Protein 4JCJ (pdb70)

Sequence (442 aa):
ISLCVGCGNQIHDQYILRVSPDLEWHAACLKCAECNQYLDESCTCFVRDGKTYCKRDYIRLYGIKCAKCSIGFSKNDFVMRARSKVYHIECFRCVACSRQLIPGDEFALREDGLFCRADHDDVMVVGEPTLMDEDERLITRLENLISLCVGCGNQIHDQYILRVSPDLEWHAACLKCAECNQYLDESCTCFVRDGKTYCKRDYIRLYGIKCAKCSIGFSKNDFVMRARSKVYHIECFRCVACSRQLIPGDEFALREDGLFCRADHDVVVMVVGEPTLMGDEDERLITRLENTLISLCVGCGNQIHDQYILRVSPDLEWHAACLKCAECNQYLDESCTCFVRDGKTYCKRDYIRLYGIKCAKCSIGFSKNDFVMRARSKVYHIECFRCVACSRQLIPGDEFALREDGLFCRADHDVVDVMVVGEPTLMGGDEDERLITRLENT

Nearest PDB structures (foldseek):
  4jcj-assembly1_A  TM=1.007E+00  e=4.620E-29  Mus musculus
  4jcj-assembly2_B  TM=9.328E-01  e=1.948E-24  Mus musculus
  4jcj-assembly3_C  TM=9.204E-01  e=1.016E-23  Mus musculus
  2rgt-assembly2_B  TM=7.841E-01  e=1.183E-13  Mus musculus
  2rgt-assembly1_A-2  TM=7.153E-01  e=4.174E-11  Mus musculus

Foldseek 3Di:
DAAAPQPRHDDPDQKWKDWPDPHTHDQQRQAAPPPGHRPVVDFKWFDDPNGIHHPQVCCLPPNQAAPPPSGRDDQFFKWWDDPHGTHHQVGQAAPVVGHHDDQQFWWDQDPVGIHGPVRVCVIDGTHDIGGDDPRMTGMDIGGD/DFDQALQPRHTAPDQKWKAWPDPHTHDQQSAAAPVPRHGPVVDQKWFDDPHGTHHDQVCCVVPAQAAPQVRGHDDLAAKWWDDPHHIHHQQRQAAPVVRHHADQFFFWDQDPVGTHGPVRVVVVGDGTHDIGGHSVPRMTGIDIGGGD/DFDAALQPRHTDDDQWWKDKPDDHTHDQQRQAAPPPGDGPVPDWKWWAPPNGIHRPVVCQVVPAQAAPFPRHHDDQFAWWWDDPNHIHHQQRQDAPVPSDGAAQFFKWHQDPVGTHGPVRCVVPDIDGTHHIGGHRCPVTMIGIDIGGDD

CATH classification: 2.10.110.10 (+1 more: 2.10.110.10)

Radius of gyration: 29.71 Å; Cα contacts (8 Å, |Δi|>4): 867; chains: 3; bounding box: 71×55×85 Å

Secondary structure (DSSP, 8-state):
--B-TTT-SB--SSEEEEETTTEEE-GGG-B-TTT--BGGGSSEEEEETTEEE-HHHHHHHTS-B-TTT--B--TT-EEEEETTEEEEGGG-B-TTT--B--TT-EEEE-SS-EEETTT----EE----EE---SEEEEEEEE-/---B-TTT-SB--SSEEEEETTTEEE-GGG-B-TTT--BSTTSSEEEEETTEEE-HHHHHHHHS-B-TTT--B--SSSEEEEETTEEEESTT-B-TTT--B--TT-EEE--SS--EEHHHHHT--EEPPPPEE--TTTEEE--EEE--/---B-SSS-SB--SSEEEEETTTEEE-TTT-B-TTT--BGGGSSEEEEETTEEE-HHHHHHHHS---TTT-----TTSEEEEETTEEE-GGG-B-TTT-PBPPTT-EEEEETTEEEEHHHHTT---EEPPPPEE---TTTEEEEEEEE--

B-factor: mean 57.86, std 18.22, range [20.62, 161.53]

Organism: Mus musculus (NCBI:txid10090)

InterPro domains:
  IPR029005 LIM-domain binding protein/SEUSS [PTHR10378] (67-407)
  IPR041363 LIM interaction domain [PF17916] (336-364)
  IPR041363 LIM interaction domain [PS51957] (336-375)
  IPR060717 LIM-domain binding protein, DD and LCCD [PF01803] (70-271)

Solvent-accessible surface area: 25825 Å² total; per-residue (Å²): 160,32,64,0,83,46,58,54,93,50,8,158,68,143,90,23,10,27,0,42,96,103,53,25,17,30,40,62,36,0,85,2,56,118,3,15,29,60,5,53,90,58,41,34,0,18,23,20,103,79,28,13,23,24,56,71,25,30,35,91,69,103,23,89,42,4,54,52,66,92,48,36,59,57,72,90,55,49,17,8,131,2,101,106,22,36,10,41,47,75,33,1,108,0,94,59,47,82,132,88,8,104,54,65,37,111,6,17,69,48,122,84,14,4,36,8,42,72,59,62,120,162,84,61,82,6,35,118,65,48,69,126,116,97,42,53,79,41,18,59,163,36,79,98,156,103,31,101,3,78,52,67,38,98,74,4,146,69,74,103,10,11,30,0,35,94,103,61,28,15,30,41,68,42,0,20,3,59,96,1,26,38,56,6,68,112,62,99,45,0,23,18,13,138,79,34,11,24,19,50,120,2,18,61,46,75,84,22,128,72,0,57,60,50,82,94,18,30,52,80,85,53,130,13,9,78,8,84,116,41,23,18,33,46,110,34,0,89,0,79,62,47,67,144,85,6,108,69,50,58,86,7,7,53,104,120,68,9,3,30,15,112,70,32,51,77,86,137,91,75,96,6,38,82,74,62,66,69,84,116,84,44,86,62,110,21,70,161,43,78,61,176,161,105,24,94,8,78,45,60,49,88,72,3,134,74,72,136,20,18,20,0,46,92,103,54,24,16,27,40,75,38,0,27,3,62,93,45,113,96,121,7,70,122,71,39,32,0,24,26,10,102,83,27,13,22,25,47,138,0,15,52,141,80,106,26,63,60,2,53,57,62,76,122,18,16,57,51,117,64,48,9,10,75,8,85,121,34,26,16,34,45,75,32,0,98,2,96,68,70,59,56,89,10,100,72,55,42,86,6,14,52,60,117,134,27,5,16,19,137,78,40,31,83,124,170,188,48,73,101,8,48,75,63,85,76,79,78,79,142,74,34,72,56,49,21,61,68,47,75,51,184

Structure (mmCIF, N/CA/C/O backbone):
data_4JCJ
#
_entry.id   4JCJ
#
_cell.length_a   57.310
_cell.length_b   56.639
_cell.length_c   179.342
_cell.angle_alpha   90.000
_cell.angle_beta   90.000
_cell.angle_gamma   90.000
#
_symmetry.space_group_name_H-M   'P 2 2 21'
#
loop_
_entity.id
_entity.type
_entity.pdbx_description
1 polymer 'Insulin gene enhancer protein ISL-1,LIM domain-binding protein 1'
2 non-polymer 'ZINC ION'
#
loop_
_atom_site.group_PDB
_atom_site.id
_atom_site.type_symbol
_atom_site.label_atom_id
_atom_site.label_alt_id
_atom_site.label_comp_id
_atom_site.label_asym_id
_atom_site.label_entity_id
_atom_site.label_seq_id
_atom_site.pdbx_PDB_ins_code
_atom_site.Cartn_x
_atom_site.Cartn_y
_atom_site.Cartn_z
_atom_site.occupancy
_atom_site.B_iso_or_equiv
_atom_site.auth_seq_id
_atom_site.auth_comp_id
_atom_site.auth_asym_id
_atom_site.auth_atom_id
_atom_site.pdbx_PDB_model_num
ATOM 1 N N . ILE A 1 6 ? -16.388 -24.826 -38.223 1.00 52.65 14 ILE A N 1
ATOM 2 C CA . ILE A 1 6 ? -16.994 -24.806 -36.854 1.00 52.46 14 ILE A CA 1
ATOM 3 C C . ILE A 1 6 ? -16.481 -23.578 -36.101 1.00 49.24 14 ILE A C 1
ATOM 4 O O . ILE A 1 6 ? -15.561 -22.914 -36.585 1.00 52.42 14 ILE A O 1
ATOM 6 N N . SER A 1 7 ? -17.087 -23.269 -34.948 1.00 44.93 15 SER A N 1
ATOM 7 C CA . SER A 1 7 ? -16.642 -22.154 -34.083 1.00 40.96 15 SER A CA 1
ATOM 8 C C . SER A 1 7 ? -16.914 -22.481 -32.612 1.00 40.62 15 SER A C 1
ATOM 9 O O . SER A 1 7 ? -18.060 -22.701 -32.197 1.00 39.38 15 SER A O 1
ATOM 11 N N . LEU A 1 8 ? -15.847 -22.531 -31.825 1.00 42.14 16 LEU A N 1
ATOM 12 C CA . LEU A 1 8 ? -15.941 -22.965 -30.428 1.00 41.70 16 LEU A CA 1
ATOM 13 C C . LEU A 1 8 ? -16.016 -21.749 -29.517 1.00 37.77 16 LEU A C 1
ATOM 14 O O . LEU A 1 8 ? -15.122 -20.908 -29.505 1.00 37.73 16 LEU A O 1
ATOM 16 N N . CYS A 1 9 ? -17.097 -21.650 -28.761 1.00 36.06 17 CYS A N 1
ATOM 17 C CA . CYS A 1 9 ? -17.296 -20.502 -27.876 1.00 33.83 17 CYS A CA 1
ATOM 18 C C . CYS A 1 9 ? -16.207 -20.400 -26.794 1.00 33.38 17 CYS A C 1
ATOM 19 O O . CYS A 1 9 ? -16.053 -21.287 -25.962 1.00 34.73 17 CYS A O 1
ATOM 22 N N . VAL A 1 10 ? -15.469 -19.301 -26.792 1.00 31.14 18 VAL A N 1
ATOM 23 C CA . VAL A 1 10 ? -14.315 -19.160 -25.897 1.00 33.01 18 VAL A CA 1
ATOM 24 C C . VAL A 1 10 ? -14.668 -19.217 -24.388 1.00 32.36 18 VAL A C 1
ATOM 25 O O . VAL A 1 10 ? -13.826 -19.531 -23.539 1.00 28.14 18 VAL A O 1
ATOM 29 N N . GLY A 1 11 ? -15.919 -18.920 -24.063 1.00 33.62 19 GLY A N 1
ATOM 30 C CA . GLY A 1 11 ? -16.353 -18.874 -22.678 1.00 33.44 19 GLY A CA 1
ATOM 31 C C . GLY A 1 11 ? -16.471 -20.255 -22.102 1.00 36.02 19 GLY A C 1
ATOM 32 O O . GLY A 1 11 ? -16.001 -20.506 -20.984 1.00 35.71 19 GLY A O 1
ATOM 33 N N . CYS A 1 12 ? -17.097 -21.143 -22.882 1.00 37.12 20 CYS A N 1
ATOM 34 C CA . CYS A 1 12 ? -17.498 -22.474 -22.421 1.00 38.54 20 CYS A CA 1
ATOM 35 C C . CYS A 1 12 ? -16.950 -23.618 -23.252 1.00 39.08 20 CYS A C 1
ATOM 36 O O . CYS A 1 12 ? -17.159 -24.765 -22.898 1.00 42.59 20 CYS A O 1
ATOM 39 N N . GLY A 1 13 ? -16.307 -23.317 -24.374 1.00 39.23 21 GLY A N 1
ATOM 40 C CA . GLY A 1 13 ? -15.673 -24.333 -25.211 1.00 42.33 21 GLY A CA 1
ATOM 41 C C . GLY A 1 13 ? -16.545 -25.111 -26.186 1.00 44.22 21 GLY A C 1
ATOM 42 O O . GLY A 1 13 ? -16.009 -25.822 -27.027 1.00 48.35 21 GLY A O 1
ATOM 43 N N . ASN A 1 14 ? -17.869 -24.989 -26.094 1.00 44.14 22 ASN A N 1
ATOM 44 C CA . ASN A 1 14 ? -18.784 -25.773 -26.937 1.00 46.36 22 ASN A CA 1
ATOM 45 C C . ASN A 1 14 ? -19.075 -25.079 -28.261 1.00 47.88 22 ASN A C 1
ATOM 46 O O . ASN A 1 14 ? -18.842 -23.875 -28.375 1.00 49.87 22 ASN A O 1
ATOM 51 N N . GLN A 1 15 ? -19.590 -25.816 -29.252 1.00 50.61 23 GLN A N 1
ATOM 52 C CA . GLN A 1 15 ? -19.925 -25.226 -30.574 1.00 51.00 23 GLN A CA 1
ATOM 53 C C . GLN A 1 15 ? -21.006 -24.167 -30.433 1.00 49.17 23 GLN A C 1
ATOM 54 O O . GLN A 1 15 ? -21.903 -24.314 -29.614 1.00 49.18 23 GLN A O 1
ATOM 56 N N . ILE A 1 16 ? -20.906 -23.102 -31.226 1.00 48.86 24 ILE A N 1
ATOM 57 C CA . ILE A 1 16 ? -21.929 -22.057 -31.257 1.00 48.19 24 ILE A CA 1
ATOM 58 C C . ILE A 1 16 ? -22.929 -22.341 -32.363 1.00 49.20 24 ILE A C 1
ATOM 59 O O . ILE A 1 16 ? -22.586 -22.242 -33.531 1.00 48.65 24 ILE A O 1
ATOM 64 N N . HIS A 1 17 ? -24.164 -22.681 -31.998 1.00 51.76 25 HIS A N 1
ATOM 65 C CA . HIS A 1 17 ? -25.209 -22.971 -32.993 1.00 55.84 25 HIS A CA 1
ATOM 66 C C . HIS A 1 17 ? -26.291 -21.875 -33.077 1.00 55.95 25 HIS A C 1
ATOM 67 O O . HIS A 1 17 ? -27.354 -22.104 -33.658 1.00 57.62 25 HIS A O 1
ATOM 74 N N . ASP A 1 18 ? -26.012 -20.692 -32.523 1.00 54.35 26 ASP A N 1
ATOM 75 C CA . ASP A 1 18 ? -26.962 -19.568 -32.554 1.00 55.30 26 ASP A CA 1
ATOM 76 C C . ASP A 1 18 ? -26.965 -18.930 -33.938 1.00 57.29 26 ASP A C 1
ATOM 77 O O . ASP A 1 18 ? -26.071 -19.198 -34.735 1.00 60.43 26 ASP A O 1
ATOM 82 N N . GLN A 1 19 ? -27.955 -18.091 -34.234 1.00 58.37 27 GLN A N 1
ATOM 83 C CA . GLN A 1 19 ? -28.026 -17.461 -35.564 1.00 61.40 27 GLN A CA 1
ATOM 84 C C . GLN A 1 19 ? -26.903 -16.437 -35.795 1.00 57.96 27 GLN A C 1
ATOM 85 O O . GLN A 1 19 ? -26.506 -16.185 -36.938 1.00 56.41 27 GLN A O 1
ATOM 91 N N . TYR A 1 20 ? -26.403 -15.859 -34.701 1.00 54.37 28 TYR A N 1
ATOM 92 C CA . TYR A 1 20 ? -25.284 -14.926 -34.748 1.00 51.22 28 TYR A CA 1
ATOM 93 C C . TYR A 1 20 ? -24.229 -15.286 -33.707 1.00 47.00 28 TYR A C 1
ATOM 94 O O . TYR A 1 20 ? -24.531 -15.846 -32.652 1.00 45.00 28 TYR A O 1
ATOM 103 N N . ILE A 1 21 ? -22.983 -14.952 -34.038 1.00 43.51 29 ILE A N 1
ATOM 104 C CA . ILE A 1 21 ? -21.807 -15.257 -33.232 1.00 36.51 29 ILE A CA 1
ATOM 105 C C . ILE A 1 21 ? -21.211 -13.904 -32.902 1.00 32.53 29 ILE A C 1
ATOM 106 O O . ILE A 1 21 ? -21.035 -13.067 -33.799 1.00 31.34 29 ILE A O 1
ATOM 111 N N . LEU A 1 22 ? -20.915 -13.681 -31.626 1.00 28.79 30 LEU A N 1
ATOM 112 C CA . LEU A 1 22 ? -20.342 -12.408 -31.191 1.00 30.01 30 LEU A CA 1
ATOM 113 C C . LEU A 1 22 ? -18.819 -12.474 -31.183 1.00 29.85 30 LEU A C 1
ATOM 114 O O . LEU A 1 22 ? -18.246 -13.328 -30.524 1.00 29.60 30 LEU A O 1
ATOM 119 N N . ARG A 1 23 ? -18.164 -11.597 -31.939 1.00 31.44 31 ARG A N 1
ATOM 120 C CA . ARG A 1 23 ? -16.695 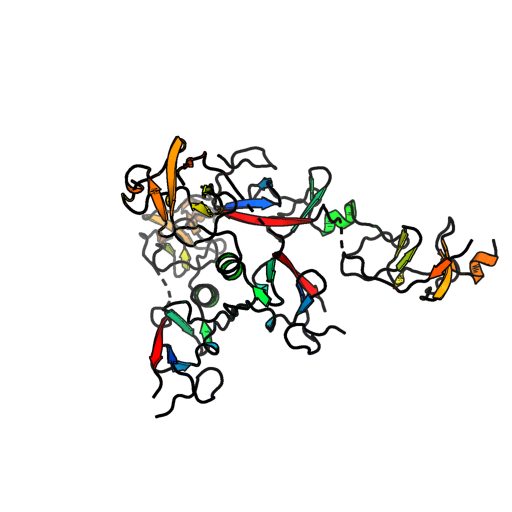-11.598 -31.985 1.00 33.57 31 ARG A CA 1
ATOM 121 C C . ARG A 1 23 ? -16.116 -10.375 -31.285 1.00 33.28 31 ARG A C 1
ATOM 122 O O . ARG A 1 23 ? -16.309 -9.226 -31.707 1.00 33.48 31 ARG A O 1
ATOM 124 N N . VAL A 1 24 ? -15.399 -10.633 -30.206 1.00 32.62 32 VAL A N 1
ATOM 125 C CA . VAL A 1 24 ? -14.490 -9.642 -29.676 1.00 35.06 32 VAL A CA 1
ATOM 126 C C . VAL A 1 24 ? -13.240 -9.632 -30.548 1.00 37.12 32 VAL A C 1
ATOM 127 O O . VAL A 1 24 ? -12.596 -10.663 -30.730 1.00 39.15 32 VAL A O 1
ATOM 131 N N . SER A 1 25 ? -12.901 -8.479 -31.100 1.00 38.23 33 SER A N 1
ATOM 132 C CA . SER A 1 25 ? -11.700 -8.385 -31.897 1.00 43.78 33 SER A CA 1
ATOM 133 C C . SER A 1 25 ? -10.505 -8.784 -31.043 1.00 46.11 33 SER A C 1
ATOM 134 O O . SER A 1 25 ? -10.495 -8.535 -29.848 1.00 48.19 33 SER A O 1
ATOM 137 N N . PRO A 1 26 ? -9.533 -9.491 -31.623 1.00 48.11 34 PRO A N 1
ATOM 138 C CA . PRO A 1 26 ? -9.564 -10.204 -32.883 1.00 49.34 34 PRO A CA 1
ATOM 139 C C . PRO A 1 26 ? -9.842 -11.663 -32.591 1.00 50.18 34 PRO A C 1
ATOM 140 O O . PRO A 1 26 ? -9.404 -12.172 -31.558 1.00 54.39 34 PRO A O 1
ATOM 144 N N . ASP A 1 27 ? -10.577 -12.339 -33.459 1.00 48.86 35 ASP A N 1
ATOM 145 C CA . ASP A 1 27 ? -10.648 -13.804 -33.387 1.00 49.91 35 ASP A CA 1
ATOM 146 C C . ASP A 1 27 ? -11.210 -14.425 -32.084 1.00 47.16 35 ASP A C 1
ATOM 147 O O . ASP A 1 27 ? -10.981 -15.605 -31.831 1.00 51.09 35 ASP A O 1
ATOM 149 N N . LEU A 1 28 ? -11.927 -13.677 -31.253 1.00 41.75 36 LEU A N 1
ATOM 150 C CA . LEU A 1 28 ? -12.548 -14.303 -30.079 1.00 40.16 36 LEU A CA 1
ATOM 151 C C . LEU A 1 28 ? -14.056 -14.441 -30.276 1.00 38.50 36 LEU A C 1
ATOM 152 O O . LEU A 1 28 ? -14.786 -13.471 -30.125 1.00 40.45 36 LEU A O 1
ATOM 157 N N . GLU A 1 29 ? -14.514 -15.643 -30.626 1.00 37.89 37 GLU A N 1
ATOM 158 C CA . GLU A 1 29 ? -15.926 -15.882 -30.955 1.00 35.97 37 GLU A CA 1
ATOM 159 C C . GLU A 1 29 ? -16.657 -16.335 -29.705 1.00 34.79 37 GLU A C 1
ATOM 160 O O . GLU A 1 29 ? -16.124 -17.138 -28.946 1.00 38.24 37 GLU A O 1
ATOM 162 N N . TRP A 1 30 ? -17.874 -15.833 -29.495 1.00 32.17 38 TRP A N 1
ATOM 163 C CA . TRP A 1 30 ? -18.619 -16.104 -28.270 1.00 30.02 38 TRP A CA 1
ATOM 164 C C . TRP A 1 30 ? -20.067 -16.437 -28.493 1.00 28.87 38 TRP A C 1
ATOM 165 O O . TRP A 1 30 ? -20.718 -15.839 -29.315 1.00 26.92 38 TRP A O 1
ATOM 176 N N . HIS A 1 31 ? -20.576 -17.368 -27.706 1.00 32.62 39 HIS A N 1
ATOM 177 C CA . HIS A 1 31 ? -21.996 -17.429 -27.439 1.00 34.20 39 HIS A CA 1
ATOM 178 C C . HIS A 1 31 ? -22.361 -16.079 -26.885 1.00 33.03 39 HIS A C 1
ATOM 179 O O . HIS A 1 31 ? -21.584 -15.489 -26.144 1.00 32.21 39 HIS A O 1
ATOM 186 N N . ALA A 1 32 ? -23.545 -15.589 -27.206 1.00 36.06 40 ALA A N 1
ATOM 187 C CA . ALA A 1 32 ? -23.931 -14.267 -26.720 1.00 38.48 40 ALA A CA 1
ATOM 188 C C . ALA A 1 32 ? -24.098 -14.260 -25.218 1.00 37.20 40 ALA A C 1
ATOM 189 O O . ALA A 1 32 ? -23.840 -13.245 -24.575 1.00 37.79 40 ALA A O 1
ATOM 191 N N . ALA A 1 33 ? -24.518 -15.401 -24.679 1.00 38.06 41 ALA A N 1
ATOM 192 C CA . ALA A 1 33 ? -24.728 -15.572 -23.235 1.00 38.80 41 ALA A CA 1
ATOM 193 C C . ALA A 1 33 ? -23.446 -15.756 -22.436 1.00 38.73 41 ALA A C 1
ATOM 194 O O . ALA A 1 33 ? -23.458 -15.614 -21.217 1.00 40.79 41 ALA A O 1
ATOM 196 N N . CYS A 1 34 ? -22.350 -16.095 -23.098 1.00 38.31 42 CYS A N 1
ATOM 197 C CA . CYS A 1 34 ? -21.120 -16.363 -22.377 1.00 40.69 42 CYS A CA 1
ATOM 198 C C . CYS A 1 34 ? -20.189 -15.162 -22.368 1.00 37.07 42 CYS A C 1
ATOM 199 O O . CYS A 1 34 ? -19.113 -15.223 -21.779 1.00 36.50 42 CYS A O 1
ATOM 202 N N . LEU A 1 35 ? -20.593 -14.074 -23.015 1.00 34.51 43 LEU A N 1
ATOM 203 C CA . LEU A 1 35 ? -19.770 -12.869 -23.039 1.00 33.63 43 LEU A CA 1
ATOM 204 C C . LEU A 1 35 ? -20.150 -11.931 -21.873 1.00 32.29 43 LEU A C 1
ATOM 205 O O . LEU A 1 35 ? -20.879 -10.958 -22.040 1.00 33.41 43 LEU A O 1
ATOM 210 N N . LYS A 1 36 ? -19.632 -12.241 -20.692 1.00 30.98 44 LYS A N 1
ATOM 211 C CA . LYS A 1 36 ? -19.992 -11.546 -19.461 1.00 31.10 44 LYS A CA 1
ATOM 212 C C . LYS A 1 36 ? -18.858 -10.704 -18.889 1.00 31.76 44 LYS A C 1
ATOM 213 O O . LYS A 1 36 ? -17.670 -11.044 -19.018 1.00 30.27 44 LYS A O 1
ATOM 219 N N . CYS A 1 37 ? -19.234 -9.624 -18.217 1.00 31.34 45 CYS A N 1
ATOM 220 C CA . CYS A 1 37 ? -18.273 -8.877 -17.443 1.00 32.96 45 CYS A CA 1
ATOM 221 C C . CYS A 1 37 ? -17.717 -9.776 -16.351 1.00 33.15 45 CYS A C 1
ATOM 222 O O . CYS A 1 37 ? -18.473 -10.364 -15.582 1.00 32.52 45 CYS A O 1
ATOM 225 N N . ALA A 1 38 ? -16.394 -9.839 -16.254 1.00 33.30 46 ALA A N 1
ATOM 226 C CA . ALA A 1 38 ? -15.749 -10.714 -15.287 1.00 34.87 46 ALA A CA 1
ATOM 227 C C . ALA A 1 38 ? -16.002 -10.294 -13.844 1.00 38.58 46 ALA A C 1
ATOM 228 O O . ALA A 1 38 ? -15.660 -11.040 -12.916 1.00 44.22 46 ALA A O 1
ATOM 230 N N . GLU A 1 39 ? -16.590 -9.117 -13.638 1.00 38.06 47 GLU A N 1
ATOM 231 C CA . GLU A 1 39 ? -16.863 -8.646 -12.286 1.00 42.21 47 GLU A CA 1
ATOM 232 C C . GLU A 1 39 ? -18.356 -8.460 -12.024 1.00 40.39 47 GLU A C 1
ATOM 233 O O . GLU A 1 39 ? -18.866 -8.956 -11.026 1.00 39.65 47 GLU A O 1
ATOM 239 N N . CYS A 1 40 ? -19.052 -7.751 -12.910 1.00 39.04 48 CYS A N 1
ATOM 240 C CA . CYS A 1 40 ? -20.475 -7.472 -12.699 1.00 37.23 48 CYS A CA 1
ATOM 241 C C . CYS A 1 40 ? -21.378 -8.464 -13.423 1.00 34.71 48 CYS A C 1
ATOM 242 O O . CYS A 1 40 ? -22.586 -8.379 -13.312 1.00 34.56 48 CYS A O 1
ATOM 245 N N . ASN A 1 41 ? -20.785 -9.397 -14.165 1.00 34.39 49 ASN A N 1
ATOM 246 C CA . ASN A 1 41 ? -21.510 -10.529 -14.750 1.00 33.45 49 ASN A CA 1
ATOM 247 C C . ASN A 1 41 ? -22.416 -10.192 -15.910 1.00 32.40 49 ASN A C 1
ATOM 248 O O . ASN A 1 41 ? -23.147 -11.065 -16.377 1.00 32.38 49 ASN A O 1
ATOM 253 N N . GLN A 1 42 ? -22.370 -8.945 -16.373 1.00 33.01 50 GLN A N 1
ATOM 254 C CA . GLN A 1 42 ? -23.367 -8.426 -17.307 1.00 32.02 50 GLN A CA 1
ATOM 255 C C . GLN A 1 42 ? -22.933 -8.758 -18.711 1.00 30.78 50 GLN A C 1
ATOM 256 O O . GLN A 1 42 ? -21.732 -8.775 -18.998 1.00 30.17 50 GLN A O 1
ATOM 262 N N . TYR A 1 43 ? -23.910 -9.034 -19.574 1.00 31.26 51 TYR A N 1
ATOM 263 C CA . TYR A 1 43 ? -23.645 -9.300 -20.982 1.00 31.64 51 TYR A CA 1
ATOM 264 C C . TYR A 1 43 ? -22.998 -8.072 -21.596 1.00 33.40 51 TYR A C 1
ATOM 265 O O . TYR A 1 43 ? -23.425 -6.953 -21.354 1.00 36.91 51 TYR A O 1
ATOM 274 N N . LEU A 1 44 ? -21.940 -8.278 -22.361 1.00 34.78 52 LEU A N 1
ATOM 275 C CA . LEU A 1 44 ? -21.221 -7.169 -22.955 1.00 36.08 52 LEU A CA 1
ATOM 276 C C . LEU A 1 44 ? -21.727 -6.917 -24.362 1.00 36.69 52 LEU A C 1
ATOM 277 O O . LEU A 1 44 ? -21.256 -5.999 -25.018 1.00 37.75 52 LEU A O 1
ATOM 282 N N . ASP A 1 45 ? -22.688 -7.735 -24.812 1.00 37.35 53 ASP A N 1
ATOM 283 C CA . ASP A 1 45 ? -23.460 -7.486 -26.037 1.00 35.97 53 ASP A CA 1
ATOM 284 C C . ASP A 1 45 ? -24.159 -6.116 -26.044 1.00 37.25 53 ASP A C 1
ATOM 285 O O . ASP A 1 45 ? -24.436 -5.570 -27.105 1.00 37.08 53 ASP A O 1
ATOM 287 N N . GLU A 1 46 ? -24.444 -5.547 -24.877 1.00 38.41 54 GLU A N 1
ATOM 288 C CA . GLU A 1 46 ? -25.140 -4.247 -24.831 1.00 43.46 54 GLU A CA 1
ATOM 289 C C . GLU A 1 46 ? -24.364 -3.076 -25.443 1.00 44.16 54 GLU A C 1
ATOM 290 O O . GLU A 1 46 ? -24.933 -1.990 -25.624 1.00 45.55 54 GLU A O 1
ATOM 296 N N . SER A 1 47 ? -23.084 -3.299 -25.744 1.00 41.53 55 SER A N 1
ATOM 297 C CA . SER A 1 47 ? -22.152 -2.223 -26.031 1.00 42.25 55 SER A CA 1
ATOM 298 C C . SER A 1 47 ? -21.217 -2.564 -27.188 1.00 43.25 55 SER A C 1
ATOM 299 O O . SER A 1 47 ? -20.934 -3.734 -27.458 1.00 41.37 55 SER A O 1
ATOM 302 N N . CYS A 1 48 ? -20.710 -1.534 -27.854 1.00 45.27 56 CYS A N 1
ATOM 303 C CA . CYS A 1 48 ? -19.831 -1.738 -29.003 1.00 46.25 56 CYS A CA 1
ATOM 304 C C . CYS A 1 48 ? -18.474 -2.245 -28.610 1.00 45.94 56 CYS A C 1
ATOM 305 O O . CYS A 1 48 ? -17.742 -2.827 -29.423 1.00 47.79 56 CYS A O 1
ATOM 308 N N . THR A 1 49 ? -18.137 -2.040 -27.356 1.00 44.67 57 THR A N 1
ATOM 309 C CA . THR A 1 49 ? -16.789 -2.245 -26.952 1.00 45.15 57 THR A CA 1
ATOM 310 C C . THR A 1 49 ? -16.762 -2.984 -25.640 1.00 42.70 57 THR A C 1
ATOM 311 O O . THR A 1 49 ? -17.738 -2.984 -24.881 1.00 41.59 57 THR A O 1
ATOM 315 N N . CYS A 1 50 ? -15.636 -3.632 -25.391 1.00 40.88 58 CYS A N 1
ATOM 316 C CA . CYS A 1 50 ? -15.358 -4.164 -24.080 1.00 40.11 58 CYS A CA 1
ATOM 317 C C . CYS A 1 50 ? -13.857 -4.281 -23.890 1.00 39.89 58 CYS A C 1
ATOM 318 O O . CYS A 1 50 ? -13.085 -4.156 -24.843 1.00 40.82 58 CYS A O 1
ATOM 321 N N . PHE A 1 51 ? -13.458 -4.521 -22.651 1.00 39.50 59 PHE A N 1
ATOM 322 C CA . PHE A 1 51 ? -12.069 -4.449 -22.268 1.00 43.69 59 PHE A CA 1
ATOM 323 C C . PHE A 1 51 ? -11.561 -5.809 -21.877 1.00 44.35 59 PHE A C 1
ATOM 324 O O . PHE A 1 51 ? -12.299 -6.624 -21.314 1.00 44.99 59 PHE A O 1
ATOM 332 N N . VAL A 1 52 ? -10.289 -6.054 -22.175 1.00 45.58 60 VAL A N 1
ATOM 333 C CA . VAL A 1 52 ? -9.736 -7.390 -22.036 1.00 44.17 60 VAL A CA 1
ATOM 334 C C . VAL A 1 52 ? -8.313 -7.333 -21.519 1.00 44.97 60 VAL A C 1
ATOM 335 O O . VAL A 1 52 ? -7.412 -6.989 -22.270 1.00 46.69 60 VAL A O 1
ATOM 339 N N . ARG A 1 53 ? -8.139 -7.642 -20.230 1.00 45.51 61 ARG A N 1
ATOM 340 C CA . ARG A 1 53 ? -6.822 -7.774 -19.592 1.00 48.98 61 ARG A CA 1
ATOM 341 C C . ARG A 1 53 ? -6.722 -9.129 -18.876 1.00 49.92 61 ARG A C 1
ATOM 342 O O . ARG A 1 53 ? -7.727 -9.683 -18.429 1.00 46.61 61 ARG A O 1
ATOM 344 N N . ASP A 1 54 ? -5.500 -9.656 -18.797 1.00 54.35 62 ASP A N 1
ATOM 345 C CA . ASP A 1 54 ? -5.199 -10.908 -18.094 1.00 55.81 62 ASP A CA 1
ATOM 346 C C . ASP A 1 54 ? -6.156 -12.075 -18.429 1.00 54.80 62 ASP A C 1
ATOM 347 O O . ASP A 1 54 ? -6.445 -12.916 -17.570 1.00 57.63 62 ASP A O 1
ATOM 349 N N . GLY A 1 55 ? -6.632 -12.137 -19.673 1.00 52.43 63 GLY A N 1
ATOM 350 C CA . GLY A 1 55 ? -7.523 -13.218 -20.105 1.00 50.42 63 GLY A CA 1
ATOM 351 C C . GLY A 1 55 ? -8.964 -13.104 -19.614 1.00 47.93 63 GLY A C 1
ATOM 352 O O . GLY A 1 55 ? -9.815 -13.941 -19.952 1.00 47.84 63 GLY A O 1
ATOM 353 N N . LYS A 1 56 ? -9.249 -12.080 -18.814 1.00 46.14 64 LYS A N 1
ATOM 354 C CA . LYS A 1 56 ? -10.605 -11.826 -18.355 1.00 43.43 64 LYS A CA 1
ATOM 355 C C . LYS A 1 56 ? -11.237 -10.763 -19.264 1.00 39.11 64 LYS A C 1
ATOM 356 O O . LYS A 1 56 ? -10.518 -9.959 -19.844 1.00 38.85 64 LYS A O 1
ATOM 358 N N . THR A 1 57 ? -12.561 -10.776 -19.423 1.00 35.07 65 THR A N 1
ATOM 359 C CA . THR A 1 57 ? -13.234 -9.709 -20.179 1.00 32.37 65 THR A CA 1
ATOM 360 C C . THR A 1 57 ? -14.089 -8.835 -19.270 1.00 34.00 65 THR A C 1
ATOM 361 O O . THR A 1 57 ? -14.890 -9.340 -18.485 1.00 33.58 65 THR A O 1
ATOM 365 N N . TYR A 1 58 ? -13.936 -7.520 -19.399 1.00 36.33 66 TYR A N 1
ATOM 366 C CA . TYR A 1 58 ? -14.604 -6.569 -18.506 1.00 37.95 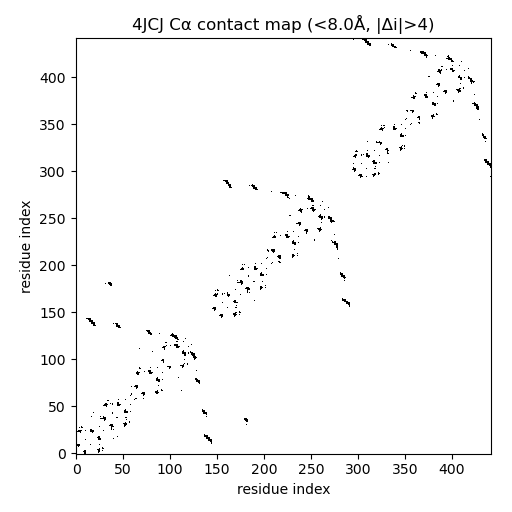66 TYR A CA 1
ATOM 367 C C . TYR A 1 58 ? -15.473 -5.560 -19.233 1.00 34.62 66 TYR A C 1
ATOM 368 O O . TYR A 1 58 ? -15.249 -5.274 -20.388 1.00 33.94 66 TYR A O 1
ATOM 377 N N . CYS A 1 59 ? -16.457 -5.005 -18.542 1.00 35.24 67 CYS A N 1
ATOM 378 C CA . CYS A 1 59 ? -17.134 -3.811 -19.041 1.00 36.19 67 CYS A CA 1
ATOM 379 C C . CYS A 1 59 ? -16.347 -2.575 -18.568 1.00 39.47 67 CYS A C 1
ATOM 380 O O . CYS A 1 59 ? -15.575 -2.658 -17.599 1.00 43.67 67 CYS A O 1
ATOM 383 N N . LYS A 1 60 ? -16.534 -1.444 -19.253 1.00 38.66 68 LYS A N 1
ATOM 384 C CA . LYS A 1 60 ? -15.843 -0.189 -18.902 1.00 42.05 68 LYS A CA 1
ATOM 385 C C . LYS A 1 60 ? -15.839 0.114 -17.392 1.00 43.18 68 LYS A C 1
ATOM 386 O O . LYS A 1 60 ? -14.771 0.151 -16.768 1.00 43.83 68 LYS A O 1
ATOM 388 N N . ARG A 1 61 ? -17.023 0.325 -16.812 1.00 41.46 69 ARG A N 1
ATOM 389 C CA . ARG A 1 61 ? -17.128 0.678 -15.389 1.00 44.14 69 ARG A CA 1
ATOM 390 C C . ARG A 1 61 ? -16.115 -0.108 -14.573 1.00 43.67 69 ARG A C 1
ATOM 391 O O . ARG A 1 61 ? -15.248 0.446 -13.920 1.00 45.55 69 ARG A O 1
ATOM 393 N N . ASP A 1 62 ? -16.219 -1.417 -14.665 1.00 43.04 70 ASP A N 1
ATOM 394 C CA . ASP A 1 62 ? -15.365 -2.302 -13.914 1.00 44.40 70 ASP A CA 1
ATOM 395 C C . ASP A 1 62 ? -13.933 -2.204 -14.404 1.00 43.32 70 ASP A C 1
ATOM 396 O O . ASP A 1 62 ? -13.018 -2.157 -13.600 1.00 45.55 70 ASP A O 1
ATOM 401 N N . TYR A 1 63 ? -13.730 -2.152 -15.713 1.00 40.37 71 TYR A N 1
ATOM 402 C CA . TYR A 1 63 ? -12.385 -1.954 -16.223 1.00 42.41 71 TYR A CA 1
ATOM 403 C C . TYR A 1 63 ? -11.743 -0.725 -15.594 1.00 43.61 71 TYR A C 1
ATOM 404 O O . TYR A 1 63 ? -10.753 -0.841 -14.901 1.00 44.47 71 TYR A O 1
ATOM 413 N N . ILE A 1 64 ? -12.320 0.446 -15.840 1.00 43.91 72 ILE A N 1
ATOM 414 C CA . ILE A 1 64 ? -11.759 1.704 -15.346 1.00 47.11 72 ILE A CA 1
ATOM 415 C C . ILE A 1 64 ? -11.572 1.630 -13.842 1.00 48.03 72 ILE A C 1
ATOM 416 O O . ILE A 1 64 ? -10.500 1.904 -13.341 1.00 50.61 72 ILE A O 1
ATOM 418 N N . ARG A 1 65 ? -12.608 1.206 -13.135 1.00 48.74 73 ARG A N 1
ATOM 419 C CA . ARG A 1 65 ? -12.536 1.025 -11.685 1.00 54.18 73 ARG A CA 1
ATOM 420 C C . ARG A 1 65 ? -11.402 0.082 -11.217 1.00 57.00 73 ARG A C 1
ATOM 421 O O . ARG A 1 65 ? -10.982 0.161 -10.059 1.00 60.35 73 ARG A O 1
ATOM 423 N N . LEU A 1 66 ? -10.910 -0.797 -12.091 1.00 55.85 74 LEU A N 1
ATOM 424 C CA . LEU A 1 66 ? -9.863 -1.749 -11.705 1.00 58.82 74 LEU A CA 1
ATOM 425 C C . LEU A 1 66 ? -8.515 -1.474 -12.355 1.00 62.77 74 LEU A C 1
ATOM 426 O O . LEU A 1 66 ? -7.490 -1.538 -11.688 1.00 68.41 74 LEU A O 1
ATOM 428 N N . TYR A 1 67 ? -8.503 -1.187 -13.651 1.00 63.45 75 TYR A N 1
ATOM 429 C CA . TYR A 1 67 ? -7.247 -0.938 -14.367 1.00 66.37 75 TYR A CA 1
ATOM 430 C C . TYR A 1 67 ? -7.110 0.469 -14.930 1.00 67.08 75 TYR A C 1
ATOM 431 O O . TYR A 1 67 ? -6.000 0.886 -15.233 1.00 72.77 75 TYR A O 1
ATOM 440 N N . GLY A 1 68 ? -8.209 1.198 -15.091 1.00 81.79 76 GLY A N 1
ATOM 441 C CA . GLY A 1 68 ? -8.155 2.479 -15.788 1.00 76.93 76 GLY A CA 1
ATOM 442 C C . GLY A 1 68 ? -7.404 3.532 -15.005 1.00 72.72 76 GLY A C 1
ATOM 443 O O . GLY A 1 68 ? -7.184 3.368 -13.808 1.00 73.84 76 GLY A O 1
ATOM 444 N N . ILE A 1 69 ? -6.987 4.601 -15.684 1.00 69.14 77 ILE A N 1
ATOM 445 C CA . ILE A 1 69 ? -6.543 5.806 -14.991 1.00 64.95 77 ILE A CA 1
ATOM 446 C C . ILE A 1 69 ? -7.733 6.328 -14.182 1.00 65.42 77 ILE A C 1
ATOM 447 O O . ILE A 1 69 ? -8.830 6.493 -14.726 1.00 67.70 77 ILE A O 1
ATOM 449 N N . LYS A 1 70 ? -7.520 6.540 -12.883 1.00 65.01 78 LYS A N 1
ATOM 450 C CA . LYS A 1 70 ? -8.551 7.069 -11.978 1.00 64.44 78 LYS A CA 1
ATOM 451 C C . LYS A 1 70 ? -7.907 8.017 -10.957 1.00 60.78 78 LYS A C 1
ATOM 452 O O . LYS A 1 70 ? -6.681 8.024 -10.809 1.00 61.58 78 LYS A O 1
ATOM 454 N N . CYS A 1 71 ? -8.719 8.803 -10.248 1.00 58.19 79 CYS A N 1
ATOM 455 C CA . CYS A 1 71 ? -8.188 9.882 -9.397 1.00 54.29 79 CYS A CA 1
ATOM 456 C C . CYS A 1 71 ? -7.660 9.444 -8.030 1.00 56.09 79 CYS A C 1
ATOM 457 O O . CYS A 1 71 ? -8.305 8.659 -7.334 1.00 60.77 79 CYS A O 1
ATOM 460 N N . ALA A 1 72 ? -6.512 10.010 -7.642 1.00 52.07 80 ALA A N 1
ATOM 461 C CA . ALA A 1 72 ? -5.765 9.590 -6.450 1.00 52.99 80 ALA A CA 1
ATOM 462 C C . ALA A 1 72 ? -6.470 9.922 -5.138 1.00 57.01 80 ALA A C 1
ATOM 463 O O . ALA A 1 72 ? -6.218 9.275 -4.121 1.00 61.45 80 ALA A O 1
ATOM 465 N N . LYS A 1 73 ? -7.331 10.938 -5.151 1.00 56.77 81 LYS A N 1
ATOM 466 C CA . LYS A 1 73 ? -8.203 11.198 -4.016 1.00 59.84 81 LYS A CA 1
ATOM 467 C C . LYS A 1 73 ? -9.431 10.287 -4.110 1.00 66.31 81 LYS A C 1
ATOM 468 O O . LYS A 1 73 ? -9.439 9.192 -3.541 1.00 70.33 81 LYS A O 1
ATOM 470 N N . CYS A 1 74 ? -10.441 10.714 -4.868 1.00 66.61 82 CYS A N 1
ATOM 471 C CA . CYS A 1 74 ? -11.776 10.116 -4.776 1.00 72.99 82 CYS A CA 1
ATOM 472 C C . CYS A 1 74 ? -11.910 8.724 -5.402 1.00 76.27 82 CYS A C 1
ATOM 473 O O . CYS A 1 74 ? -12.975 8.102 -5.306 1.00 81.32 82 CYS A O 1
ATOM 476 N N . SER A 1 75 ? -10.853 8.248 -6.056 1.00 72.97 83 SER A N 1
ATOM 477 C CA . SER A 1 75 ? -10.842 6.905 -6.632 1.00 76.33 83 SER A CA 1
ATOM 478 C C . SER A 1 75 ? -11.978 6.724 -7.635 1.00 78.20 83 SER A C 1
ATOM 479 O O . SER A 1 75 ? -12.724 5.765 -7.558 1.00 83.50 83 SER A O 1
ATOM 482 N N . ILE A 1 76 ? -12.105 7.665 -8.566 1.00 75.74 84 ILE A N 1
ATOM 483 C CA . ILE A 1 76 ? -13.129 7.602 -9.617 1.00 77.99 84 ILE A CA 1
ATOM 484 C C . ILE A 1 76 ? -12.521 8.009 -10.968 1.00 73.75 84 ILE A C 1
ATOM 485 O O . ILE A 1 76 ? -11.787 8.995 -11.057 1.00 68.82 84 ILE A O 1
ATOM 487 N N . GLY A 1 77 ? -12.822 7.229 -12.006 1.00 77.15 85 GLY A N 1
ATOM 488 C CA . GLY A 1 77 ? -12.257 7.426 -13.342 1.00 76.00 85 GLY A CA 1
ATOM 489 C C . GLY A 1 77 ? -12.558 8.785 -13.953 1.00 74.88 85 GLY A C 1
ATOM 490 O O . GLY A 1 77 ? -13.340 9.574 -13.395 1.00 75.78 85 GLY A O 1
ATOM 491 N N . PHE A 1 78 ? -11.944 9.055 -15.106 1.00 73.04 86 PHE A N 1
ATOM 492 C CA . PHE A 1 78 ? -12.072 10.360 -15.759 1.00 70.85 86 PHE A CA 1
ATOM 493 C C . PHE A 1 78 ? -12.874 10.319 -17.053 1.00 74.39 86 PHE A C 1
ATOM 494 O O . PHE A 1 78 ? -12.927 9.291 -17.744 1.00 76.85 86 PHE A O 1
ATOM 502 N N . SER A 1 79 ? -13.504 11.449 -17.362 1.00 74.33 87 SER A N 1
ATOM 503 C CA . SER A 1 79 ? -14.202 11.625 -18.624 1.00 77.18 87 SER A CA 1
ATOM 504 C C . SER A 1 79 ? -13.142 12.019 -19.637 1.00 76.03 87 SER A C 1
ATOM 505 O O . SER A 1 79 ? -12.124 12.612 -19.272 1.00 71.85 87 SER A O 1
ATOM 508 N N . LYS A 1 80 ? -13.380 11.677 -20.901 1.00 80.10 88 LYS A N 1
ATOM 509 C CA . LYS A 1 80 ? -12.406 11.909 -21.968 1.00 80.41 88 LYS A CA 1
ATOM 510 C C . LYS A 1 80 ? -12.010 13.384 -22.089 1.00 79.99 88 LYS A C 1
ATOM 511 O O . LYS A 1 80 ? -10.868 13.698 -22.434 1.00 78.61 88 LYS A O 1
ATOM 513 N N . ASN A 1 81 ? -12.951 14.281 -21.793 1.00 81.72 89 ASN A N 1
ATOM 514 C CA . ASN A 1 81 ? -12.691 15.723 -21.820 1.00 81.55 89 ASN A CA 1
ATOM 515 C C . ASN A 1 81 ? -12.492 16.352 -20.430 1.00 78.05 89 ASN A C 1
ATOM 516 O O . ASN A 1 81 ? -12.653 17.564 -20.281 1.00 79.01 89 ASN A O 1
ATOM 518 N N . ASP A 1 82 ? -12.144 15.547 -19.423 1.00 74.16 90 ASP A N 1
ATOM 519 C CA . ASP A 1 82 ? -11.872 16.083 -18.082 1.00 71.44 90 ASP A CA 1
ATOM 520 C C . ASP A 1 82 ? -10.441 16.626 -17.996 1.00 68.53 90 ASP A C 1
ATOM 521 O O . ASP A 1 82 ? -9.550 16.213 -18.746 1.00 68.83 90 ASP A O 1
ATOM 526 N N 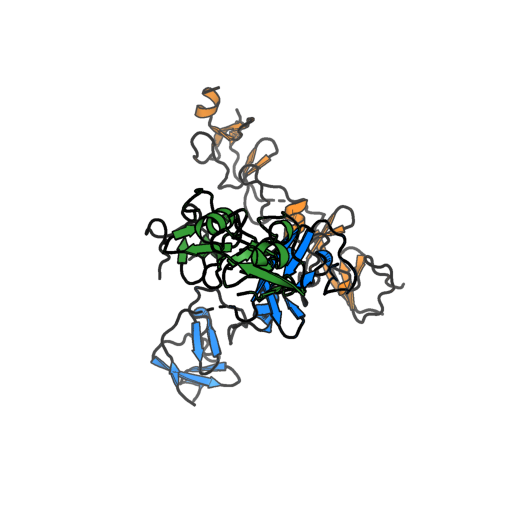. PHE A 1 83 ? -10.240 17.567 -17.080 1.00 66.50 91 PHE A N 1
ATOM 527 C CA . PHE A 1 83 ? -8.956 18.240 -16.914 1.00 63.82 91 PHE A CA 1
ATOM 528 C C . PHE A 1 83 ? -8.378 17.887 -15.539 1.00 58.89 91 PHE A C 1
ATOM 529 O O . PHE A 1 83 ? -9.015 18.139 -14.516 1.00 58.73 91 PHE A O 1
ATOM 531 N N . VAL A 1 84 ? -7.177 17.313 -15.516 1.00 55.43 92 VAL A N 1
ATOM 532 C CA . VAL A 1 84 ? -6.630 16.728 -14.292 1.00 53.48 92 VAL A CA 1
ATOM 533 C C . VAL A 1 84 ? -5.313 17.374 -13.819 1.00 53.97 92 VAL A C 1
ATOM 534 O O . VAL A 1 84 ? -4.454 17.707 -14.647 1.00 58.23 92 VAL A O 1
ATOM 536 N N . MET A 1 85 ? -5.160 17.539 -12.494 1.00 51.53 93 MET A N 1
ATOM 537 C CA . MET A 1 85 ? -3.902 18.036 -11.870 1.00 48.88 93 MET A CA 1
ATOM 538 C C . MET A 1 85 ? -3.003 16.856 -11.488 1.00 44.86 93 MET A C 1
ATOM 539 O O . MET A 1 85 ? -3.495 15.836 -11.027 1.00 44.33 93 MET A O 1
ATOM 544 N N . ARG A 1 86 ? -1.689 16.994 -11.666 1.00 42.90 94 ARG A N 1
ATOM 545 C CA . ARG A 1 86 ? -0.779 15.853 -11.501 1.00 42.01 94 ARG A CA 1
ATOM 546 C C . ARG A 1 86 ? 0.074 15.943 -10.252 1.00 41.64 94 ARG A C 1
ATOM 547 O O . ARG A 1 86 ? 0.363 17.028 -9.775 1.00 42.07 94 ARG A O 1
ATOM 555 N N . ALA A 1 87 ? 0.494 14.789 -9.743 1.00 42.10 95 ALA A N 1
ATOM 556 C CA . ALA A 1 87 ? 1.483 14.738 -8.687 1.00 42.45 95 ALA A CA 1
ATOM 557 C C . ALA A 1 87 ? 2.393 13.553 -8.934 1.00 47.39 95 ALA A C 1
ATOM 558 O O . ALA A 1 87 ? 2.081 12.436 -8.530 1.00 47.82 95 ALA A O 1
ATOM 560 N N . ARG A 1 88 ? 3.494 13.817 -9.645 1.00 52.34 96 ARG A N 1
ATOM 561 C CA . ARG A 1 88 ? 4.620 12.890 -9.842 1.00 56.11 96 ARG A CA 1
ATOM 562 C C . ARG A 1 88 ? 4.215 11.607 -10.553 1.00 58.09 96 ARG A C 1
ATOM 563 O O . ARG A 1 88 ? 4.749 11.290 -11.605 1.00 62.13 96 ARG A O 1
ATOM 565 N N . SER A 1 89 ? 3.303 10.856 -9.944 1.00 58.95 97 SER A N 1
ATOM 566 C CA . SER A 1 89 ? 2.649 9.711 -10.584 1.00 60.22 97 SER A CA 1
ATOM 567 C C . SER A 1 89 ? 1.109 9.817 -10.568 1.00 56.07 97 SER A C 1
ATOM 568 O O . SER A 1 89 ? 0.452 9.131 -11.341 1.00 58.17 97 SER A O 1
ATOM 570 N N . LYS A 1 90 ? 0.540 10.680 -9.723 1.00 51.63 98 LYS A N 1
ATOM 571 C CA . LYS A 1 90 ? -0.905 10.647 -9.415 1.00 50.09 98 LYS A CA 1
ATOM 572 C C . LYS A 1 90 ? -1.746 11.779 -10.046 1.00 45.78 98 LYS A C 1
ATOM 573 O O . LYS A 1 90 ? -1.560 12.954 -9.742 1.00 43.89 98 LYS A O 1
ATOM 575 N N . VAL A 1 91 ? -2.687 11.414 -10.909 1.00 45.67 99 VAL A N 1
ATOM 576 C CA . VAL A 1 91 ? -3.604 12.390 -11.506 1.00 44.77 99 VAL A CA 1
ATOM 577 C C . VAL A 1 91 ? -4.731 12.743 -10.516 1.00 44.79 99 VAL A C 1
ATOM 578 O O . VAL A 1 91 ? -5.041 11.958 -9.622 1.00 49.47 99 VAL A O 1
ATOM 580 N N . TYR A 1 92 ? -5.330 13.923 -10.674 1.00 41.87 100 TYR A N 1
ATOM 581 C CA . TYR A 1 92 ? -6.343 14.405 -9.751 1.00 42.16 100 TYR A CA 1
ATOM 582 C C . TYR A 1 92 ? -7.395 15.261 -10.454 1.00 42.68 100 TYR A C 1
ATOM 583 O O . TYR A 1 92 ? -7.038 16.148 -11.233 1.00 39.01 100 TYR A O 1
ATOM 592 N N . HIS A 1 93 ? -8.676 14.987 -10.161 1.00 44.82 101 HIS A N 1
ATOM 593 C CA . HIS A 1 93 ? -9.798 15.887 -10.483 1.00 46.34 101 HIS A CA 1
ATOM 594 C C . HIS A 1 93 ? -9.495 17.304 -10.056 1.00 46.08 101 HIS A C 1
ATOM 595 O O . HIS A 1 93 ? -9.169 17.526 -8.882 1.00 45.30 101 HIS A O 1
ATOM 602 N N . ILE A 1 94 ? -9.655 18.269 -10.964 1.00 47.39 102 ILE A N 1
ATOM 603 C CA . ILE A 1 94 ? -9.450 19.680 -10.617 1.00 47.72 102 ILE A CA 1
ATOM 604 C C . ILE A 1 94 ? -10.200 20.025 -9.328 1.00 51.38 102 ILE A C 1
ATOM 605 O O . ILE A 1 94 ? -9.689 20.768 -8.495 1.00 51.29 102 ILE A O 1
ATOM 607 N N . GLU A 1 95 ? -11.392 19.453 -9.155 1.00 56.67 103 GLU A N 1
ATOM 608 C CA . GLU A 1 95 ? -12.180 19.652 -7.934 1.00 61.26 103 GLU A CA 1
ATOM 609 C C . GLU A 1 95 ? -11.567 19.001 -6.679 1.00 60.66 103 GLU A C 1
ATOM 610 O O . GLU A 1 95 ? -11.797 19.483 -5.575 1.00 62.93 103 GLU A O 1
ATOM 612 N N . CYS A 1 96 ? -10.801 17.918 -6.846 1.00 59.12 104 CYS A N 1
ATOM 613 C CA . CYS A 1 96 ? -10.266 17.141 -5.707 1.00 59.36 104 CYS A CA 1
ATOM 614 C C . CYS A 1 96 ? -8.822 17.452 -5.343 1.00 55.11 104 CYS A C 1
ATOM 615 O O . CYS A 1 96 ? -8.247 16.764 -4.487 1.00 53.13 104 CYS A O 1
ATOM 618 N N . PHE A 1 97 ? -8.223 18.450 -5.988 1.00 52.23 105 PHE A N 1
ATOM 619 C CA . PHE A 1 97 ? -6.820 18.770 -5.729 1.00 49.10 105 PHE A CA 1
ATOM 620 C C . PHE A 1 97 ? -6.708 19.660 -4.494 1.00 48.25 105 PHE A C 1
ATOM 621 O O . PHE A 1 97 ? -6.345 20.832 -4.578 1.00 47.31 105 PHE A O 1
ATOM 629 N N . ARG A 1 98 ? -7.032 19.081 -3.343 1.00 50.01 106 ARG A N 1
ATOM 630 C CA . ARG A 1 98 ? -7.106 19.817 -2.085 1.00 52.52 106 ARG A CA 1
ATOM 631 C C . ARG A 1 98 ? -6.022 19.318 -1.152 1.00 52.59 106 ARG A C 1
ATOM 632 O O . ARG A 1 98 ? -5.623 18.153 -1.207 1.00 54.59 106 ARG A O 1
ATOM 640 N N . CYS A 1 99 ? -5.544 20.192 -0.282 1.00 52.71 107 CYS A N 1
ATOM 641 C CA . CYS A 1 99 ? -4.666 19.741 0.782 1.00 52.86 107 CYS A CA 1
ATOM 642 C C . CYS A 1 99 ? -5.526 19.005 1.820 1.00 55.65 107 CYS A C 1
ATOM 643 O O . CYS A 1 99 ? -6.520 19.547 2.307 1.00 57.48 107 CYS A O 1
ATOM 646 N N . VAL A 1 100 ? -5.143 17.771 2.140 1.00 54.56 108 VAL A N 1
ATOM 647 C CA . VAL A 1 100 ? -5.965 16.916 3.000 1.00 58.54 108 VAL A CA 1
ATOM 648 C C . VAL A 1 100 ? -6.047 17.456 4.428 1.00 60.37 108 VAL A C 1
ATOM 649 O O . VAL A 1 100 ? -7.017 17.191 5.129 1.00 66.76 108 VAL A O 1
ATOM 653 N N . ALA A 1 101 ? -5.037 18.214 4.842 1.00 57.61 109 ALA A N 1
ATOM 654 C CA . ALA A 1 101 ? -4.981 18.805 6.184 1.00 60.83 109 ALA A CA 1
ATOM 655 C C . ALA A 1 101 ? -5.827 20.058 6.315 1.00 62.01 109 ALA A C 1
ATOM 656 O O . ALA A 1 101 ? -6.761 20.078 7.107 1.00 68.56 109 ALA A O 1
ATOM 658 N N . CYS A 1 102 ? -5.498 21.106 5.562 1.00 59.48 110 CYS A N 1
ATOM 659 C CA . CYS A 1 102 ? -6.262 22.362 5.631 1.00 64.00 110 CYS A CA 1
ATOM 660 C C . CYS A 1 102 ? -7.463 22.339 4.707 1.00 66.97 110 CYS A C 1
ATOM 661 O O . CYS A 1 102 ? -8.278 23.268 4.727 1.00 70.40 110 CYS A O 1
ATOM 664 N N . SER A 1 103 ? -7.563 21.285 3.895 1.00 66.45 111 SER A N 1
ATOM 665 C CA . SER A 1 103 ? -8.788 20.998 3.158 1.00 68.88 111 SER A CA 1
ATOM 666 C C . SER A 1 103 ? -9.167 22.222 2.377 1.00 68.26 111 SER A C 1
ATOM 667 O O . SER A 1 103 ? -10.249 22.789 2.546 1.00 69.77 111 SER A O 1
ATOM 670 N N . ARG A 1 104 ? -8.225 22.642 1.547 1.00 64.71 112 ARG A N 1
ATOM 671 C CA . ARG A 1 104 ? -8.410 23.796 0.698 1.00 65.43 112 ARG A CA 1
ATOM 672 C C . ARG A 1 104 ? -7.608 23.577 -0.576 1.00 60.13 112 ARG A C 1
ATOM 673 O O . ARG A 1 104 ? -6.710 22.734 -0.611 1.00 57.68 112 ARG A O 1
ATOM 681 N N . GLN A 1 105 ? -7.936 24.344 -1.610 1.00 59.21 113 GLN A N 1
ATOM 682 C CA . GLN A 1 105 ? -7.472 24.062 -2.963 1.00 55.18 113 GLN A CA 1
ATOM 683 C C . GLN A 1 105 ? -6.002 24.389 -3.175 1.00 50.01 113 GLN A C 1
ATOM 684 O O . GLN A 1 105 ? -5.444 25.226 -2.484 1.00 51.90 113 GLN A O 1
ATOM 690 N N . LEU A 1 106 ? -5.377 23.696 -4.118 1.00 45.65 114 LEU A N 1
ATOM 691 C CA . LEU A 1 106 ? -4.019 24.005 -4.534 1.00 43.41 114 LEU A CA 1
ATOM 692 C C . LEU A 1 106 ? -3.976 24.532 -5.976 1.00 46.71 114 LEU A C 1
ATOM 693 O O . LEU A 1 106 ? -4.634 23.993 -6.885 1.00 46.99 114 LEU A O 1
ATOM 698 N N . ILE A 1 107 ? -3.178 25.579 -6.173 1.00 48.60 115 ILE A N 1
ATOM 699 C CA . ILE A 1 107 ? -3.129 26.293 -7.437 1.00 49.97 115 ILE A CA 1
ATOM 700 C C . ILE A 1 107 ? -1.730 26.266 -8.060 1.00 48.65 115 ILE A C 1
ATOM 701 O O . ILE A 1 107 ? -0.732 26.165 -7.347 1.00 42.03 115 ILE A O 1
ATOM 706 N N . PRO A 1 108 ? -1.669 26.351 -9.404 1.00 50.93 116 PRO A N 1
ATOM 707 C CA . PRO A 1 108 ? -0.420 26.433 -10.137 1.00 53.02 116 PRO A CA 1
ATOM 708 C C . PRO A 1 108 ? 0.479 27.467 -9.505 1.00 58.31 116 PRO A C 1
ATOM 709 O O . PRO A 1 108 ? 0.129 28.650 -9.480 1.00 65.63 116 PRO A O 1
ATOM 713 N N . GLY A 1 109 ? 1.618 27.022 -8.984 1.00 58.68 117 GLY A N 1
ATOM 714 C CA . GLY A 1 109 ? 2.581 27.914 -8.342 1.00 60.45 117 GLY A CA 1
ATOM 715 C C . GLY A 1 109 ? 2.622 27.793 -6.830 1.00 56.92 117 GLY A C 1
ATOM 716 O O . GLY A 1 109 ? 3.274 28.598 -6.174 1.00 60.45 117 GLY A O 1
ATOM 717 N N . ASP A 1 110 ? 1.926 26.801 -6.279 1.00 51.91 118 ASP A N 1
ATOM 718 C CA . ASP A 1 110 ? 1.949 26.529 -4.844 1.00 51.31 118 ASP A CA 1
ATOM 719 C C . ASP A 1 110 ? 3.032 25.520 -4.529 1.00 51.11 118 ASP A C 1
ATOM 720 O O . ASP A 1 110 ? 3.103 24.470 -5.154 1.00 49.02 118 ASP A O 1
ATOM 725 N N . GLU A 1 111 ? 3.870 25.825 -3.545 1.00 56.48 119 GLU A N 1
ATOM 726 C CA . GLU A 1 111 ? 4.708 24.791 -2.945 1.00 58.21 119 GLU A CA 1
ATOM 727 C C . GLU A 1 111 ? 3.759 23.720 -2.376 1.00 54.81 119 GLU A C 1
ATOM 728 O O . GLU A 1 111 ? 2.773 24.053 -1.711 1.00 53.94 119 GLU A O 1
ATOM 734 N N . PHE A 1 112 ? 4.030 22.449 -2.662 1.00 53.38 120 PHE A N 1
ATOM 735 C CA . PHE A 1 112 ? 3.224 21.358 -2.098 1.00 52.59 120 PHE A CA 1
ATOM 736 C C . PHE A 1 112 ? 3.999 20.042 -2.033 1.00 51.53 120 PHE A C 1
ATOM 737 O O . PHE A 1 112 ? 5.151 19.979 -2.427 1.00 54.40 120 PHE A O 1
ATOM 745 N N . ALA A 1 113 ? 3.364 18.997 -1.524 1.00 51.04 121 ALA A N 1
ATOM 746 C CA . ALA A 1 113 ? 4.032 17.720 -1.359 1.00 53.21 121 ALA A CA 1
ATOM 747 C C . ALA A 1 113 ? 3.044 16.554 -1.274 1.00 54.16 121 ALA A C 1
ATOM 748 O O . ALA A 1 113 ? 2.030 16.636 -0.583 1.00 53.72 121 ALA A O 1
ATOM 750 N N . LEU A 1 114 ? 3.363 15.481 -1.993 1.00 57.53 122 LEU A N 1
ATOM 751 C CA . LEU A 1 114 ? 2.622 14.215 -1.953 1.00 61.01 122 LEU A CA 1
ATOM 752 C C . LEU A 1 114 ? 3.172 13.316 -0.826 1.00 66.56 122 LEU A C 1
ATOM 753 O O . LEU A 1 114 ? 4.291 12.795 -0.926 1.00 70.64 122 LEU A O 1
ATOM 758 N N . ARG A 1 115 ? 2.409 13.160 0.254 1.00 68.03 123 ARG A N 1
ATOM 759 C CA . ARG A 1 115 ? 2.771 12.223 1.325 1.00 74.59 123 ARG A CA 1
ATOM 760 C C . ARG A 1 115 ? 1.854 11.003 1.235 1.00 77.99 123 ARG A C 1
ATOM 761 O O . ARG A 1 115 ? 0.820 11.057 0.567 1.00 76.55 123 ARG A O 1
ATOM 763 N N . GLU A 1 116 ? 2.223 9.906 1.893 1.00 82.89 124 GLU A N 1
ATOM 764 C CA . GLU A 1 116 ? 1.364 8.716 1.905 1.00 86.87 124 GLU A CA 1
ATOM 765 C C . GLU A 1 116 ? -0.067 9.102 2.288 1.00 85.54 124 GLU A C 1
ATOM 766 O O . GLU A 1 116 ? -1.031 8.673 1.644 1.00 86.35 124 GLU A O 1
ATOM 768 N N . ASP A 1 117 ? -0.194 9.931 3.324 1.00 83.79 125 ASP A N 1
ATOM 769 C CA . ASP A 1 117 ? -1.500 10.408 3.777 1.00 82.08 125 ASP A CA 1
ATOM 770 C C . ASP A 1 117 ? -2.244 11.131 2.650 1.00 74.63 125 ASP A C 1
ATOM 771 O O . ASP A 1 117 ? -3.452 10.964 2.501 1.00 77.16 125 ASP A O 1
ATOM 773 N N . GLY A 1 118 ? -1.512 11.911 1.853 1.00 67.79 126 GLY A N 1
ATOM 774 C CA . GLY A 1 118 ? -2.083 12.636 0.703 1.00 61.19 126 GLY A CA 1
ATOM 775 C C . GLY A 1 118 ? -1.322 13.886 0.260 1.00 53.58 126 GLY A C 1
ATOM 776 O O . GLY A 1 118 ? -0.099 13.968 0.370 1.00 50.19 126 GLY A O 1
ATOM 777 N N . LEU A 1 119 ? -2.063 14.852 -0.266 1.00 49.71 127 LEU A N 1
ATOM 778 C CA . LEU A 1 119 ? -1.499 16.129 -0.652 1.00 47.07 127 LEU A CA 1
ATOM 779 C C . LEU A 1 119 ? -1.461 17.056 0.557 1.00 48.85 127 LEU A C 1
ATOM 780 O O . LEU A 1 119 ? -2.387 17.080 1.372 1.00 50.62 127 LEU A O 1
ATOM 785 N N . PHE A 1 120 ? -0.375 17.812 0.671 1.00 48.13 128 PHE A N 1
ATOM 786 C CA . PHE A 1 120 ? -0.224 18.782 1.744 1.00 49.72 128 PHE A CA 1
ATOM 787 C C . PHE A 1 120 ? 0.343 20.065 1.193 1.00 47.95 128 PHE A C 1
ATOM 788 O O . PHE A 1 120 ? 1.219 20.031 0.337 1.00 46.87 128 PHE A O 1
ATOM 796 N N . CYS A 1 121 ? -0.157 21.194 1.685 1.00 49.00 129 CYS A N 1
ATOM 797 C CA . CYS A 1 121 ? 0.379 22.489 1.307 1.00 50.17 129 CYS A CA 1
ATOM 798 C C . CYS A 1 121 ? 1.682 22.742 2.085 1.00 53.93 129 CYS A C 1
ATOM 799 O O . CYS A 1 121 ? 1.910 22.130 3.143 1.00 58.02 129 CYS A O 1
ATOM 802 N N . ARG A 1 122 ? 2.533 23.640 1.578 1.00 52.16 130 ARG A N 1
ATOM 803 C CA . ARG A 1 122 ? 3.846 23.867 2.186 1.00 52.44 130 ARG A CA 1
ATOM 804 C C . ARG A 1 122 ? 3.785 24.400 3.614 1.00 55.48 130 ARG A C 1
ATOM 805 O O . ARG A 1 122 ? 4.822 24.576 4.246 1.00 60.07 130 ARG A O 1
ATOM 807 N N . ALA A 1 123 ? 2.583 24.672 4.115 1.00 56.63 131 ALA A N 1
ATOM 808 C CA . ALA A 1 123 ? 2.387 25.041 5.515 1.00 60.01 131 ALA A CA 1
ATOM 809 C C . ALA A 1 123 ? 2.120 23.814 6.384 1.00 61.88 131 ALA A C 1
ATOM 810 O O . ALA A 1 123 ? 2.715 23.657 7.450 1.00 65.24 131 ALA A O 1
ATOM 812 N N . ASP A 1 124 ? 1.216 22.949 5.940 1.00 60.84 132 ASP A N 1
ATOM 813 C CA . ASP A 1 124 ? 0.887 21.750 6.714 1.00 64.26 132 ASP A CA 1
ATOM 814 C C . ASP A 1 124 ? 1.982 20.655 6.597 1.00 64.01 132 ASP A C 1
ATOM 815 O O . ASP A 1 124 ? 2.084 19.783 7.458 1.00 65.14 132 ASP A O 1
ATOM 820 N N . HIS A 1 125 ? 2.791 20.705 5.537 1.00 61.48 133 HIS A N 1
ATOM 821 C CA . HIS A 1 125 ? 3.954 19.820 5.412 1.00 62.25 133 HIS A CA 1
ATOM 822 C C . HIS A 1 125 ? 4.950 20.073 6.538 1.00 64.69 133 HIS A C 1
ATOM 823 O O . HIS A 1 125 ? 5.572 19.140 7.043 1.00 65.35 133 HIS A O 1
ATOM 825 N N . ASP A 1 126 ? 5.086 21.344 6.915 1.00 65.47 134 ASP A N 1
ATOM 826 C CA . ASP A 1 126 ? 6.056 21.786 7.918 1.00 69.32 134 ASP A CA 1
ATOM 827 C C . ASP A 1 126 ? 5.455 21.772 9.328 1.00 72.15 134 ASP A C 1
ATOM 828 O O . ASP A 1 126 ? 4.865 20.779 9.763 1.00 73.23 134 ASP A O 1
ATOM 830 N N . ASP A 1 143 ? 9.346 15.151 -0.689 1.00 91.65 300 ASP A N 1
ATOM 831 C CA . ASP A 1 143 ? 10.006 16.410 -1.004 1.00 90.32 300 ASP A CA 1
ATOM 832 C C . ASP A 1 143 ? 9.012 17.464 -1.522 1.00 84.70 300 ASP A C 1
ATOM 833 O O . ASP A 1 143 ? 7.964 17.143 -2.106 1.00 79.65 300 ASP A O 1
ATOM 838 N N . VAL A 1 144 ? 9.361 18.723 -1.282 1.00 83.45 301 VAL A N 1
ATOM 839 C CA . VAL A 1 144 ? 8.559 19.860 -1.707 1.00 79.30 301 VAL A CA 1
ATOM 840 C C . VAL A 1 144 ? 8.581 20.012 -3.233 1.00 73.21 301 VAL A C 1
ATOM 841 O O . VAL A 1 144 ? 9.602 19.748 -3.869 1.00 73.97 301 VAL A O 1
ATOM 845 N N . MET A 1 145 ? 7.451 20.433 -3.802 1.00 67.55 302 MET A N 1
ATOM 846 C CA . MET A 1 145 ? 7.309 20.649 -5.250 1.00 64.17 302 MET A CA 1
ATOM 847 C C . MET A 1 145 ? 6.608 21.984 -5.559 1.00 61.87 302 MET A C 1
ATOM 848 O O . MET A 1 145 ? 6.147 22.670 -4.646 1.00 63.05 302 MET A O 1
ATOM 853 N N . VAL A 1 146 ? 6.539 22.339 -6.848 1.00 59.67 303 VAL A N 1
ATOM 854 C CA . VAL A 1 146 ? 5.737 23.479 -7.328 1.00 58.63 303 VAL A CA 1
ATOM 855 C C . VAL A 1 146 ? 4.508 23.004 -8.136 1.00 56.37 303 VAL A C 1
ATOM 856 O O . VAL A 1 146 ? 4.664 22.512 -9.250 1.00 55.12 303 VAL A O 1
ATOM 858 N N . VAL A 1 147 ? 3.301 23.145 -7.574 1.00 56.61 304 VAL A N 1
ATOM 859 C CA . VAL A 1 147 ? 2.054 22.744 -8.259 1.00 55.73 304 VAL A CA 1
ATOM 860 C C . VAL A 1 147 ? 2.032 23.286 -9.695 1.00 54.47 304 VAL A C 1
ATOM 861 O O . VAL A 1 147 ? 2.426 24.424 -9.929 1.00 54.77 304 VAL A O 1
ATOM 865 N N . GLY A 1 148 ? 1.587 22.461 -10.644 1.00 53.77 305 GLY A N 1
ATOM 866 C CA . GLY A 1 148 ? 1.618 22.798 -12.073 1.00 53.16 305 GLY A CA 1
ATOM 867 C C . GLY A 1 148 ? 0.254 23.076 -12.691 1.00 53.95 305 GLY A C 1
ATOM 868 O O . GLY A 1 148 ? -0.783 22.972 -12.026 1.00 56.16 305 GLY A O 1
ATOM 869 N N . GLU A 1 149 ? 0.256 23.411 -13.980 1.00 54.02 306 GLU A N 1
ATOM 870 C CA . GLU A 1 149 ? -0.951 23.862 -14.672 1.00 55.55 306 GLU A CA 1
ATOM 871 C C . GLU A 1 149 ? -1.899 22.672 -14.935 1.00 56.76 306 GLU A C 1
ATOM 872 O O . GLU A 1 149 ? -1.437 21.582 -15.252 1.00 56.21 306 GLU A O 1
ATOM 878 N N . PRO A 1 150 ? -3.226 22.866 -14.787 1.00 59.16 307 PRO A N 1
ATOM 879 C CA . PRO A 1 150 ? -4.168 21.770 -15.050 1.00 61.61 307 PRO A CA 1
ATOM 880 C C . PRO A 1 150 ? -4.185 21.378 -16.517 1.00 62.51 307 PRO A C 1
ATOM 881 O O . PRO A 1 150 ? -4.046 22.252 -17.360 1.00 63.42 307 PRO A O 1
ATOM 885 N N . THR A 1 151 ? -4.371 20.092 -16.823 1.00 63.89 308 THR A N 1
ATOM 886 C CA . THR A 1 151 ? -4.310 19.597 -18.219 1.00 65.19 308 THR A CA 1
ATOM 887 C C . THR A 1 151 ? -5.430 18.618 -18.600 1.00 69.72 308 THR A C 1
ATOM 888 O O . THR A 1 151 ? -5.915 17.852 -17.763 1.00 71.44 308 THR A O 1
ATOM 892 N N . LEU A 1 152 ? -5.817 18.633 -19.875 1.00 72.41 309 LEU A N 1
ATOM 893 C CA . LEU A 1 152 ? -6.787 17.671 -20.391 1.00 77.61 309 LEU A CA 1
ATOM 894 C C . LEU A 1 152 ? -6.087 16.334 -20.610 1.00 77.19 309 LEU A C 1
ATOM 895 O O . LEU A 1 152 ? -4.859 16.278 -20.701 1.00 73.21 309 LEU A O 1
ATOM 897 N N . MET A 1 153 ? -6.880 15.264 -20.663 1.00 82.02 310 MET A N 1
ATOM 898 C CA . MET A 1 153 ? -6.404 13.896 -20.956 1.00 83.14 310 MET A CA 1
ATOM 899 C C . MET A 1 153 ? -4.912 13.641 -20.697 1.00 77.80 310 MET A C 1
ATOM 900 O O . MET A 1 153 ? -4.298 12.779 -21.333 1.00 78.32 310 MET A O 1
ATOM 902 N N . ASP A 1 159 ? -7.548 2.460 -24.235 1.00 81.40 316 ASP A N 1
ATOM 903 C CA . ASP A 1 159 ? -7.556 2.193 -25.670 1.00 77.93 316 ASP A CA 1
ATOM 904 C C . ASP A 1 159 ? -6.556 1.097 -26.079 1.00 79.67 316 ASP A C 1
ATOM 905 O O . ASP A 1 159 ? -6.589 0.609 -27.212 1.00 76.84 316 ASP A O 1
ATOM 907 N N . GLU A 1 160 ? -5.665 0.719 -25.165 1.00 85.34 317 GLU A N 1
ATOM 908 C CA . GLU A 1 160 ? -4.684 -0.337 -25.429 1.00 88.49 317 GLU A CA 1
ATOM 909 C C . GLU A 1 160 ? -5.333 -1.711 -25.278 1.00 81.56 317 GLU A C 1
ATOM 910 O O . GLU A 1 160 ? -5.094 -2.606 -26.093 1.00 80.24 317 GLU A O 1
ATOM 912 N N . ASP A 1 161 ? -6.160 -1.862 -24.239 1.00 77.92 318 ASP A N 1
ATOM 913 C CA . ASP A 1 161 ? -6.816 -3.136 -23.916 1.00 72.18 318 ASP A CA 1
ATOM 914 C C . ASP A 1 161 ? -8.265 -3.193 -24.415 1.00 63.69 318 ASP A C 1
ATOM 915 O O . ASP A 1 161 ? -8.945 -4.203 -24.252 1.00 59.01 318 ASP A O 1
ATOM 920 N N . GLU A 1 162 ? -8.740 -2.094 -24.991 1.00 62.72 319 GLU A N 1
ATOM 921 C CA . GLU A 1 162 ? -10.126 -1.968 -25.432 1.00 56.52 319 GLU A CA 1
ATOM 922 C C . GLU A 1 162 ? -10.302 -2.743 -26.717 1.00 53.19 319 GLU A C 1
ATOM 923 O O . GLU A 1 162 ? -9.378 -2.801 -27.524 1.00 56.44 319 GLU A O 1
ATOM 929 N N . ARG A 1 163 ? -11.475 -3.343 -26.913 1.00 48.11 320 ARG A N 1
ATOM 930 C CA . ARG A 1 163 ? -11.715 -4.181 -28.098 1.00 46.42 320 ARG A CA 1
ATOM 931 C C . ARG A 1 163 ? -13.166 -4.116 -28.588 1.00 43.66 320 ARG A C 1
ATOM 932 O O . ARG A 1 163 ? -14.103 -3.949 -27.789 1.00 42.47 320 ARG A O 1
ATOM 940 N N . LEU A 1 164 ? -13.329 -4.258 -29.907 1.00 41.95 321 LEU A N 1
ATOM 941 C CA . LEU A 1 164 ? -14.596 -3.980 -30.594 1.00 40.49 321 LEU A CA 1
ATOM 942 C C . LEU A 1 164 ? -15.498 -5.193 -30.621 1.00 38.22 321 LEU A C 1
ATOM 943 O O . LEU A 1 164 ? -15.040 -6.275 -30.997 1.00 40.44 321 LEU A O 1
ATOM 948 N N . ILE A 1 165 ? -16.777 -5.026 -30.271 1.00 37.17 322 ILE A N 1
ATOM 949 C CA . ILE A 1 165 ? -17.714 -6.148 -30.335 1.00 36.18 322 ILE A CA 1
ATOM 950 C C . ILE A 1 165 ? -18.539 -6.107 -31.602 1.00 38.09 322 ILE A C 1
ATOM 951 O O . ILE A 1 165 ? -19.209 -5.124 -31.874 1.00 39.66 322 ILE A O 1
ATOM 956 N N . THR A 1 166 ? -18.495 -7.199 -32.361 1.00 39.20 323 THR A N 1
ATOM 957 C CA . THR A 1 166 ? -19.194 -7.307 -33.637 1.00 42.14 323 THR A CA 1
ATOM 958 C C . THR A 1 166 ? -20.081 -8.556 -33.642 1.00 43.00 323 THR A C 1
ATOM 959 O O . THR A 1 166 ? -19.689 -9.619 -33.147 1.00 41.55 323 THR A O 1
ATOM 963 N N . ARG A 1 167 ? -21.278 -8.415 -34.195 1.00 46.43 324 ARG A N 1
ATOM 964 C CA . ARG A 1 167 ? -22.238 -9.499 -34.206 1.00 48.90 324 ARG A CA 1
ATOM 965 C C . ARG A 1 167 ? -22.249 -10.131 -35.596 1.00 53.78 324 ARG A C 1
ATOM 966 O O . ARG A 1 167 ? -22.935 -9.662 -36.492 1.00 60.68 324 ARG A O 1
ATOM 974 N N . LEU A 1 168 ? -21.471 -11.183 -35.787 1.00 53.71 325 LEU A N 1
ATOM 975 C CA . LEU A 1 168 ? -21.394 -11.820 -37.089 1.00 59.47 325 LEU A CA 1
ATOM 976 C C . LEU A 1 168 ? -22.540 -12.829 -37.221 1.00 66.22 325 LEU A C 1
ATOM 977 O O . LEU A 1 168 ? -22.882 -13.518 -36.252 1.00 65.80 325 LEU A O 1
ATOM 979 N N . GLU A 1 169 ? -23.138 -12.902 -38.413 1.00 72.96 326 GLU A N 1
ATOM 980 C CA . GLU A 1 169 ? -24.169 -13.904 -38.708 1.00 77.91 326 GLU A CA 1
ATOM 981 C C . GLU A 1 169 ? -23.504 -15.268 -38.786 1.00 76.86 326 GLU A C 1
ATOM 982 O O . GLU A 1 169 ? -22.367 -15.368 -39.239 1.00 75.50 326 GLU A O 1
ATOM 984 N N . ASN A 1 170 ? -24.202 -16.313 -38.344 1.00 79.21 327 ASN A N 1
ATOM 985 C CA . ASN A 1 170 ? -23.611 -17.658 -38.280 1.00 80.02 327 ASN A CA 1
ATOM 986 C C . ASN A 1 170 ? -23.578 -18.349 -39.637 1.00 88.53 327 ASN A C 1
ATOM 987 O O . ASN A 1 170 ? -24.616 -18.693 -40.186 1.00 96.27 327 ASN A O 1
ATOM 992 N N . LEU B 1 5 ? -36.138 -24.288 7.525 1.00 68.56 13 LEU B N 1
ATOM 993 C CA . LEU B 1 5 ? -35.001 -24.187 8.496 1.00 70.40 13 LEU B CA 1
ATOM 994 C C . LEU B 1 5 ? -33.665 -24.038 7.768 1.00 66.47 13 LEU B C 1
ATOM 995 O O . LEU B 1 5 ? -32.716 -23.459 8.316 1.00 66.42 13 LEU B O 1
ATOM 997 N N . ILE B 1 6 ? -33.598 -24.579 6.547 1.00 62.18 14 ILE B N 1
ATOM 998 C CA . ILE B 1 6 ? -32.452 -24.388 5.653 1.00 56.81 14 ILE B CA 1
ATOM 999 C C . ILE B 1 6 ? -32.825 -23.371 4.591 1.00 54.23 14 ILE B C 1
ATOM 1000 O O . ILE B 1 6 ? -34.015 -23.140 4.351 1.00 54.68 14 ILE B O 1
ATOM 1005 N N . SER B 1 7 ? -31.820 -22.768 3.951 1.00 52.04 15 SER B N 1
ATOM 1006 C CA . SER B 1 7 ? -32.069 -21.828 2.845 1.00 48.38 15 SER B CA 1
ATOM 1007 C C . SER B 1 7 ? -31.728 -22.459 1.510 1.00 45.18 15 SER B C 1
ATOM 1008 O O . SER B 1 7 ? -30.565 -22.720 1.237 1.00 43.56 15 SER B O 1
ATOM 1010 N N . LEU B 1 8 ? -32.751 -22.718 0.697 1.00 45.67 16 LEU B N 1
ATOM 1011 C CA . LEU B 1 8 ? -32.555 -23.140 -0.695 1.00 46.47 16 LEU B CA 1
ATOM 1012 C C . LEU B 1 8 ? -32.725 -21.949 -1.636 1.00 44.21 16 LEU B C 1
ATOM 1013 O O . LEU B 1 8 ? -33.703 -21.206 -1.539 1.00 45.10 16 LEU B O 1
ATOM 1018 N N . CYS B 1 9 ? -31.777 -21.793 -2.553 1.00 41.37 17 CYS B N 1
ATOM 1019 C CA . CYS B 1 9 ? -31.707 -20.608 -3.393 1.00 39.32 17 CYS B CA 1
ATOM 1020 C C . CYS B 1 9 ? -32.713 -20.578 -4.544 1.00 39.46 17 CYS B C 1
ATOM 1021 O O . CYS B 1 9 ? -32.887 -21.549 -5.273 1.00 41.53 17 CYS B O 1
ATOM 1024 N N . VAL B 1 10 ? -33.335 -19.424 -4.723 1.00 38.13 18 VAL B N 1
ATOM 1025 C CA . VAL B 1 10 ? -34.417 -19.273 -5.681 1.00 41.05 18 VAL B CA 1
ATOM 1026 C C . VAL B 1 10 ? -33.980 -19.472 -7.142 1.00 40.41 18 VAL B C 1
ATOM 1027 O O . VAL B 1 10 ? -34.769 -19.921 -7.968 1.00 41.23 18 VAL B O 1
ATOM 1031 N N . GLY B 1 11 ? -32.729 -19.153 -7.458 1.00 39.39 19 GLY B N 1
ATOM 1032 C CA . GLY B 1 11 ? -32.230 -19.281 -8.826 1.00 39.21 19 GLY B CA 1
ATOM 1033 C C . GLY B 1 11 ? -31.888 -20.700 -9.287 1.00 40.10 19 GLY B C 1
ATOM 1034 O O . GLY B 1 11 ? -32.275 -21.107 -10.397 1.00 37.82 19 GLY B O 1
ATOM 1035 N N . CYS B 1 12 ? -31.142 -21.438 -8.459 1.00 38.69 20 CYS B N 1
ATOM 1036 C CA . CYS B 1 12 ? -30.671 -22.775 -8.835 1.00 41.74 20 CYS B CA 1
ATOM 1037 C C . CYS B 1 12 ? -31.429 -23.893 -8.105 1.00 41.85 20 CYS B C 1
ATOM 1038 O O . CYS B 1 12 ? -31.660 -24.972 -8.655 1.00 42.06 20 CYS B O 1
ATOM 1041 N N . GLY B 1 13 ? -31.832 -23.628 -6.871 1.00 40.70 21 GLY B N 1
ATOM 1042 C CA . GLY B 1 13 ? -32.549 -24.618 -6.087 1.00 40.71 21 GLY B CA 1
ATOM 1043 C C . GLY B 1 13 ? -31.675 -25.270 -5.042 1.00 40.70 21 GLY B C 1
ATOM 1044 O O . GLY B 1 13 ? -32.186 -25.866 -4.096 1.00 41.51 21 GLY B O 1
ATOM 1045 N N . ASN B 1 14 ? -30.361 -25.157 -5.186 1.00 39.82 22 ASN B N 1
ATOM 1046 C CA . ASN B 1 14 ? -29.473 -25.815 -4.244 1.00 43.32 22 ASN B CA 1
ATOM 1047 C C . ASN B 1 14 ? -29.359 -25.054 -2.941 1.00 44.56 22 ASN B C 1
ATOM 1048 O O . ASN B 1 14 ? -29.585 -23.844 -2.879 1.00 43.70 22 ASN B O 1
ATOM 1053 N N . GLN B 1 15 ? -29.009 -25.793 -1.898 1.00 47.74 23 GLN B N 1
ATOM 1054 C CA . GLN B 1 15 ? -28.843 -25.240 -0.566 1.00 48.68 23 GLN B CA 1
ATOM 1055 C C . GLN B 1 15 ? -27.749 -24.161 -0.551 1.00 48.88 23 GLN B C 1
ATOM 1056 O O . GLN B 1 15 ? -26.716 -24.285 -1.215 1.00 50.89 23 GLN B O 1
ATOM 1062 N N . ILE B 1 16 ? -27.982 -23.092 0.195 1.00 47.96 24 ILE B N 1
ATOM 1063 C CA . ILE B 1 16 ? -27.013 -22.016 0.264 1.00 47.45 24 ILE B CA 1
ATOM 1064 C C . ILE B 1 16 ? -26.057 -22.329 1.400 1.00 49.87 24 ILE B C 1
ATOM 1065 O O . ILE B 1 16 ? -26.399 -22.136 2.555 1.00 49.92 24 ILE B O 1
ATOM 1070 N N . HIS B 1 17 ? -24.864 -22.816 1.060 1.00 53.28 25 HIS B N 1
ATOM 1071 C CA . HIS B 1 17 ? -23.818 -23.110 2.058 1.00 58.59 25 HIS B CA 1
ATOM 1072 C C . HIS B 1 17 ? -22.854 -21.943 2.278 1.00 60.30 25 HIS B C 1
ATOM 1073 O O . HIS B 1 17 ? -21.715 -22.151 2.715 1.00 66.58 25 HIS B O 1
ATOM 1080 N N . ASP B 1 18 ? -23.285 -20.725 1.986 1.00 57.16 26 ASP B N 1
ATOM 1081 C CA . ASP B 1 18 ? -22.351 -19.603 1.958 1.00 59.43 26 ASP B CA 1
ATOM 1082 C C . ASP B 1 18 ? -22.386 -18.855 3.280 1.00 60.61 26 ASP B C 1
ATOM 1083 O O . ASP B 1 18 ? -23.335 -19.025 4.049 1.00 60.86 26 ASP B O 1
ATOM 1088 N N . GLN B 1 19 ? -21.352 -18.056 3.555 1.00 61.43 27 GLN B N 1
ATOM 1089 C CA . GLN B 1 19 ? -21.275 -17.331 4.831 1.00 63.24 27 GLN B CA 1
ATOM 1090 C C . GLN B 1 19 ? -22.451 -16.370 4.941 1.00 60.17 27 GLN B C 1
ATOM 1091 O O . GLN B 1 19 ? -23.050 -16.233 6.007 1.00 61.32 27 GLN B O 1
ATOM 1093 N N . TYR B 1 20 ? -22.790 -15.739 3.820 1.00 56.13 28 TYR B N 1
ATOM 1094 C CA . TYR B 1 20 ? -23.896 -14.795 3.761 1.00 55.20 28 TYR B CA 1
ATOM 1095 C C . TYR B 1 20 ? -24.963 -15.222 2.732 1.00 51.42 28 TYR B C 1
ATOM 1096 O O . TYR B 1 20 ? -24.662 -15.853 1.717 1.00 51.31 28 TYR B O 1
ATOM 1105 N N . ILE B 1 21 ? -26.214 -14.881 3.017 1.00 47.01 29 ILE B N 1
ATOM 1106 C CA . ILE B 1 21 ? -27.319 -15.209 2.149 1.00 42.24 29 ILE B CA 1
ATOM 1107 C C . ILE B 1 21 ? -28.018 -13.906 1.785 1.00 41.29 29 ILE B C 1
ATOM 1108 O O . ILE B 1 21 ? -28.590 -13.254 2.648 1.00 45.07 29 ILE B O 1
ATOM 1110 N N . LEU B 1 22 ? -27.954 -13.512 0.517 1.00 37.32 30 LEU B N 1
ATOM 1111 C CA . LEU B 1 22 ? -28.717 -12.372 0.034 1.00 35.07 30 LEU B CA 1
ATOM 1112 C C . LEU B 1 22 ? -30.199 -12.660 0.094 1.00 36.95 30 LEU B C 1
ATOM 1113 O O . LEU B 1 22 ? -30.625 -13.717 -0.381 1.00 37.97 30 LEU B O 1
ATOM 1118 N N . ARG B 1 23 ? -30.989 -11.725 0.634 1.00 38.92 31 ARG B N 1
ATOM 1119 C CA . ARG B 1 23 ? -32.453 -11.910 0.737 1.00 40.25 31 ARG B CA 1
ATOM 1120 C C . ARG B 1 23 ? -33.201 -10.781 0.077 1.00 40.08 31 ARG B C 1
ATOM 1121 O O . ARG B 1 23 ? -33.375 -9.713 0.658 1.00 43.54 31 ARG B O 1
ATOM 1123 N N . VAL B 1 24 ? -33.652 -11.019 -1.145 1.00 40.78 32 VAL B N 1
ATOM 1124 C CA . VAL B 1 24 ? -34.584 -10.094 -1.782 1.00 42.21 32 VAL B CA 1
ATOM 1125 C C . VAL B 1 24 ? -35.936 -10.249 -1.114 1.00 45.68 32 VAL B C 1
ATOM 1126 O O . VAL B 1 24 ? -36.453 -11.357 -0.982 1.00 44.52 32 VAL B O 1
ATOM 1130 N N . SER B 1 25 ? -36.490 -9.117 -0.699 1.00 50.15 33 SER B N 1
ATOM 1131 C CA . SER B 1 25 ? -37.711 -9.078 0.077 1.00 54.54 33 SER B CA 1
ATOM 1132 C C . SER B 1 25 ? -38.925 -9.492 -0.751 1.00 57.61 33 SER B C 1
ATOM 1133 O O . SER B 1 25 ? -38.942 -9.294 -1.972 1.00 53.32 33 SER B O 1
ATOM 1136 N N . PRO B 1 26 ? -39.926 -10.114 -0.096 1.00 63.50 34 PRO B N 1
ATOM 1137 C CA . PRO B 1 26 ? -39.887 -10.664 1.255 1.00 66.07 34 PRO B CA 1
ATOM 1138 C C . PRO B 1 26 ? -39.636 -12.166 1.171 1.00 66.46 34 PRO B C 1
ATOM 1139 O O . PRO B 1 26 ? -40.239 -12.847 0.328 1.00 67.72 34 PRO B O 1
ATOM 1143 N N . ASP B 1 27 ? -38.742 -12.672 2.019 1.00 65.18 35 ASP B N 1
ATOM 1144 C CA . ASP B 1 27 ? -38.414 -14.102 2.052 1.00 62.29 35 ASP B CA 1
ATOM 1145 C C . ASP B 1 27 ? -38.181 -14.716 0.671 1.00 57.40 35 ASP B C 1
ATOM 1146 O O . ASP B 1 27 ? -38.922 -15.594 0.265 1.00 58.36 35 ASP B O 1
ATOM 1148 N N . LEU B 1 28 ? -37.180 -14.223 -0.051 1.00 53.67 36 LEU B N 1
ATOM 1149 C CA . LEU B 1 28 ? -36.637 -14.909 -1.231 1.00 52.08 36 LEU B CA 1
ATOM 1150 C C . LEU B 1 28 ? -35.119 -14.895 -1.115 1.00 51.08 36 LEU B C 1
ATOM 1151 O O . LEU B 1 28 ? -34.483 -13.902 -1.462 1.00 50.45 36 LEU B O 1
ATOM 1156 N N . GLU B 1 29 ? -34.547 -15.987 -0.604 1.00 51.00 37 GLU B N 1
ATOM 1157 C CA . GLU B 1 29 ? -33.113 -16.049 -0.318 1.00 48.37 37 GLU B CA 1
ATOM 1158 C C . GLU B 1 29 ? -32.352 -16.548 -1.545 1.00 46.63 37 GLU B C 1
ATOM 1159 O O . GLU B 1 29 ? -32.842 -17.415 -2.271 1.00 46.82 37 GLU B O 1
ATOM 1161 N N . TRP B 1 30 ? -31.168 -15.976 -1.782 1.00 45.61 38 TRP B N 1
ATOM 1162 C CA . TRP B 1 30 ? -30.345 -16.292 -2.962 1.00 40.92 38 TRP B CA 1
ATOM 1163 C C . TRP B 1 30 ? -28.904 -16.488 -2.628 1.00 40.56 38 TRP B C 1
ATOM 1164 O O . TRP B 1 30 ? -28.410 -15.912 -1.674 1.00 38.66 38 TRP B O 1
ATOM 1175 N N . HIS B 1 31 ? -28.222 -17.267 -3.459 1.00 42.72 39 HIS B N 1
ATOM 1176 C CA . HIS B 1 31 ? -26.771 -17.222 -3.511 1.00 46.34 39 HIS B CA 1
ATOM 1177 C C . HIS B 1 31 ? -26.439 -15.859 -4.093 1.00 45.27 39 HIS B C 1
ATOM 1178 O O . HIS B 1 31 ? -27.119 -15.415 -5.010 1.00 44.99 39 HIS B O 1
ATOM 1185 N N . ALA B 1 32 ? -25.397 -15.197 -3.608 1.00 45.82 40 ALA B N 1
ATOM 1186 C CA . ALA B 1 32 ? -25.085 -13.877 -4.133 1.00 45.50 40 ALA B CA 1
ATOM 1187 C C . ALA B 1 32 ? -25.023 -13.969 -5.639 1.00 46.60 40 ALA B C 1
ATOM 1188 O O . ALA B 1 32 ? -25.713 -13.221 -6.339 1.00 47.61 40 ALA B O 1
ATOM 1190 N N . ALA B 1 33 ? -24.222 -14.917 -6.128 1.00 48.58 41 ALA B N 1
ATOM 1191 C CA . ALA B 1 33 ? -23.964 -15.058 -7.562 1.00 48.51 41 ALA B CA 1
ATOM 1192 C C . ALA B 1 33 ? -25.196 -15.524 -8.340 1.00 46.53 41 ALA B C 1
ATOM 1193 O O . ALA B 1 33 ? -25.283 -15.293 -9.533 1.00 47.48 41 ALA B O 1
ATOM 1195 N N . CYS B 1 34 ? -26.158 -16.158 -7.685 1.00 45.38 42 CYS B N 1
ATOM 1196 C CA . CYS B 1 34 ? -27.408 -16.497 -8.378 1.00 47.72 42 CYS B CA 1
ATOM 1197 C C . CYS B 1 34 ? -28.381 -15.304 -8.524 1.00 45.80 42 CYS B C 1
ATOM 1198 O O . CYS B 1 34 ? -29.404 -15.416 -9.225 1.00 43.85 42 CYS B O 1
ATOM 1201 N N . LEU B 1 35 ? -28.058 -14.185 -7.863 1.00 43.94 43 LEU B N 1
ATOM 1202 C CA . LEU B 1 35 ? -28.870 -12.966 -7.909 1.00 41.09 43 LEU B CA 1
ATOM 1203 C C . LEU B 1 35 ? -28.370 -12.050 -9.047 1.00 42.20 43 LEU B C 1
ATOM 1204 O O . LEU B 1 35 ? -27.305 -11.424 -8.953 1.00 41.41 43 LEU B O 1
ATOM 1209 N N . LYS B 1 36 ? -29.162 -11.990 -10.117 1.00 41.42 44 LYS B N 1
ATOM 1210 C CA . LYS B 1 36 ? -28.747 -11.367 -11.364 1.00 40.88 44 LYS B CA 1
ATOM 1211 C C . LYS B 1 36 ? -29.951 -10.809 -12.099 1.00 38.11 44 LYS B C 1
ATOM 1212 O O . LYS B 1 36 ? -31.070 -11.217 -11.865 1.00 36.25 44 LYS B O 1
ATOM 1214 N N . CYS B 1 37 ? -29.720 -9.874 -12.997 1.00 39.71 45 CYS B N 1
ATOM 1215 C CA . CYS B 1 37 ? -30.816 -9.314 -13.762 1.00 42.60 45 CYS B CA 1
ATOM 1216 C C . CYS B 1 37 ? -31.183 -10.296 -14.857 1.00 44.17 45 CYS B C 1
ATOM 1217 O O . CYS B 1 37 ? -30.302 -10.844 -15.524 1.00 45.15 45 CYS B O 1
ATOM 1220 N N . ALA B 1 38 ? -32.480 -10.526 -15.041 1.00 44.02 46 ALA B N 1
ATOM 1221 C CA . ALA B 1 38 ? -32.945 -11.462 -16.059 1.00 44.73 46 ALA B CA 1
ATOM 1222 C C . ALA B 1 38 ? -32.706 -10.932 -17.463 1.00 47.93 46 ALA B C 1
ATOM 1223 O O . ALA B 1 38 ? -32.582 -11.723 -18.394 1.00 54.33 46 ALA B O 1
ATOM 1225 N N . GLU B 1 39 ? -32.651 -9.613 -17.640 1.00 46.52 47 GLU B N 1
ATOM 1226 C CA . GLU B 1 39 ? -32.328 -9.066 -18.962 1.00 47.36 47 GLU B CA 1
ATOM 1227 C C . GLU B 1 39 ? -30.817 -9.004 -19.183 1.00 45.05 47 GLU B C 1
ATOM 1228 O O . GLU B 1 39 ? -30.329 -9.572 -20.153 1.00 46.96 47 GLU B O 1
ATOM 1234 N N . CYS B 1 40 ? -30.081 -8.340 -18.290 1.00 41.77 48 CYS B N 1
ATOM 1235 C CA . CYS B 1 40 ? -28.663 -8.034 -18.545 1.00 42.26 48 CYS B CA 1
ATOM 1236 C C . CYS B 1 40 ? -27.656 -8.953 -17.840 1.00 42.22 48 CYS B C 1
ATOM 1237 O O . CYS B 1 40 ? -26.482 -8.979 -18.201 1.00 42.11 48 CYS B O 1
ATOM 1240 N N . ASN B 1 41 ? -28.101 -9.689 -16.827 1.00 42.96 49 ASN B N 1
ATOM 1241 C CA . ASN B 1 41 ? -27.245 -10.689 -16.158 1.00 44.19 49 ASN B CA 1
ATOM 1242 C C . ASN B 1 41 ? -26.275 -10.129 -15.134 1.00 42.47 49 ASN B C 1
ATOM 1243 O O . ASN B 1 41 ? -25.534 -10.874 -14.496 1.00 40.34 49 ASN B O 1
ATOM 1248 N N . GLN B 1 42 ? -26.260 -8.816 -14.998 1.00 42.73 50 GLN B N 1
ATOM 1249 C CA . GLN B 1 42 ? -25.429 -8.205 -14.011 1.00 41.19 50 GLN B CA 1
ATOM 1250 C C . GLN B 1 42 ? -25.969 -8.651 -12.687 1.00 37.61 50 GLN B C 1
ATOM 1251 O O . GLN B 1 42 ? -27.183 -8.754 -12.520 1.00 35.58 50 GLN B O 1
ATOM 1257 N N . TYR B 1 43 ? -25.059 -8.920 -11.757 1.00 37.42 51 TYR B N 1
ATOM 1258 C CA . TYR B 1 43 ? -25.421 -9.212 -10.383 1.00 34.36 51 TYR B CA 1
ATOM 1259 C C . TYR B 1 43 ? -26.249 -8.044 -9.871 1.00 33.03 51 TYR B C 1
ATOM 1260 O O . TYR B 1 43 ? -26.081 -6.928 -10.320 1.00 34.02 51 TYR B O 1
ATOM 1269 N N . LEU B 1 44 ? -27.149 -8.297 -8.942 1.00 32.18 52 LEU B N 1
ATOM 1270 C CA . LEU B 1 44 ? -27.945 -7.220 -8.382 1.00 34.27 52 LEU B CA 1
ATOM 1271 C C . LEU B 1 44 ? -27.456 -6.803 -6.997 1.00 37.09 52 LEU B C 1
ATOM 1272 O O . LEU B 1 44 ? -27.864 -5.743 -6.492 1.00 38.56 52 LEU B O 1
ATOM 1277 N N . ASP B 1 45 ? -26.571 -7.605 -6.394 1.00 38.21 53 ASP B N 1
ATOM 1278 C CA . ASP B 1 45 ? -25.953 -7.245 -5.104 1.00 40.68 53 ASP B CA 1
ATOM 1279 C C . ASP B 1 45 ? -25.204 -5.885 -5.079 1.00 42.82 53 ASP B C 1
ATOM 1280 O O . ASP B 1 45 ? -24.891 -5.370 -4.005 1.00 43.03 53 ASP B O 1
ATOM 1285 N N . GLU B 1 46 ? -24.931 -5.307 -6.252 1.00 43.39 54 GLU B N 1
ATOM 1286 C CA . GLU B 1 46 ? -24.364 -3.952 -6.342 1.00 47.08 54 GLU B CA 1
ATOM 1287 C C . GLU B 1 46 ? -25.246 -2.921 -5.646 1.00 46.89 54 GLU B C 1
ATOM 1288 O O . GLU B 1 46 ? -24.763 -2.096 -4.870 1.00 47.42 54 GLU B O 1
ATOM 1294 N N . SER B 1 47 ? -26.541 -2.977 -5.944 1.00 45.82 55 SER B N 1
ATOM 1295 C CA . SER B 1 47 ? -27.495 -1.990 -5.462 1.00 45.71 55 SER B CA 1
ATOM 1296 C C . SER B 1 47 ? -28.181 -2.463 -4.200 1.00 44.83 55 SER B C 1
ATOM 1297 O O . SER B 1 47 ? -28.072 -3.636 -3.809 1.00 42.45 55 SER B O 1
ATOM 1300 N N . CYS B 1 48 ? -28.892 -1.526 -3.580 1.00 44.23 56 CYS B N 1
ATOM 1301 C CA . CYS B 1 48 ? -29.714 -1.803 -2.417 1.00 44.91 56 CYS B CA 1
ATOM 1302 C C . CYS B 1 48 ? -31.127 -2.137 -2.809 1.00 40.64 56 CYS B C 1
ATOM 1303 O O . CYS B 1 48 ? -31.977 -2.298 -1.949 1.00 44.95 56 CYS B O 1
ATOM 1306 N N . THR B 1 49 ? -31.411 -2.219 -4.094 1.00 36.55 57 THR B N 1
ATOM 1307 C CA . THR B 1 49 ? -32.763 -2.527 -4.487 1.00 35.78 57 THR B CA 1
ATOM 1308 C C . THR B 1 49 ? -32.817 -3.339 -5.766 1.00 35.16 57 THR B C 1
ATOM 1309 O O . THR B 1 49 ? -31.847 -3.386 -6.531 1.00 32.65 57 THR B O 1
ATOM 1313 N N . CYS B 1 50 ? -33.955 -3.990 -5.981 1.00 35.78 58 CYS B N 1
ATOM 1314 C CA . CYS B 1 50 ? -34.252 -4.538 -7.288 1.00 37.74 58 CYS B CA 1
ATOM 1315 C C . CYS B 1 50 ? -35.754 -4.710 -7.518 1.00 39.97 58 CYS B C 1
ATOM 1316 O O . CYS B 1 50 ? -36.560 -4.493 -6.611 1.00 41.34 58 CYS B O 1
ATOM 1319 N N . PHE B 1 51 ? -36.106 -5.093 -8.744 1.00 40.18 59 PHE B N 1
ATOM 1320 C CA . PHE B 1 51 ? -37.488 -5.250 -9.152 1.00 43.65 59 PHE B CA 1
ATOM 1321 C C . PHE B 1 51 ? -37.756 -6.679 -9.603 1.00 41.99 59 PHE B C 1
ATOM 1322 O O . PHE B 1 51 ? -36.953 -7.263 -10.331 1.00 38.09 59 PHE B O 1
ATOM 1330 N N . VAL B 1 52 ? -38.899 -7.222 -9.182 1.00 43.48 60 VAL B N 1
ATOM 1331 C CA . VAL B 1 52 ? -39.323 -8.566 -9.575 1.00 43.02 60 VAL B CA 1
ATOM 1332 C C . VAL B 1 52 ? -40.737 -8.543 -10.184 1.00 44.88 60 VAL B C 1
ATOM 1333 O O . VAL B 1 52 ? -41.699 -8.162 -9.532 1.00 46.99 60 VAL B O 1
ATOM 1337 N N . ARG B 1 53 ? -40.844 -8.928 -11.449 1.00 45.44 61 ARG B N 1
ATOM 1338 C CA . ARG B 1 53 ? -42.129 -9.089 -12.108 1.00 50.29 61 ARG B CA 1
ATOM 1339 C C . ARG B 1 53 ? -42.186 -10.462 -12.787 1.00 53.62 61 ARG B C 1
ATOM 1340 O O . ARG B 1 53 ? -41.145 -11.008 -13.207 1.00 52.54 61 ARG B O 1
ATOM 1342 N N . ASP B 1 54 ? -43.395 -11.024 -12.874 1.00 56.37 62 ASP B N 1
ATOM 1343 C CA . ASP B 1 54 ? -43.608 -12.355 -13.445 1.00 56.36 62 ASP B CA 1
ATOM 1344 C C . ASP B 1 54 ? -42.504 -13.353 -13.062 1.00 51.41 62 ASP B C 1
ATOM 1345 O O . ASP B 1 54 ? -42.066 -14.159 -13.887 1.00 49.07 62 ASP B O 1
ATOM 1350 N N . GLY B 1 55 ? -42.046 -13.280 -11.813 1.00 48.39 63 GLY B N 1
ATOM 1351 C CA . GLY B 1 55 ? -41.134 -14.279 -11.264 1.00 47.01 63 GLY B CA 1
ATOM 1352 C C . GLY B 1 55 ? -39.656 -14.139 -11.589 1.00 44.83 63 GLY B C 1
ATOM 1353 O O . GLY B 1 55 ? -38.825 -14.821 -10.976 1.00 42.19 63 GLY B O 1
ATOM 1354 N N . LYS B 1 56 ? -39.311 -13.275 -12.542 1.00 45.37 64 LYS B N 1
ATOM 1355 C CA . LYS B 1 56 ? -37.907 -13.050 -12.888 1.00 44.93 64 LYS B CA 1
ATOM 1356 C C . LYS B 1 56 ? -37.430 -11.749 -12.211 1.00 45.41 64 LYS B C 1
ATOM 1357 O O . LYS B 1 56 ? -38.220 -10.815 -12.034 1.00 47.58 64 LYS B O 1
ATOM 1359 N N . THR B 1 57 ? -36.155 -11.695 -11.813 1.00 42.49 65 THR B N 1
ATOM 1360 C CA . THR B 1 57 ? -35.629 -10.515 -11.117 1.00 40.89 65 THR B CA 1
ATOM 1361 C C . THR B 1 57 ? -34.880 -9.562 -12.043 1.00 41.31 65 THR B C 1
ATOM 1362 O O . THR B 1 57 ? -33.888 -9.945 -12.673 1.00 42.31 65 THR B O 1
ATOM 1366 N N . TYR B 1 58 ? -35.341 -8.308 -12.069 1.00 40.66 66 TYR B N 1
ATOM 1367 C CA . TYR B 1 58 ? -34.779 -7.264 -12.916 1.00 36.33 66 TYR B CA 1
ATOM 1368 C C . TYR B 1 58 ? -34.062 -6.146 -12.155 1.00 32.55 66 TYR B C 1
ATOM 1369 O O . TYR B 1 58 ? -34.274 -5.948 -10.956 1.00 28.40 66 TYR B O 1
ATOM 1378 N N . CYS B 1 59 ? -33.219 -5.420 -12.887 1.00 30.17 67 CYS B N 1
ATOM 1379 C CA . CYS B 1 59 ? -32.529 -4.257 -12.369 1.00 29.57 67 CYS B CA 1
ATOM 1380 C C . CYS B 1 59 ? -33.219 -2.987 -12.901 1.00 32.74 67 CYS B C 1
ATOM 1381 O O . CYS B 1 59 ? -33.783 -3.015 -13.995 1.00 36.58 67 CYS B O 1
ATOM 1384 N N . LYS B 1 60 ? -33.169 -1.882 -12.145 1.00 32.94 68 LYS B N 1
ATOM 1385 C CA . LYS B 1 60 ? -33.900 -0.645 -12.497 1.00 34.58 68 LYS B CA 1
ATOM 1386 C C . LYS B 1 60 ? -33.983 -0.444 -14.007 1.00 36.11 68 LYS B C 1
ATOM 1387 O O . LYS B 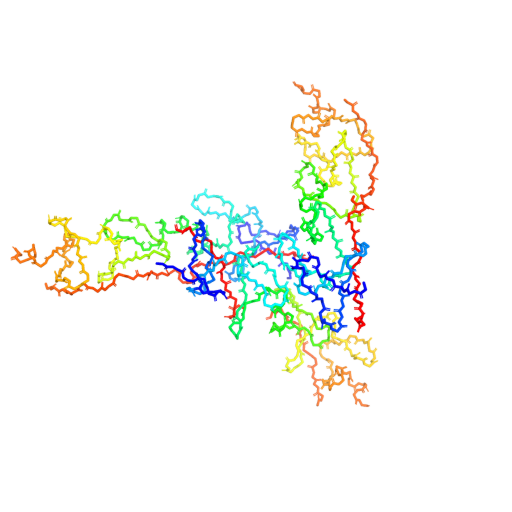1 60 ? -35.026 -0.676 -14.594 1.00 37.34 68 LYS B O 1
ATOM 1389 N N . ARG B 1 61 ? -32.884 -0.054 -14.643 1.00 38.83 69 ARG B N 1
ATOM 1390 C CA . ARG B 1 61 ? -32.897 0.179 -16.087 1.00 41.95 69 ARG B CA 1
ATOM 1391 C C . ARG B 1 61 ? -33.798 -0.841 -16.764 1.00 42.18 69 ARG B C 1
ATOM 1392 O O . ARG B 1 61 ? -34.833 -0.502 -17.333 1.00 45.10 69 ARG B O 1
ATOM 1400 N N . ASP B 1 62 ? -33.403 -2.099 -16.673 1.00 40.08 70 ASP B N 1
ATOM 1401 C CA . ASP B 1 62 ? -34.063 -3.140 -17.422 1.00 41.70 70 ASP B CA 1
ATOM 1402 C C . ASP B 1 62 ? -35.535 -3.225 -17.076 1.00 42.74 70 ASP B C 1
ATOM 1403 O O . ASP B 1 62 ? -36.357 -3.453 -17.962 1.00 47.13 70 ASP B O 1
ATOM 1408 N N . TYR B 1 63 ? -35.868 -3.018 -15.802 1.00 40.83 71 TYR B N 1
ATOM 1409 C CA . TYR B 1 63 ? -37.265 -3.050 -15.352 1.00 40.53 71 TYR B CA 1
ATOM 1410 C C . TYR B 1 63 ? -38.034 -1.919 -15.997 1.00 41.92 71 TYR B C 1
ATOM 1411 O O . TYR B 1 63 ? -39.085 -2.137 -16.589 1.00 45.90 71 TYR B O 1
ATOM 1420 N N . ILE B 1 64 ? -37.494 -0.712 -15.900 1.00 40.68 72 ILE B N 1
ATOM 1421 C CA . ILE B 1 64 ? -38.077 0.432 -16.589 1.00 43.83 72 ILE B CA 1
ATOM 1422 C C . ILE B 1 64 ? -38.264 0.089 -18.064 1.00 46.95 72 ILE B C 1
ATOM 1423 O O . ILE B 1 64 ? -39.383 0.111 -18.580 1.00 49.96 72 ILE B O 1
ATOM 1428 N N . ARG B 1 65 ? -37.160 -0.254 -18.728 1.00 46.18 73 ARG B N 1
ATOM 1429 C CA . ARG B 1 65 ? -37.198 -0.578 -20.140 1.00 47.74 73 ARG B CA 1
ATOM 1430 C C . ARG B 1 65 ? -38.337 -1.555 -20.391 1.00 49.72 73 ARG B C 1
ATOM 1431 O O . ARG B 1 65 ? -39.152 -1.333 -21.277 1.00 56.04 73 ARG B O 1
ATOM 1433 N N . LEU B 1 66 ? -38.439 -2.594 -19.575 1.00 47.44 74 LEU B N 1
ATOM 1434 C CA . LEU B 1 66 ? -39.397 -3.661 -19.844 1.00 51.22 74 LEU B CA 1
ATOM 1435 C C . LEU B 1 66 ? -40.827 -3.356 -19.386 1.00 53.99 74 LEU B C 1
ATOM 1436 O O . LEU B 1 66 ? -41.798 -3.651 -20.098 1.00 56.33 74 LEU B O 1
ATOM 1441 N N . TYR B 1 67 ? -40.954 -2.796 -18.190 1.00 52.70 75 TYR B N 1
ATOM 1442 C CA . TYR B 1 67 ? -42.259 -2.620 -17.561 1.00 55.12 75 TYR B CA 1
ATOM 1443 C C . TYR B 1 67 ? -42.544 -1.170 -17.166 1.00 56.66 75 TYR B C 1
ATOM 1444 O O . TYR B 1 67 ? -43.629 -0.879 -16.673 1.00 61.96 75 TYR B O 1
ATOM 1453 N N . GLY B 1 68 ? -41.595 -0.265 -17.374 1.00 78.68 76 GLY B N 1
ATOM 1454 C CA . GLY B 1 68 ? -41.798 1.134 -17.015 1.00 73.49 76 GLY B CA 1
ATOM 1455 C C . GLY B 1 68 ? -42.754 1.824 -17.970 1.00 70.36 76 GLY B C 1
ATOM 1456 O O . GLY B 1 68 ? -42.795 1.482 -19.153 1.00 72.61 76 GLY B O 1
ATOM 1457 N N . ILE B 1 69 ? -43.526 2.785 -17.461 1.00 65.60 77 ILE B N 1
ATOM 1458 C CA . ILE B 1 69 ? -44.377 3.613 -18.312 1.00 63.75 77 ILE B CA 1
ATOM 1459 C C . ILE B 1 69 ? -43.456 4.519 -19.111 1.00 63.02 77 ILE B C 1
ATOM 1460 O O . ILE B 1 69 ? -42.412 4.922 -18.608 1.00 63.57 77 ILE B O 1
ATOM 1465 N N . LYS B 1 70 ? -43.840 4.838 -20.346 1.00 63.40 78 LYS B N 1
ATOM 1466 C CA . LYS B 1 70 ? -42.939 5.513 -21.283 1.00 64.63 78 LYS B CA 1
ATOM 1467 C C . LYS B 1 70 ? -43.602 6.658 -22.048 1.00 62.29 78 LYS B C 1
ATOM 1468 O O . LYS B 1 70 ? -44.736 6.537 -22.503 1.00 61.22 78 LYS B O 1
ATOM 1474 N N . CYS B 1 71 ? -42.877 7.765 -22.186 1.00 62.55 79 CYS B N 1
ATOM 1475 C CA . CYS B 1 71 ? -43.426 8.997 -22.767 1.00 61.40 79 CYS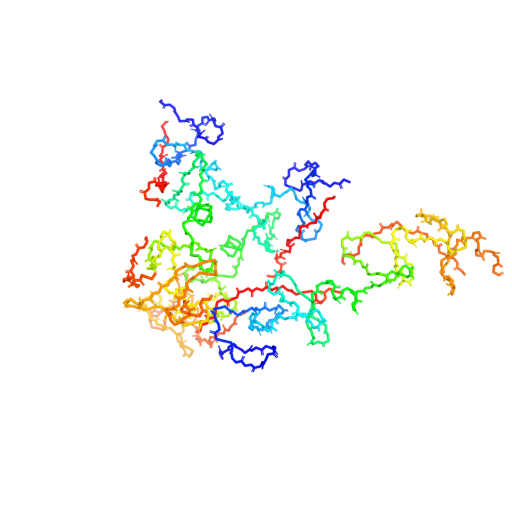 B CA 1
ATOM 1476 C C . CYS B 1 71 ? -43.804 8.836 -24.231 1.00 64.27 79 CYS B C 1
ATOM 1477 O O . CYS B 1 71 ? -42.953 8.524 -25.057 1.00 69.86 79 CYS B O 1
ATOM 1480 N N . ALA B 1 72 ? -45.072 9.081 -24.555 1.00 62.23 80 ALA B N 1
ATOM 1481 C CA . ALA B 1 72 ? -45.593 8.793 -25.896 1.00 63.80 80 ALA B CA 1
ATOM 1482 C C . ALA B 1 72 ? -44.908 9.578 -27.026 1.00 64.83 80 ALA B C 1
ATOM 1483 O O . ALA B 1 72 ? -45.066 9.229 -28.190 1.00 66.71 80 ALA B O 1
ATOM 1485 N N . LYS B 1 73 ? -44.165 10.632 -26.689 1.00 63.97 81 LYS B N 1
ATOM 1486 C CA . LYS B 1 73 ? -43.350 11.345 -27.670 1.00 65.36 81 LYS B CA 1
ATOM 1487 C C . LYS B 1 73 ? -42.013 10.613 -27.914 1.00 69.82 81 LYS B C 1
ATOM 1488 O O . LYS B 1 73 ? -41.754 10.155 -29.029 1.00 72.81 81 LYS B O 1
ATOM 1490 N N . CYS B 1 74 ? -41.172 10.488 -26.889 1.00 70.48 82 CYS B N 1
ATOM 1491 C CA . CYS B 1 74 ? -39.853 9.846 -27.061 1.00 77.32 82 CYS B CA 1
ATOM 1492 C C . CYS B 1 74 ? -39.891 8.327 -26.885 1.00 80.49 82 CYS B C 1
ATOM 1493 O O . CYS B 1 74 ? -38.928 7.629 -27.235 1.00 85.00 82 CYS B O 1
ATOM 1496 N N . SER B 1 75 ? -40.999 7.833 -26.329 1.00 77.19 83 SER B N 1
ATOM 1497 C CA . SER B 1 75 ? -41.200 6.412 -26.073 1.00 77.98 83 SER B CA 1
ATOM 1498 C C . SER B 1 75 ? -40.047 5.861 -25.246 1.00 80.51 83 SER B C 1
ATOM 1499 O O . SER B 1 75 ? -39.365 4.920 -25.651 1.00 87.10 83 SER B O 1
ATOM 1502 N N . ILE B 1 76 ? -39.824 6.478 -24.088 1.00 75.92 84 ILE B N 1
ATOM 1503 C CA . ILE B 1 76 ? -38.815 6.011 -23.129 1.00 76.40 84 ILE B CA 1
ATOM 1504 C C . ILE B 1 76 ? -39.336 6.274 -21.727 1.00 71.88 84 ILE B C 1
ATOM 1505 O O . ILE B 1 76 ? -40.114 7.211 -21.510 1.00 69.77 84 ILE B O 1
ATOM 1510 N N . GLY B 1 77 ? -38.918 5.438 -20.786 1.00 72.45 85 GLY B N 1
ATOM 1511 C CA . GLY B 1 77 ? -39.356 5.556 -19.412 1.00 69.13 85 GLY B CA 1
ATOM 1512 C C . GLY B 1 77 ? -38.772 6.770 -18.728 1.00 68.79 85 GLY B C 1
ATOM 1513 O O . GLY B 1 77 ? -37.882 7.435 -19.258 1.00 70.64 85 GLY B O 1
ATOM 1514 N N . PHE B 1 78 ? -39.275 7.048 -17.533 1.00 68.10 86 PHE B N 1
ATOM 1515 C CA . PHE B 1 78 ? -38.830 8.196 -16.753 1.00 69.76 86 PHE B CA 1
ATOM 1516 C C . PHE B 1 78 ? -38.592 7.855 -15.286 1.00 72.30 86 PHE B C 1
ATOM 1517 O O . PHE B 1 78 ? -39.072 6.844 -14.770 1.00 70.74 86 PHE B O 1
ATOM 1525 N N . SER B 1 79 ? -37.832 8.732 -14.638 1.00 75.65 87 SER B N 1
ATOM 1526 C CA . SER B 1 79 ? -37.486 8.621 -13.227 1.00 77.89 87 SER B CA 1
ATOM 1527 C C . SER B 1 79 ? -38.724 8.738 -12.337 1.00 72.85 87 SER B C 1
ATOM 1528 O O . SER B 1 79 ? -39.780 9.160 -12.779 1.00 66.83 87 SER B O 1
ATOM 1531 N N . LYS B 1 80 ? -38.594 8.337 -11.080 1.00 76.56 88 LYS B N 1
ATOM 1532 C CA . LYS B 1 80 ? -39.602 8.653 -10.078 1.00 75.43 88 LYS B CA 1
ATOM 1533 C C . LYS B 1 80 ? -39.547 10.151 -9.885 1.00 75.93 88 LYS B C 1
ATOM 1534 O O . LYS B 1 80 ? -40.550 10.841 -10.023 1.00 73.49 88 LYS B O 1
ATOM 1536 N N . ASN B 1 81 ? -38.342 10.637 -9.595 1.00 80.98 89 ASN B N 1
ATOM 1537 C CA . ASN B 1 81 ? -38.071 12.059 -9.428 1.00 83.20 89 ASN B CA 1
ATOM 1538 C C . ASN B 1 81 ? -38.754 12.977 -10.462 1.00 78.73 89 ASN B C 1
ATOM 1539 O O . ASN B 1 81 ? -39.496 13.886 -10.081 1.00 78.97 89 ASN B O 1
ATOM 1541 N N . ASP B 1 82 ? -38.531 12.742 -11.755 1.00 76.22 90 ASP B N 1
ATOM 1542 C CA . ASP B 1 82 ? -39.004 13.701 -12.782 1.00 74.30 90 ASP B CA 1
ATOM 1543 C C . ASP B 1 82 ? -40.544 13.856 -12.867 1.00 68.84 90 ASP B C 1
ATOM 1544 O O . ASP B 1 82 ? -41.293 12.949 -12.494 1.00 65.67 90 ASP B O 1
ATOM 1549 N N . PHE B 1 83 ? -40.982 15.029 -13.339 1.00 68.30 91 PHE B N 1
ATOM 1550 C CA . PHE B 1 83 ? -42.408 15.408 -13.419 1.00 65.35 91 PHE B CA 1
ATOM 1551 C C . PHE B 1 83 ? -43.001 15.148 -14.807 1.00 59.70 91 PHE B C 1
ATOM 1552 O O . PHE B 1 83 ? -42.347 15.373 -15.815 1.00 59.97 91 PHE B O 1
ATOM 1560 N N . VAL B 1 84 ? -44.258 14.732 -14.857 1.00 56.75 92 VAL B N 1
ATOM 1561 C CA . VAL B 1 84 ? -44.889 14.332 -16.115 1.00 54.43 92 VAL B CA 1
ATOM 1562 C C . VAL B 1 84 ? -46.180 15.110 -16.461 1.00 53.70 92 VAL B C 1
ATOM 1563 O O . VAL B 1 84 ? -46.737 15.843 -15.635 1.00 55.47 92 VAL B O 1
ATOM 1565 N N . MET B 1 85 ? -46.643 14.933 -17.695 1.00 51.49 93 MET B N 1
ATOM 1566 C CA . MET B 1 85 ? -47.816 15.629 -18.208 1.00 51.64 93 MET B CA 1
ATOM 1567 C C . MET B 1 85 ? -48.795 14.608 -18.809 1.00 50.90 93 MET B C 1
ATOM 1568 O O . MET B 1 85 ? -48.471 13.905 -19.778 1.00 51.01 93 MET B O 1
ATOM 1573 N N . ARG B 1 86 ? -49.997 14.535 -18.242 1.00 49.74 94 ARG B N 1
ATOM 1574 C CA . ARG B 1 86 ? -50.924 13.450 -18.559 1.00 46.91 94 ARG B CA 1
ATOM 1575 C C . ARG B 1 86 ? -51.875 13.851 -19.676 1.00 43.50 94 ARG B C 1
ATOM 1576 O O . ARG B 1 86 ? -52.350 14.975 -19.711 1.00 43.14 94 ARG B O 1
ATOM 1578 N N . ALA B 1 87 ? -52.134 12.923 -20.587 1.00 41.82 95 ALA B N 1
ATOM 1579 C CA . ALA B 1 87 ? -53.200 13.077 -21.563 1.00 42.58 95 ALA B CA 1
ATOM 1580 C C . ALA B 1 87 ? -53.939 11.739 -21.763 1.00 46.74 95 ALA B C 1
ATOM 1581 O O . ALA B 1 87 ? -53.303 10.704 -22.038 1.00 43.48 95 ALA B O 1
ATOM 1583 N N . ARG B 1 88 ? -55.275 11.780 -21.615 1.00 49.13 96 ARG B N 1
ATOM 1584 C CA . ARG B 1 88 ? -56.159 10.594 -21.667 1.00 52.18 96 ARG B CA 1
ATOM 1585 C C . ARG B 1 88 ? -55.438 9.237 -21.558 1.00 54.39 96 ARG B C 1
ATOM 1586 O O . ARG B 1 88 ? -55.595 8.368 -22.428 1.00 60.24 96 ARG B O 1
ATOM 1588 N N . SER B 1 89 ? -54.648 9.058 -20.501 1.00 50.65 97 SER B N 1
ATOM 1589 C CA . SER B 1 89 ? -54.046 7.755 -20.216 1.00 51.50 97 SER B CA 1
ATOM 1590 C C . SER B 1 89 ? -52.632 7.559 -20.755 1.00 49.07 97 SER B C 1
ATOM 1591 O O . SER B 1 89 ? -52.014 6.549 -20.451 1.00 48.84 97 SER B O 1
ATOM 1593 N N . LYS B 1 90 ? -52.118 8.496 -21.553 1.00 47.94 98 LYS B N 1
ATOM 1594 C CA . LYS B 1 90 ? -50.689 8.472 -21.959 1.00 47.76 98 LYS B CA 1
ATOM 1595 C C . LYS B 1 90 ? -49.881 9.562 -21.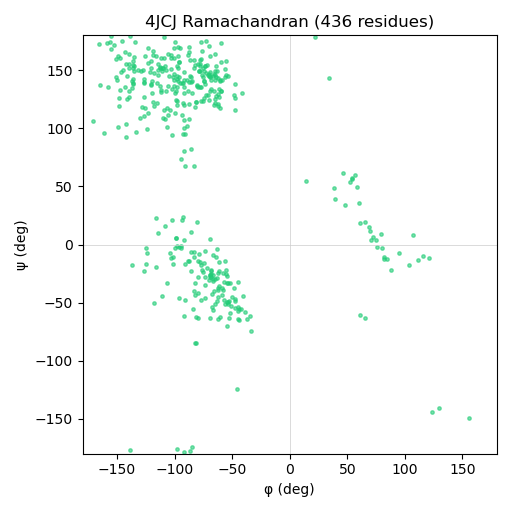215 1.00 45.06 98 LYS B C 1
ATOM 1596 O O . LYS B 1 90 ? -50.333 10.691 -21.067 1.00 45.30 98 LYS B O 1
ATOM 1598 N N . VAL B 1 91 ? -48.698 9.222 -20.725 1.00 46.48 99 VAL B N 1
ATOM 1599 C CA . VAL B 1 91 ? -47.866 10.215 -20.052 1.00 47.73 99 VAL B CA 1
ATOM 1600 C C . VAL B 1 91 ? -46.853 10.800 -21.028 1.00 47.91 99 VAL B C 1
ATOM 1601 O O . VAL B 1 91 ? -46.509 10.174 -22.032 1.00 50.76 99 VAL B O 1
ATOM 1603 N N . TYR B 1 92 ? -46.384 12.002 -20.711 1.00 46.44 100 TYR B N 1
ATOM 1604 C CA . TYR B 1 92 ? -45.462 12.736 -21.557 1.00 48.01 100 TYR B CA 1
ATOM 1605 C C . TYR B 1 92 ? -44.473 13.475 -20.678 1.00 48.76 100 TYR B C 1
ATOM 1606 O O . TYR B 1 92 ? -44.881 14.095 -19.694 1.00 47.72 100 TYR B O 1
ATOM 1615 N N . HIS B 1 93 ? -43.187 13.431 -21.037 1.00 50.70 101 HIS B N 1
ATOM 1616 C CA . HIS B 1 93 ? -42.198 14.317 -20.419 1.00 53.08 101 HIS B CA 1
ATOM 1617 C C . HIS B 1 93 ? -42.675 15.765 -20.544 1.00 51.92 101 HIS B C 1
ATOM 1618 O O . HIS B 1 93 ? -43.308 16.131 -21.541 1.00 51.19 101 HIS B O 1
ATOM 1625 N N . ILE B 1 94 ? -42.383 16.588 -19.540 1.00 53.15 102 ILE B N 1
ATOM 1626 C CA . ILE B 1 94 ? -42.662 18.022 -19.637 1.00 53.67 102 ILE B CA 1
ATOM 1627 C C . ILE B 1 94 ? -42.229 18.505 -21.026 1.00 55.65 102 ILE B C 1
ATOM 1628 O O . ILE B 1 94 ? -43.041 19.027 -21.804 1.00 51.59 102 ILE B O 1
ATOM 1630 N N . GLU B 1 95 ? -40.957 18.254 -21.339 1.00 60.69 103 GLU B N 1
ATOM 1631 C CA . GLU B 1 95 ? -40.342 18.682 -22.593 1.00 63.62 103 GLU B CA 1
ATOM 1632 C C . GLU B 1 95 ? -40.975 18.098 -23.869 1.00 60.47 103 GLU B C 1
ATOM 1633 O O . GLU B 1 95 ? -41.050 18.782 -24.884 1.00 58.61 103 GLU B O 1
ATOM 1639 N N . CYS B 1 96 ? -41.423 16.848 -23.824 1.00 59.95 104 CYS B N 1
ATOM 1640 C CA . CYS B 1 96 ? -42.021 16.221 -25.005 1.00 60.88 104 CYS B CA 1
ATOM 1641 C C . CYS B 1 96 ? -43.528 16.355 -25.041 1.00 57.91 104 CYS B C 1
ATOM 1642 O O . CYS B 1 96 ? -44.201 15.562 -25.708 1.00 59.37 104 CYS B O 1
ATOM 1645 N N . PHE B 1 97 ? -44.062 17.327 -24.307 1.00 55.80 105 PHE B N 1
ATOM 1646 C CA . PHE B 1 97 ? -45.469 17.668 -24.405 1.00 51.62 105 PHE B CA 1
ATOM 1647 C C . PHE B 1 97 ? -45.608 18.811 -25.392 1.00 49.43 105 PHE B C 1
ATOM 1648 O O . PHE B 1 97 ? -45.825 19.962 -25.026 1.00 48.77 105 PHE B O 1
ATOM 1656 N N . ARG B 1 98 ? -45.449 18.476 -26.662 1.00 49.37 106 ARG B N 1
ATOM 1657 C CA . ARG B 1 98 ? -45.446 19.469 -27.724 1.00 50.61 106 ARG B CA 1
ATOM 1658 C C . ARG B 1 98 ? -46.554 19.215 -28.734 1.00 48.13 106 ARG B C 1
ATOM 1659 O O . ARG B 1 98 ? -46.811 18.080 -29.136 1.00 46.56 106 ARG B O 1
ATOM 1667 N N . CYS B 1 99 ? -47.221 20.270 -29.159 1.00 47.55 107 CYS B N 1
ATOM 1668 C CA . CYS B 1 99 ? -48.126 20.096 -30.268 1.00 49.53 107 CYS B CA 1
ATOM 1669 C C . CYS B 1 99 ? -47.220 19.726 -31.436 1.00 52.63 107 CYS B C 1
ATOM 1670 O O . CYS B 1 99 ? -46.258 20.434 -31.724 1.00 54.05 107 CYS B O 1
ATOM 1673 N N . VAL B 1 100 ? -47.518 18.591 -32.064 1.00 54.50 108 VAL B N 1
ATOM 1674 C CA . VAL B 1 100 ? -46.640 17.977 -33.071 1.00 58.31 108 VAL B CA 1
ATOM 1675 C C . VAL B 1 100 ? -46.604 18.795 -34.355 1.00 59.87 108 VAL B C 1
ATOM 1676 O O . VAL B 1 100 ? -45.594 18.809 -35.071 1.00 62.03 108 VAL B O 1
ATOM 1680 N N . ALA B 1 101 ? -47.715 19.464 -34.647 1.00 58.09 109 ALA B N 1
ATOM 1681 C CA . ALA B 1 101 ? -47.812 20.288 -35.837 1.00 60.34 109 ALA B CA 1
ATOM 1682 C C . ALA B 1 101 ? -46.926 21.511 -35.690 1.00 60.62 109 ALA B C 1
ATOM 1683 O O . ALA B 1 101 ? -45.959 21.674 -36.436 1.00 64.52 109 ALA B O 1
ATOM 1685 N N . CYS B 1 102 ? -47.233 22.352 -34.710 1.00 57.28 110 CYS B N 1
ATOM 1686 C CA . CYS B 1 102 ? -46.514 23.614 -34.561 1.00 59.64 110 CYS B CA 1
ATOM 1687 C C . CYS B 1 102 ? -45.187 23.468 -33.803 1.00 59.16 110 CYS B C 1
ATOM 1688 O O . CYS B 1 102 ? -44.419 24.424 -33.689 1.00 58.89 110 CYS B O 1
ATOM 1691 N N . SER B 1 103 ? -44.931 22.275 -33.277 1.00 57.55 111 SER B N 1
ATOM 1692 C CA . SER B 1 103 ? -43.660 21.958 -32.634 1.00 59.52 111 SER B CA 1
ATOM 1693 C C . SER B 1 103 ? -43.461 22.679 -31.287 1.00 60.22 111 SER B C 1
ATOM 1694 O O . SER B 1 103 ? -42.416 22.527 -30.658 1.00 63.81 111 SER B O 1
ATOM 1696 N N . ARG B 1 104 ? -44.472 23.419 -30.828 1.00 59.63 112 ARG B N 1
ATOM 1697 C CA . ARG B 1 104 ? -44.350 24.283 -29.642 1.00 60.01 112 ARG B CA 1
ATOM 1698 C C . ARG B 1 104 ? -45.083 23.737 -28.415 1.00 56.50 112 ARG B C 1
ATOM 1699 O O . ARG B 1 104 ? -46.115 23.059 -28.526 1.00 51.18 112 ARG B O 1
ATOM 1707 N N . GLN B 1 105 ? -44.543 24.066 -27.243 1.00 58.83 113 GLN B N 1
ATOM 1708 C CA . GLN B 1 105 ? -44.965 23.436 -25.994 1.00 57.74 113 GLN B CA 1
ATOM 1709 C C . GLN B 1 105 ? -46.422 23.717 -25.596 1.00 54.96 113 GLN B C 1
ATOM 1710 O O . GLN B 1 105 ? -46.984 24.770 -25.910 1.00 56.12 113 GLN B O 1
ATOM 1716 N N . LEU B 1 106 ? -47.016 22.742 -24.911 1.00 50.39 114 LEU B N 1
ATOM 1717 C CA . LEU B 1 106 ? -48.347 22.871 -24.355 1.00 46.17 114 LEU B CA 1
ATOM 1718 C C . LEU B 1 106 ? -48.230 23.298 -22.908 1.00 46.86 114 LEU B C 1
ATOM 1719 O O . LEU B 1 106 ? -47.376 22.806 -22.177 1.00 46.38 114 LEU B O 1
ATOM 1724 N N . ILE B 1 107 ? -49.110 24.209 -22.509 1.00 47.63 115 ILE B N 1
ATOM 1725 C CA . ILE B 1 107 ? -49.065 24.835 -21.200 1.00 49.98 115 ILE B CA 1
ATOM 1726 C C . ILE B 1 107 ? -50.276 24.382 -20.389 1.00 47.65 115 ILE B C 1
ATOM 1727 O O . ILE B 1 107 ? -51.309 24.061 -20.964 1.00 45.12 115 ILE B O 1
ATOM 1732 N N . PRO B 1 108 ? -50.150 24.345 -19.055 1.00 48.27 116 PRO B N 1
ATOM 1733 C CA . PRO B 1 108 ? -51.318 24.058 -18.248 1.00 49.13 116 PRO B CA 1
ATOM 1734 C C . PRO B 1 108 ? -52.366 25.112 -18.501 1.00 51.19 116 PRO B C 1
ATOM 1735 O O . PRO B 1 108 ? -52.123 26.278 -18.241 1.00 53.20 116 PRO B O 1
ATOM 1739 N N . GLY B 1 109 ? -53.513 24.701 -19.024 1.00 51.83 117 GLY B N 1
ATOM 1740 C CA . GLY B 1 109 ? -54.610 25.615 -19.282 1.00 55.50 117 GLY B CA 1
ATOM 1741 C C . GLY B 1 109 ? -54.883 25.821 -20.753 1.00 54.18 117 GLY B C 1
ATOM 1742 O O . GLY B 1 109 ? -55.909 26.391 -21.100 1.00 61.14 117 GLY B O 1
ATOM 1743 N N . ASP B 1 110 ? -53.962 25.396 -21.614 1.00 49.74 118 ASP B N 1
ATOM 1744 C CA . ASP B 1 110 ? -54.206 25.353 -23.058 1.00 49.55 118 ASP B CA 1
ATOM 1745 C C . ASP B 1 110 ? -55.312 24.354 -23.368 1.00 49.81 118 ASP B C 1
ATOM 1746 O O . ASP B 1 110 ? -55.393 23.322 -22.721 1.00 51.61 118 ASP B O 1
ATOM 1751 N N . GLU B 1 111 ? -56.155 24.642 -24.359 1.00 52.50 119 GLU B N 1
ATOM 1752 C CA . GLU B 1 111 ? -57.055 23.611 -24.911 1.00 53.73 119 GLU B CA 1
ATOM 1753 C C . GLU B 1 111 ? -56.229 22.722 -25.832 1.00 51.81 119 GLU B C 1
ATOM 1754 O O . GLU B 1 111 ? -55.264 23.202 -26.423 1.00 53.75 119 GLU B O 1
ATOM 1760 N N . PHE B 1 112 ? -56.570 21.439 -25.955 1.00 51.60 120 PHE B N 1
ATOM 1761 C CA . PHE B 1 112 ? -55.820 20.558 -26.875 1.00 51.67 120 PHE B CA 1
ATOM 1762 C C . PHE B 1 112 ? -56.497 19.226 -27.192 1.00 52.19 120 PHE B C 1
ATOM 1763 O O . PHE B 1 112 ? -57.494 18.886 -26.580 1.00 55.24 120 PHE B O 1
ATOM 1771 N N . ALA B 1 113 ? -55.928 18.474 -28.137 1.00 52.20 121 ALA B N 1
ATOM 1772 C CA . ALA B 1 113 ? -56.456 17.150 -28.513 1.00 56.75 121 ALA B CA 1
ATOM 1773 C C . ALA B 1 113 ? -55.356 16.090 -28.681 1.00 56.29 121 ALA B C 1
ATOM 1774 O O . ALA B 1 113 ? -54.204 16.434 -28.945 1.00 56.79 121 ALA B O 1
ATOM 1776 N N . LEU B 1 114 ? -55.720 14.814 -28.502 1.00 57.87 122 LEU B N 1
ATOM 1777 C CA . LEU B 1 114 ? -54.861 13.672 -28.857 1.00 59.31 122 LEU B CA 1
ATOM 1778 C C . LEU B 1 114 ? -55.474 12.921 -30.048 1.00 67.79 122 LEU B C 1
ATOM 1779 O O . LEU B 1 114 ? -56.676 12.651 -30.064 1.00 72.97 122 LEU B O 1
ATOM 1781 N N . ARG B 1 115 ? -54.656 12.604 -31.049 1.00 73.00 123 ARG B N 1
ATOM 1782 C CA . ARG B 1 115 ? -55.118 11.908 -32.263 1.00 81.33 123 ARG B CA 1
ATOM 1783 C C . ARG B 1 115 ? -54.107 10.845 -32.699 1.00 85.80 123 ARG B C 1
ATOM 1784 O O . ARG B 1 115 ? -53.091 10.627 -32.020 1.00 83.44 123 ARG B O 1
ATOM 1792 N N . GLU B 1 116 ? -54.401 10.191 -33.829 1.00 92.83 124 GLU B N 1
ATOM 1793 C CA . GLU B 1 116 ? -53.436 9.352 -34.547 1.00 97.98 124 GLU B CA 1
ATOM 1794 C C . GLU B 1 116 ? -52.018 9.916 -34.436 1.00 95.39 124 GLU B C 1
ATOM 1795 O O . GLU B 1 116 ? -51.126 9.273 -33.874 1.00 95.12 124 GLU B O 1
ATOM 1797 N N . ASP B 1 117 ? -51.823 11.127 -34.956 1.00 94.35 125 ASP B N 1
ATOM 1798 C CA . ASP B 1 117 ? -50.538 11.817 -34.846 1.00 90.71 125 ASP B CA 1
ATOM 1799 C C . ASP B 1 117 ? -50.198 12.167 -33.387 1.00 83.73 125 ASP B C 1
ATOM 1800 O O . ASP B 1 117 ? -49.042 12.042 -32.989 1.00 84.64 125 ASP B O 1
ATOM 1802 N N . GLY B 1 118 ? -51.189 12.593 -32.600 1.00 78.23 126 GLY B N 1
ATOM 1803 C CA . GLY B 1 118 ? -50.991 12.838 -31.158 1.00 73.45 126 GLY B CA 1
ATOM 1804 C C . GLY B 1 118 ? -51.348 14.241 -30.686 1.00 69.58 126 GLY B C 1
ATOM 1805 O O . GLY B 1 118 ? -52.300 14.837 -31.182 1.00 72.25 126 GLY B O 1
ATOM 1806 N N . LEU B 1 119 ? -50.594 14.765 -29.719 1.00 65.14 127 LEU B N 1
ATOM 1807 C CA . LEU B 1 119 ? -50.825 16.112 -29.186 1.00 62.13 127 LEU B CA 1
ATOM 1808 C C . LEU B 1 119 ? -51.009 17.128 -30.306 1.00 62.77 127 LEU B C 1
ATOM 1809 O O . LEU B 1 119 ? -50.165 17.240 -31.197 1.00 63.61 127 LEU B O 1
ATOM 1814 N N . PHE B 1 120 ? -52.120 17.859 -30.252 1.00 62.13 128 PHE B N 1
ATOM 1815 C CA . PHE B 1 120 ? -52.455 18.884 -31.235 1.00 61.22 128 PHE B CA 1
ATOM 1816 C C . PHE B 1 120 ? -53.041 20.054 -30.491 1.00 58.27 128 PHE B C 1
ATOM 1817 O O . PHE B 1 120 ? -53.915 19.848 -29.666 1.00 58.45 128 PHE B O 1
ATOM 1825 N N . CYS B 1 121 ? -52.584 21.269 -30.779 1.00 58.12 129 CYS B N 1
ATOM 1826 C CA . CYS B 1 121 ? -53.182 22.462 -30.170 1.00 58.72 129 CYS B CA 1
ATOM 1827 C C . CYS B 1 121 ? -54.493 22.810 -30.881 1.00 60.58 129 CYS B C 1
ATOM 1828 O O . CYS B 1 121 ? -54.644 22.534 -32.069 1.00 62.34 129 CYS B O 1
ATOM 1831 N N . ARG B 1 122 ? -55.436 23.399 -30.145 1.00 61.25 130 ARG B N 1
ATOM 1832 C CA . ARG B 1 122 ? -56.781 23.706 -30.661 1.00 65.43 130 ARG B CA 1
ATOM 1833 C C . ARG B 1 122 ? -56.732 24.231 -32.089 1.00 67.68 130 ARG B C 1
ATOM 1834 O O . ARG B 1 122 ? -57.530 23.817 -32.933 1.00 71.63 130 ARG B O 1
ATOM 1842 N N . ALA B 1 123 ? -55.801 25.145 -32.353 1.00 66.45 131 ALA B N 1
ATOM 1843 C CA . ALA B 1 123 ? -55.629 25.692 -33.697 1.00 68.89 131 ALA B CA 1
ATOM 1844 C C . ALA B 1 123 ? -55.330 24.587 -34.699 1.00 68.95 131 ALA B C 1
ATOM 1845 O O . ALA B 1 123 ? -55.894 24.565 -35.799 1.00 72.67 131 ALA B O 1
ATOM 1847 N N . ASP B 1 124 ? -54.452 23.669 -34.308 1.00 64.95 132 ASP B N 1
ATOM 1848 C CA . ASP B 1 124 ? -54.067 22.558 -35.169 1.00 65.71 132 ASP B CA 1
ATOM 1849 C C . ASP B 1 124 ? -55.165 21.487 -35.288 1.00 66.80 132 ASP B C 1
ATOM 1850 O O . ASP B 1 124 ? -55.325 20.883 -36.354 1.00 69.37 132 ASP B O 1
ATOM 1855 N N . HIS B 1 125 ? -55.912 21.257 -34.206 1.00 65.81 133 HIS B N 1
ATOM 1856 C CA . HIS B 1 125 ? -57.102 20.389 -34.235 1.00 69.48 133 HIS B CA 1
ATOM 1857 C C . HIS B 1 125 ? -58.103 20.884 -35.289 1.00 74.90 133 HIS B C 1
ATOM 1858 O O . HIS B 1 125 ? -58.540 20.120 -36.156 1.00 78.00 133 HIS B O 1
ATOM 1865 N N . ASP B 1 126 ? -58.432 22.173 -35.225 1.00 75.62 134 ASP B N 1
ATOM 1866 C CA . ASP B 1 126 ? -59.429 22.768 -36.118 1.00 81.94 134 ASP B CA 1
ATOM 1867 C C . ASP B 1 126 ? -59.103 22.617 -37.610 1.00 84.81 134 ASP B C 1
ATOM 1868 O O . ASP B 1 126 ? -60.010 22.654 -38.447 1.00 89.51 134 ASP B O 1
ATOM 1873 N N . VAL B 1 127 ? -57.819 22.451 -37.932 1.00 82.92 135 VAL B N 1
ATOM 1874 C CA . VAL B 1 127 ? -57.382 22.093 -39.286 1.00 86.26 135 VAL B CA 1
ATOM 1875 C C . VAL B 1 127 ? -58.090 20.836 -39.820 1.00 90.74 135 VAL B C 1
ATOM 1876 O O . VAL B 1 127 ? -58.341 20.745 -41.022 1.00 96.44 135 VAL B O 1
ATOM 1878 N N . VAL B 1 128 ? -58.412 19.887 -38.930 1.00 88.35 136 VAL B N 1
ATOM 1879 C CA . VAL B 1 128 ? -59.215 18.683 -39.264 1.00 91.64 136 VAL B CA 1
ATOM 1880 C C . VAL B 1 128 ? -58.981 18.148 -40.679 1.00 96.32 136 VAL B C 1
ATOM 1881 O O . VAL B 1 128 ? -59.626 17.191 -41.106 1.00 99.95 136 VAL B O 1
ATOM 1885 N N . VAL B 1 144 ? -61.336 17.711 -27.324 1.00 81.32 301 VAL B N 1
ATOM 1886 C CA . VAL B 1 144 ? -60.861 19.003 -26.853 1.00 77.87 301 VAL B CA 1
ATOM 1887 C C . VAL B 1 144 ? -60.836 19.036 -25.323 1.00 73.27 301 VAL B C 1
ATOM 1888 O O . VAL B 1 144 ? -61.876 19.108 -24.678 1.00 71.48 301 VAL B O 1
ATOM 1890 N N . MET B 1 145 ? -59.637 18.977 -24.752 1.00 72.07 302 MET B N 1
ATOM 1891 C CA . MET B 1 145 ? -59.443 18.955 -23.300 1.00 69.19 302 MET B CA 1
ATOM 1892 C C . MET B 1 145 ? -58.493 20.074 -22.887 1.00 67.47 302 MET B C 1
ATOM 1893 O O . MET B 1 145 ? -57.765 20.612 -23.718 1.00 68.58 302 MET B O 1
ATOM 1898 N N . VAL B 1 146 ? -58.497 20.416 -21.603 1.00 65.71 303 VAL B N 1
ATOM 1899 C CA . VAL B 1 146 ? -57.641 21.483 -21.092 1.00 64.92 303 VAL B CA 1
ATOM 1900 C C . VAL B 1 146 ? -56.415 20.878 -20.438 1.00 64.69 303 VAL B C 1
ATOM 1901 O O . VAL B 1 146 ? -56.547 19.991 -19.617 1.00 65.14 303 VAL B O 1
ATOM 1905 N N . VAL B 1 147 ? -55.231 21.368 -20.796 1.00 64.64 304 VAL B N 1
ATOM 1906 C CA . VAL B 1 147 ? -53.971 20.826 -20.287 1.00 64.57 304 VAL B CA 1
ATOM 1907 C C . VAL B 1 147 ? -53.896 20.924 -18.767 1.00 64.52 304 VAL B C 1
ATOM 1908 O O . VAL B 1 147 ? -54.174 21.971 -18.194 1.00 64.56 304 VAL B O 1
ATOM 1912 N N . GLY B 1 148 ? -53.520 19.824 -18.122 1.00 65.70 305 GLY B N 1
ATOM 1913 C CA . GLY B 1 148 ? -53.379 19.796 -16.674 1.00 67.19 305 GLY B CA 1
ATOM 1914 C C . GLY B 1 148 ? -52.106 20.463 -16.201 1.00 67.12 305 GLY B C 1
ATOM 1915 O O . GLY B 1 148 ? -51.267 20.873 -17.004 1.00 65.64 305 GLY B O 1
ATOM 1916 N N . GLU B 1 149 ? -51.966 20.590 -14.888 1.00 69.46 306 GLU B N 1
ATOM 1917 C CA . GLU B 1 149 ? -50.692 20.999 -14.311 1.00 70.30 306 GLU B CA 1
ATOM 1918 C C . GLU B 1 149 ? -49.842 19.733 -14.208 1.00 71.59 306 GLU B C 1
ATOM 1919 O O . GLU B 1 149 ? -50.378 18.624 -14.240 1.00 73.25 306 GLU B O 1
ATOM 1921 N N . PRO B 1 150 ? -48.515 19.889 -14.130 1.00 71.41 307 PRO B N 1
ATOM 1922 C CA . PRO B 1 150 ? -47.619 18.736 -14.116 1.00 73.09 307 PRO B CA 1
ATOM 1923 C C . PRO B 1 150 ? -47.622 17.971 -12.795 1.00 78.28 307 PRO B C 1
ATOM 1924 O O . PRO B 1 150 ? -47.628 18.583 -11.730 1.00 80.60 307 PRO B O 1
ATOM 1928 N N . THR B 1 151 ? -47.614 16.643 -12.881 1.00 81.34 308 THR B N 1
ATOM 1929 C CA . THR B 1 151 ? -47.573 15.770 -11.701 1.00 87.92 308 THR B CA 1
ATOM 1930 C C . THR B 1 151 ? -46.135 15.302 -11.430 1.00 90.45 308 THR B C 1
ATOM 1931 O O . THR B 1 151 ? -45.207 15.743 -12.104 1.00 86.51 308 THR B O 1
ATOM 1933 N N . LEU B 1 152 ? -45.947 14.433 -10.439 1.00 97.61 309 LEU B N 1
ATOM 1934 C CA . LEU B 1 152 ? -44.693 13.689 -10.302 1.00 101.26 309 LEU B CA 1
ATOM 1935 C C . LEU B 1 152 ? -44.988 12.191 -10.429 1.00 107.78 309 LEU B C 1
ATOM 1936 O O . LEU B 1 152 ? -46.069 11.732 -10.043 1.00 111.75 309 LEU B O 1
ATOM 1938 N N . MET B 1 153 ? -44.037 11.440 -10.985 1.00 109.58 310 MET B N 1
ATOM 1939 C CA . MET B 1 153 ? -44.247 10.024 -11.287 1.00 116.62 310 MET B CA 1
ATOM 1940 C C . MET B 1 153 ? -43.687 9.122 -10.184 1.00 126.88 310 MET B C 1
ATOM 1941 O O . MET B 1 153 ? -42.746 9.493 -9.469 1.00 127.76 310 MET B O 1
ATOM 1943 N N . GLY B 1 158 ? -45.293 1.555 -10.306 1.00 126.41 315 GLY B N 1
ATOM 1944 C CA . GLY B 1 158 ? -44.656 0.285 -9.972 1.00 114.70 315 GLY B CA 1
ATOM 1945 C C . GLY B 1 158 ? -44.265 0.191 -8.507 1.00 108.48 315 GLY B C 1
ATOM 1946 O O . GLY B 1 158 ? -43.249 -0.424 -8.156 1.00 99.67 315 GLY B O 1
ATOM 1947 N N . ASP B 1 159 ? -45.102 0.776 -7.650 1.00 113.96 316 ASP B N 1
ATOM 1948 C CA . ASP B 1 159 ? -44.802 0.920 -6.226 1.00 110.17 316 ASP B CA 1
ATOM 1949 C C . ASP B 1 159 ? -45.060 -0.341 -5.394 1.00 103.66 316 ASP B C 1
ATOM 1950 O O . ASP B 1 159 ? -45.217 -0.247 -4.180 1.00 103.16 316 ASP B O 1
ATOM 1952 N N . GLU B 1 160 ? -45.136 -1.503 -6.047 1.00 99.67 317 GLU B N 1
ATOM 1953 C CA . GLU B 1 160 ? -45.119 -2.804 -5.363 1.00 93.03 317 GLU B CA 1
ATOM 1954 C C . GLU B 1 160 ? -44.034 -3.746 -5.909 1.00 84.86 317 GLU B C 1
ATOM 1955 O O . GLU B 1 160 ? -43.603 -4.663 -5.217 1.00 78.93 317 GLU B O 1
ATOM 1957 N N . ASP B 1 161 ? -43.597 -3.513 -7.144 1.00 85.54 318 ASP B N 1
ATOM 1958 C CA . ASP B 1 161 ? -42.627 -4.375 -7.805 1.00 79.25 318 ASP B CA 1
ATOM 1959 C C . ASP B 1 161 ? -41.211 -4.220 -7.262 1.00 73.65 318 ASP B C 1
ATOM 1960 O O . ASP B 1 161 ? -40.421 -5.161 -7.335 1.00 68.00 318 ASP B O 1
ATOM 1965 N N . GLU B 1 162 ? -40.873 -3.046 -6.735 1.00 75.98 319 GLU B N 1
ATOM 1966 C CA . GLU B 1 162 ? -39.522 -2.822 -6.207 1.00 71.70 319 GLU B CA 1
ATOM 1967 C C . GLU B 1 162 ? -39.318 -3.602 -4.921 1.00 66.80 319 GLU B C 1
ATOM 1968 O O . GLU B 1 162 ? -40.251 -3.779 -4.148 1.00 68.27 319 GLU B O 1
ATOM 1974 N N . ARG B 1 163 ? -38.094 -4.071 -4.709 1.00 63.08 320 ARG B N 1
ATOM 1975 C CA . ARG B 1 163 ? -37.765 -4.900 -3.550 1.00 62.00 320 ARG B CA 1
ATOM 1976 C C . ARG B 1 163 ? -36.387 -4.567 -3.004 1.00 58.65 320 ARG B C 1
ATOM 1977 O O . ARG B 1 163 ? -35.509 -4.105 -3.737 1.00 59.58 320 ARG B O 1
ATOM 1985 N N . LEU B 1 164 ? -36.207 -4.862 -1.720 1.00 55.60 321 LEU B N 1
ATOM 1986 C CA . LEU B 1 164 ? -35.044 -4.435 -0.957 1.00 54.19 321 LEU B CA 1
ATOM 1987 C C . LEU B 1 164 ? -34.058 -5.581 -0.733 1.00 50.95 321 LEU B C 1
ATOM 1988 O O . LEU B 1 164 ? -34.372 -6.564 -0.034 1.00 51.62 321 LEU B O 1
ATOM 1993 N N . ILE B 1 165 ? -32.859 -5.457 -1.294 1.00 50.54 322 ILE B N 1
ATOM 1994 C CA . ILE B 1 165 ? -31.845 -6.505 -1.118 1.00 48.98 322 ILE B CA 1
ATOM 1995 C C . ILE B 1 165 ? -31.224 -6.447 0.280 1.00 49.84 322 ILE B C 1
ATOM 1996 O O . ILE B 1 165 ? -31.033 -5.369 0.822 1.00 54.94 322 ILE B O 1
ATOM 2001 N N . THR B 1 166 ? -30.912 -7.600 0.861 1.00 49.41 323 THR B N 1
ATOM 2002 C CA . THR B 1 166 ? -30.391 -7.644 2.228 1.00 51.89 323 THR B CA 1
ATOM 2003 C C . THR B 1 166 ? -29.438 -8.810 2.410 1.00 52.46 323 THR B C 1
ATOM 2004 O O . THR B 1 166 ? -29.808 -9.953 2.143 1.00 52.79 323 THR B O 1
ATOM 2008 N N . ARG B 1 167 ? -28.230 -8.508 2.886 1.00 54.75 324 ARG B N 1
ATOM 2009 C CA . ARG B 1 167 ? -27.150 -9.484 3.037 1.00 57.44 324 ARG B CA 1
ATOM 2010 C C . ARG B 1 167 ? -27.168 -10.120 4.445 1.00 60.41 324 ARG B C 1
ATOM 2011 O O . ARG B 1 167 ? -26.688 -9.523 5.407 1.00 63.01 324 ARG B O 1
ATOM 2019 N N . LEU B 1 168 ? -27.720 -11.330 4.556 1.00 60.72 325 LEU B N 1
ATOM 2020 C CA . LEU B 1 168 ? -27.976 -11.969 5.851 1.00 64.16 325 LEU B CA 1
ATOM 2021 C C . LEU B 1 168 ? -27.018 -13.132 6.134 1.00 69.33 325 LEU B C 1
ATOM 2022 O O . LEU B 1 168 ? -26.814 -14.006 5.290 1.00 69.46 325 LEU B O 1
ATOM 2024 N N . GLU B 1 169 ? -26.442 -13.139 7.335 1.00 74.40 326 GLU B N 1
ATOM 2025 C CA . GLU B 1 169 ? -25.527 -14.194 7.743 1.00 81.11 326 GLU B CA 1
ATOM 2026 C C . GLU B 1 169 ? -26.268 -15.520 7.827 1.00 82.95 326 GLU B C 1
ATOM 2027 O O . GLU B 1 169 ? -27.441 -15.560 8.193 1.00 81.04 326 GLU B O 1
ATOM 2029 N N . ASN B 1 170 ? -25.571 -16.597 7.483 1.00 87.54 327 ASN B N 1
ATOM 2030 C CA . ASN B 1 170 ? -26.146 -17.936 7.460 1.00 90.44 327 ASN B CA 1
ATOM 2031 C C . ASN B 1 170 ? -25.931 -18.626 8.802 1.00 99.19 327 ASN B C 1
ATOM 2032 O O . ASN B 1 170 ? -24.932 -18.362 9.463 1.00 104.40 327 ASN B O 1
ATOM 2037 N N . THR B 1 171 ? -26.860 -19.499 9.203 1.00 102.18 328 THR B N 1
ATOM 2038 C CA . THR B 1 171 ? -26.716 -20.300 10.440 1.00 112.83 328 THR B CA 1
ATOM 2039 C C . THR B 1 171 ? -26.342 -21.755 10.128 1.00 119.01 328 THR B C 1
ATOM 2040 O O . THR B 1 171 ? -25.210 -22.186 10.360 1.00 126.48 328 THR B O 1
ATOM 2044 N N . LEU C 1 5 ? -11.992 25.951 -24.813 1.00 75.24 13 LEU C N 1
ATOM 2045 C CA . LEU C 1 5 ? -12.650 25.018 -23.845 1.00 74.05 13 LEU C CA 1
ATOM 2046 C C . LEU C 1 5 ? -13.978 24.512 -24.401 1.00 68.36 13 LEU C C 1
ATOM 2047 O O . LEU C 1 5 ? -14.602 23.613 -23.832 1.00 66.68 13 LEU C O 1
ATOM 2049 N N . ILE C 1 6 ? -14.395 25.098 -25.518 1.00 64.54 14 ILE C N 1
ATOM 2050 C CA . ILE C 1 6 ? -15.669 24.781 -26.136 1.00 59.73 14 ILE C CA 1
ATOM 2051 C C . ILE C 1 6 ? -15.545 23.599 -27.101 1.00 55.01 14 ILE C C 1
ATOM 2052 O O . ILE C 1 6 ? -14.446 23.214 -27.486 1.00 51.35 14 ILE C O 1
ATOM 2057 N N . SER C 1 7 ? -16.690 23.042 -27.489 1.00 53.32 15 SER C N 1
ATOM 2058 C CA . SER C 1 7 ? -16.747 21.920 -28.425 1.00 51.07 15 SER C CA 1
ATOM 2059 C C . SER C 1 7 ? -17.298 22.368 -29.791 1.00 48.99 15 SER C C 1
ATOM 2060 O O . SER C 1 7 ? -18.492 22.645 -29.936 1.00 47.23 15 SER C O 1
ATOM 2062 N N . LEU C 1 8 ? -16.418 22.439 -30.785 1.00 48.98 16 LEU C N 1
ATOM 2063 C CA . LEU C 1 8 ? -16.812 22.814 -32.144 1.00 49.23 16 LEU C CA 1
ATOM 2064 C C . LEU C 1 8 ? -17.024 21.603 -33.058 1.00 46.63 16 LEU C C 1
ATOM 2065 O O . LEU C 1 8 ? -16.432 20.545 -32.876 1.00 47.44 16 LEU C O 1
ATOM 2070 N N . CYS C 1 9 ? -17.871 21.795 -34.056 1.00 46.55 17 CYS C N 1
ATOM 2071 C CA . CYS C 1 9 ? -18.293 20.742 -34.978 1.00 44.67 17 CYS C CA 1
ATOM 2072 C C . CYS C 1 9 ? -17.283 20.616 -36.119 1.00 42.46 17 CYS C C 1
ATOM 2073 O O . CYS C 1 9 ? -16.721 21.608 -36.550 1.00 45.49 17 CYS C O 1
ATOM 2076 N N . VAL C 1 10 ? -17.036 19.410 -36.605 1.00 38.08 18 VAL C N 1
ATOM 2077 C CA . VAL C 1 10 ? -16.203 19.257 -37.795 1.00 41.64 18 VAL C CA 1
ATOM 2078 C C . VAL C 1 10 ? -17.079 19.462 -39.041 1.00 42.84 18 VAL C C 1
ATOM 2079 O O . VAL C 1 10 ? -16.655 20.078 -40.031 1.00 44.41 18 VAL C O 1
ATOM 2083 N N . GLY C 1 11 ? -18.298 18.923 -38.981 1.00 41.22 19 GLY C N 1
ATOM 2084 C CA . GLY C 1 11 ? -19.288 19.071 -40.042 1.00 39.10 19 GLY C CA 1
ATOM 2085 C C . GLY C 1 11 ? -19.549 20.515 -40.405 1.00 39.95 19 GLY C C 1
ATOM 2086 O O . GLY C 1 11 ? -19.153 20.969 -41.476 1.00 37.68 19 GLY C O 1
ATOM 2087 N N . CYS C 1 12 ? -20.200 21.244 -39.502 1.00 40.29 20 CYS C N 1
ATOM 2088 C CA . CYS C 1 12 ? -20.664 22.589 -39.823 1.00 42.40 20 CYS C CA 1
ATOM 2089 C C . CYS C 1 12 ? -19.767 23.692 -39.266 1.00 43.86 20 CYS C C 1
ATOM 2090 O O . CYS C 1 12 ? -19.920 24.852 -39.635 1.00 47.25 20 CYS C O 1
ATOM 2093 N N . GLY C 1 13 ? -18.824 23.346 -38.395 1.00 41.35 21 GLY C N 1
ATOM 2094 C CA . GLY C 1 13 ? -17.847 24.337 -37.927 1.00 41.53 21 GLY C CA 1
ATOM 2095 C C . GLY C 1 13 ? -18.362 25.275 -36.854 1.00 39.88 21 GLY C C 1
ATOM 2096 O O . GLY C 1 13 ? -17.670 26.223 -36.478 1.00 38.20 21 GLY C O 1
ATOM 2097 N N . ASN C 1 14 ? -19.555 24.977 -36.341 1.00 37.51 22 ASN C N 1
ATOM 2098 C CA . ASN C 1 14 ? -20.229 25.800 -35.346 1.00 39.49 22 ASN C CA 1
ATOM 2099 C C . ASN C 1 14 ? -20.252 25.139 -33.985 1.00 38.88 22 ASN C C 1
ATOM 2100 O O . ASN C 1 14 ? -20.112 23.926 -33.891 1.00 38.94 22 ASN C O 1
ATOM 2105 N N . GLN C 1 15 ? -20.462 25.933 -32.939 1.00 41.02 23 GLN C N 1
ATOM 2106 C CA . GLN C 1 15 ? -20.386 25.426 -31.571 1.00 43.21 23 GLN C CA 1
ATOM 2107 C C . GLN C 1 15 ? -21.449 24.368 -31.252 1.00 44.48 23 GLN C C 1
ATOM 2108 O O . GLN C 1 15 ? -22.644 24.589 -31.447 1.00 49.08 23 GLN C O 1
ATOM 2114 N N . ILE C 1 16 ? -21.022 23.225 -30.736 1.00 44.30 24 ILE C N 1
ATOM 2115 C CA . ILE C 1 16 ? -21.981 22.206 -30.351 1.00 46.21 24 ILE C CA 1
ATOM 2116 C C . ILE C 1 16 ? -22.542 22.515 -28.973 1.00 49.62 24 ILE C C 1
ATOM 2117 O O . ILE C 1 16 ? -21.796 22.538 -27.996 1.00 49.92 24 ILE C O 1
ATOM 2122 N N . HIS C 1 17 ? -23.854 22.733 -28.902 1.00 52.19 25 HIS C N 1
ATOM 2123 C CA . HIS C 1 17 ? -24.528 22.968 -27.625 1.00 56.17 25 HIS C CA 1
ATOM 2124 C C . HIS C 1 17 ? -25.532 21.871 -27.234 1.00 55.05 25 HIS C C 1
ATOM 2125 O O . HIS C 1 17 ? -26.273 22.026 -26.268 1.00 57.17 25 HIS C O 1
ATOM 2132 N N . ASP C 1 18 ? -25.559 20.758 -27.950 1.00 53.04 26 ASP C N 1
ATOM 2133 C CA . ASP C 1 18 ? -26.559 19.729 -27.661 1.00 55.85 26 ASP C CA 1
ATOM 2134 C C . ASP C 1 18 ? -26.233 18.976 -26.357 1.00 58.66 26 ASP C C 1
ATOM 2135 O O . ASP C 1 18 ? -25.198 19.242 -25.732 1.00 59.44 26 ASP C O 1
ATOM 2140 N N . GLN C 1 19 ? -27.119 18.075 -25.922 1.00 59.88 27 GLN C N 1
ATOM 2141 C CA . GLN C 1 19 ? -26.929 17.404 -24.620 1.00 62.01 27 GLN C CA 1
ATOM 2142 C C . GLN C 1 19 ? -25.645 16.589 -24.642 1.00 60.05 27 GLN C C 1
ATOM 2143 O O . GLN C 1 19 ? -24.845 16.636 -23.701 1.00 58.44 27 GLN C O 1
ATOM 2145 N N . TYR C 1 20 ? -25.467 15.853 -25.739 1.00 59.12 28 TYR C N 1
ATOM 2146 C CA . TYR C 1 20 ? -24.256 15.081 -25.994 1.00 58.17 28 TYR C CA 1
ATOM 2147 C C . TYR C 1 20 ? -23.614 15.546 -27.292 1.00 55.02 28 TYR C C 1
ATOM 2148 O O . TYR C 1 20 ? -24.280 16.137 -28.158 1.00 52.64 28 TYR C O 1
ATOM 2157 N N . ILE C 1 21 ? -22.316 15.279 -27.417 1.00 53.54 29 ILE C N 1
ATOM 2158 C CA . ILE C 1 21 ? -21.570 15.612 -28.628 1.00 52.17 29 ILE C CA 1
ATOM 2159 C C . ILE C 1 21 ? -20.848 14.364 -29.133 1.00 51.10 29 ILE C C 1
ATOM 2160 O O . ILE C 1 21 ? -19.918 13.870 -28.503 1.00 53.71 29 ILE C O 1
ATOM 2165 N N . LEU C 1 22 ? -21.305 13.837 -30.260 1.00 47.96 30 LEU C N 1
ATOM 2166 C CA . LEU C 1 22 ? -20.752 12.611 -30.796 1.00 47.13 30 LEU C CA 1
ATOM 2167 C C . LEU C 1 22 ? -19.299 12.820 -31.223 1.00 45.35 30 LEU C C 1
ATOM 2168 O O . LEU C 1 22 ? -19.016 13.652 -32.083 1.00 46.61 30 LEU C O 1
ATOM 2173 N N . ARG C 1 23 ? -18.380 12.072 -30.622 1.00 43.38 31 ARG C N 1
ATOM 2174 C CA . ARG C 1 23 ? -16.969 12.130 -31.007 1.00 42.55 31 ARG C CA 1
ATOM 2175 C C . ARG C 1 23 ? -16.646 10.923 -31.861 1.00 40.85 31 ARG C C 1
ATOM 2176 O O . ARG C 1 23 ? -17.034 9.814 -31.520 1.00 45.42 31 ARG C O 1
ATOM 2178 N N . VAL C 1 24 ? -15.953 11.129 -32.975 1.00 37.45 32 VAL C N 1
ATOM 2179 C CA . VAL C 1 24 ? -15.312 10.020 -33.679 1.00 36.30 32 VAL C CA 1
ATOM 2180 C C . VAL C 1 24 ? -13.837 10.029 -33.348 1.00 37.81 32 VAL C C 1
ATOM 2181 O O . VAL C 1 24 ? -13.250 11.096 -33.227 1.00 37.84 32 VAL C O 1
ATOM 2185 N N . SER C 1 25 ? -13.236 8.853 -33.224 1.00 39.53 33 SER C N 1
ATOM 2186 C CA . SER C 1 25 ? -11.872 8.777 -32.723 1.00 47.20 33 SER C CA 1
ATOM 2187 C C . SER C 1 25 ? -10.865 9.228 -33.771 1.00 50.38 33 SER C C 1
ATOM 2188 O O . SER C 1 25 ? -11.036 8.960 -34.957 1.00 49.02 33 SER C O 1
ATOM 2191 N N . PRO C 1 26 ? -9.823 9.953 -33.348 1.00 54.94 34 PRO C N 1
ATOM 2192 C CA . PRO C 1 26 ? -9.632 10.591 -32.067 1.00 57.49 34 PRO C CA 1
ATOM 2193 C C . PRO C 1 26 ? -9.835 12.087 -32.237 1.00 57.36 34 PRO C C 1
ATOM 2194 O O . PRO C 1 26 ? -9.480 12.639 -33.280 1.00 59.42 34 PRO C O 1
ATOM 2198 N N . ASP C 1 27 ? -10.396 12.756 -31.244 1.00 55.79 35 ASP C N 1
ATOM 2199 C CA . ASP C 1 27 ? -10.451 14.208 -31.308 1.00 55.51 35 ASP C CA 1
ATOM 2200 C C . ASP C 1 27 ? -11.161 14.716 -32.573 1.00 51.51 35 ASP C C 1
ATOM 2201 O O . ASP C 1 27 ? -10.557 15.415 -33.376 1.00 52.92 35 ASP C O 1
ATOM 2203 N N . LEU C 1 28 ? -12.428 14.346 -32.750 1.00 47.23 36 LEU C N 1
ATOM 2204 C CA . LEU C 1 28 ? -13.253 14.864 -33.844 1.00 45.63 36 LEU C CA 1
ATOM 2205 C C . LEU C 1 28 ? -14.700 14.900 -33.373 1.00 43.73 36 LEU C C 1
ATOM 2206 O O . LEU C 1 28 ? -15.362 13.869 -33.348 1.00 46.24 36 LEU C O 1
ATOM 2211 N N . GLU C 1 29 ? -15.181 16.085 -33.002 1.00 42.58 37 GLU C N 1
ATOM 2212 C CA . GLU C 1 29 ? -16.482 16.252 -32.342 1.00 38.90 37 GLU C CA 1
ATOM 2213 C C . GLU C 1 29 ? -17.546 16.702 -33.333 1.00 35.87 37 GLU C C 1
ATOM 2214 O O . GLU C 1 29 ? -17.266 17.501 -34.216 1.00 39.10 37 GLU C O 1
ATOM 2216 N N . TRP C 1 30 ? -18.766 16.189 -33.186 1.00 33.32 38 TRP C N 1
ATOM 2217 C CA . TRP C 1 30 ? -19.850 16.422 -34.155 1.00 30.78 38 TRP C CA 1
ATOM 2218 C C . TRP C 1 30 ? -21.187 16.619 -33.479 1.00 31.02 38 TRP C C 1
ATOM 2219 O O . TRP C 1 30 ? -21.475 15.968 -32.473 1.00 32.10 38 TRP C O 1
ATOM 2230 N N . HIS C 1 31 ? -22.021 17.482 -34.045 1.00 30.99 39 HIS C N 1
ATOM 2231 C CA . HIS C 1 31 ? -23.439 17.406 -33.756 1.00 33.27 39 HIS C CA 1
ATOM 2232 C C . HIS C 1 31 ? -23.913 16.059 -34.283 1.00 32.10 39 HIS C C 1
ATOM 2233 O O . HIS C 1 31 ? -23.388 15.558 -35.272 1.00 29.74 39 HIS C O 1
ATOM 2240 N N . ALA C 1 32 ? -24.919 15.483 -33.641 1.00 34.75 40 ALA C N 1
ATOM 2241 C CA . ALA C 1 32 ? -25.475 14.214 -34.088 1.00 34.91 40 ALA C CA 1
ATOM 2242 C C . ALA C 1 32 ? -26.193 14.398 -35.410 1.00 38.80 40 ALA C C 1
ATOM 2243 O O . ALA C 1 32 ? -26.368 13.434 -36.165 1.00 41.44 40 ALA C O 1
ATOM 2245 N N . ALA C 1 33 ? -26.614 15.626 -35.700 1.00 41.61 41 ALA C N 1
ATOM 2246 C CA . ALA C 1 33 ? -27.244 15.909 -36.991 1.00 45.43 41 ALA C CA 1
ATOM 2247 C C . ALA C 1 33 ? -26.231 16.082 -38.112 1.00 45.63 41 ALA C C 1
ATOM 2248 O O . ALA C 1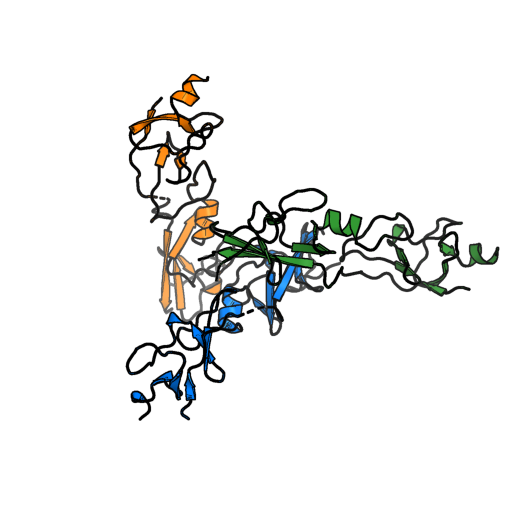 33 ? -26.608 16.080 -39.271 1.00 48.69 41 ALA C O 1
ATOM 2250 N N . CYS C 1 34 ? -24.958 16.258 -37.775 1.00 45.27 42 CYS C N 1
ATOM 2251 C CA . CYS C 1 34 ? -23.939 16.579 -38.775 1.00 44.24 42 CYS C CA 1
ATOM 2252 C C . CYS C 1 34 ? -23.068 15.398 -39.112 1.00 41.31 42 CYS C C 1
ATOM 2253 O O . CYS C 1 34 ? -22.249 15.484 -40.026 1.00 42.03 42 CYS C O 1
ATOM 2256 N N . LEU C 1 35 ? -23.228 14.304 -38.377 1.00 39.14 43 LEU C N 1
ATOM 2257 C CA . LEU C 1 35 ? -22.399 13.133 -38.592 1.00 38.96 43 LEU C CA 1
ATOM 2258 C C . LEU C 1 35 ? -23.055 12.185 -39.619 1.00 39.88 43 LEU C C 1
ATOM 2259 O O . LEU C 1 35 ? -23.889 11.349 -39.271 1.00 42.71 43 LEU C O 1
ATOM 2264 N N . LYS C 1 36 ? -22.651 12.313 -40.884 1.00 39.43 44 LYS C N 1
ATOM 2265 C CA . LYS C 1 36 ? -23.372 11.712 -42.010 1.00 38.90 44 LYS C CA 1
ATOM 2266 C C . LYS C 1 36 ? -22.444 11.028 -43.031 1.00 37.77 44 LYS C C 1
ATOM 2267 O O . LYS C 1 36 ? -21.287 11.424 -43.202 1.00 37.51 44 LYS C O 1
ATOM 2269 N N . CYS C 1 37 ? -22.949 10.008 -43.723 1.00 36.80 45 CYS C N 1
ATOM 2270 C CA . CYS C 1 37 ? -22.158 9.370 -44.770 1.00 36.07 45 CYS C CA 1
ATOM 2271 C C . CYS C 1 37 ? -22.023 10.373 -45.904 1.00 37.64 45 CYS C C 1
ATOM 2272 O O . CYS C 1 37 ? -22.994 11.019 -46.299 1.00 37.35 45 CYS C O 1
ATOM 2275 N N . ALA C 1 38 ? -20.805 10.519 -46.409 1.00 38.20 46 ALA C N 1
ATOM 2276 C CA . ALA C 1 38 ? -20.546 11.429 -47.521 1.00 37.63 46 ALA C CA 1
ATOM 2277 C C . ALA C 1 38 ? -21.227 10.943 -48.784 1.00 37.85 46 ALA C C 1
ATOM 2278 O O . ALA C 1 38 ? -21.583 11.749 -49.646 1.00 45.00 46 ALA C O 1
ATOM 2280 N N . GLU C 1 39 ? -21.395 9.633 -48.912 1.00 33.04 47 GLU C N 1
ATOM 2281 C CA . GLU C 1 39 ? -21.964 9.087 -50.118 1.00 35.40 47 GLU C CA 1
ATOM 2282 C C . GLU C 1 39 ? -23.466 8.985 -49.925 1.00 35.63 47 GLU C C 1
ATOM 2283 O O . GLU C 1 39 ? -24.211 9.650 -50.651 1.00 35.31 47 GLU C O 1
ATOM 2289 N N . CYS C 1 40 ? -23.909 8.190 -48.942 1.00 33.70 48 CYS C N 1
ATOM 2290 C CA . CYS C 1 40 ? -25.346 7.858 -48.836 1.00 34.99 48 CYS C CA 1
ATOM 2291 C C . CYS C 1 40 ? -26.165 8.803 -47.966 1.00 36.52 48 CYS C C 1
ATOM 2292 O O . CYS C 1 40 ? -27.389 8.814 -48.056 1.00 41.16 48 CYS C O 1
ATOM 2295 N N . ASN C 1 41 ? -25.492 9.588 -47.136 1.00 34.89 49 ASN C N 1
ATOM 2296 C CA . ASN C 1 41 ? -26.121 10.657 -46.344 1.00 33.80 49 ASN C CA 1
ATOM 2297 C C . ASN C 1 41 ? -26.751 10.265 -45.014 1.00 32.86 49 ASN C C 1
ATOM 2298 O O . ASN C 1 41 ? -27.082 11.129 -44.204 1.00 32.00 49 ASN C O 1
ATOM 2303 N N . GLN C 1 42 ? -26.911 8.968 -44.796 1.00 34.19 50 GLN C N 1
ATOM 2304 C CA . GLN C 1 42 ? -27.450 8.439 -43.547 1.00 33.58 50 GLN C CA 1
ATOM 2305 C C . GLN C 1 42 ? -26.672 8.906 -42.315 1.00 30.35 50 GLN C C 1
ATOM 2306 O O . GLN C 1 42 ? -25.509 9.285 -42.412 1.00 24.42 50 GLN C O 1
ATOM 2312 N N . TYR C 1 43 ? -27.334 8.868 -41.162 1.00 32.94 51 TYR C N 1
ATOM 2313 C CA . TYR C 1 43 ? -26.718 9.264 -39.894 1.00 33.82 51 TYR C CA 1
ATOM 2314 C C . TYR C 1 43 ? -25.771 8.190 -39.401 1.00 34.39 51 TYR C C 1
ATOM 2315 O O . TYR C 1 43 ? -26.176 7.053 -39.210 1.00 38.92 51 TYR C O 1
ATOM 2324 N N . LEU C 1 44 ? -24.520 8.547 -39.167 1.00 32.97 52 LEU C N 1
ATOM 2325 C CA . LEU C 1 44 ? -23.583 7.580 -38.636 1.00 35.61 52 LEU C CA 1
ATOM 2326 C C . LEU C 1 44 ? -23.927 7.207 -37.177 1.00 36.81 52 LEU C C 1
ATOM 2327 O O . LEU C 1 44 ? -23.662 6.084 -36.744 1.00 32.48 52 LEU C O 1
ATOM 2332 N N . ASP C 1 45 ? -24.558 8.116 -36.431 1.00 39.92 53 ASP C N 1
ATOM 2333 C CA . ASP C 1 45 ? -24.937 7.789 -35.055 1.00 41.69 53 ASP C CA 1
ATOM 2334 C C . ASP C 1 45 ? -25.547 6.393 -35.032 1.00 45.60 53 ASP C C 1
ATOM 2335 O O . ASP C 1 45 ? -25.395 5.660 -34.065 1.00 47.59 53 ASP C O 1
ATOM 2340 N N . GLU C 1 46 ? -26.212 6.027 -36.122 1.00 48.82 54 GLU C N 1
ATOM 2341 C CA . GLU C 1 46 ? -26.809 4.713 -36.269 1.00 53.78 54 GLU C CA 1
ATOM 2342 C C . GLU C 1 46 ? -25.885 3.580 -35.797 1.00 53.80 54 GLU C C 1
ATOM 2343 O O . GLU C 1 46 ? -26.203 2.898 -34.833 1.00 55.40 54 GLU C O 1
ATOM 2349 N N . SER C 1 47 ? -24.751 3.384 -36.471 1.00 53.27 55 SER C N 1
ATOM 2350 C CA . SER C 1 47 ? -23.808 2.294 -36.135 1.00 52.59 55 SER C CA 1
ATOM 2351 C C . SER C 1 47 ? -22.634 2.788 -35.302 1.00 49.76 55 SER C C 1
ATOM 2352 O O . SER C 1 47 ? -22.492 3.987 -35.082 1.00 50.84 55 SER C O 1
ATOM 2355 N N . CYS C 1 48 ? -21.781 1.888 -34.834 1.00 47.01 56 CYS C N 1
ATOM 2356 C CA . CYS C 1 48 ? -20.765 2.344 -33.915 1.00 46.64 56 CYS C CA 1
ATOM 2357 C C . CYS C 1 48 ? -19.340 2.228 -34.350 1.00 44.29 56 CYS C C 1
ATOM 2358 O O . CYS C 1 48 ? -18.432 2.236 -33.541 1.00 46.14 56 CYS C O 1
ATOM 2361 N N . THR C 1 49 ? -19.144 2.176 -35.647 1.00 43.19 57 THR C N 1
ATOM 2362 C CA . THR C 1 49 ? -17.910 2.673 -36.221 1.00 39.46 57 THR C CA 1
ATOM 2363 C C . THR C 1 49 ? -18.231 3.407 -37.510 1.00 35.86 57 THR C C 1
ATOM 2364 O O . THR C 1 49 ? -19.326 3.313 -38.081 1.00 32.02 57 THR C O 1
ATOM 2368 N N . CYS C 1 50 ? -17.272 4.181 -37.953 1.00 33.59 58 CYS C N 1
ATOM 2369 C CA . CYS C 1 50 ? -17.329 4.654 -39.302 1.00 33.88 58 CYS C CA 1
ATOM 2370 C C . CYS C 1 50 ? -15.909 4.719 -39.774 1.00 36.19 58 CYS C C 1
ATOM 2371 O O . CYS C 1 50 ? -14.978 4.452 -39.000 1.00 39.29 58 CYS C O 1
ATOM 2374 N N . PHE C 1 51 ? -15.752 5.049 -41.045 1.00 34.54 59 PHE C N 1
ATOM 2375 C CA . PHE C 1 51 ? -14.452 5.194 -41.615 1.00 38.51 59 PHE C CA 1
ATOM 2376 C C . PHE C 1 51 ? -14.221 6.652 -41.977 1.00 38.29 59 PHE C C 1
ATOM 2377 O O . PHE C 1 51 ? -15.163 7.414 -42.216 1.00 38.11 59 PHE C O 1
ATOM 2385 N N . VAL C 1 52 ? -12.957 7.042 -41.981 1.00 39.01 60 VAL C N 1
ATOM 2386 C CA . VAL C 1 52 ? -12.584 8.407 -42.255 1.00 38.09 60 VAL C CA 1
ATOM 2387 C C . VAL C 1 52 ? -11.495 8.334 -43.306 1.00 40.27 60 VAL C C 1
ATOM 2388 O O . VAL C 1 52 ? -10.394 7.862 -43.016 1.00 42.26 60 VAL C O 1
ATOM 2392 N N . ARG C 1 53 ? -11.829 8.740 -44.535 1.00 41.61 61 ARG C N 1
ATOM 2393 C CA . ARG C 1 53 ? -10.866 8.765 -45.657 1.00 46.05 61 ARG C CA 1
ATOM 2394 C C . ARG C 1 53 ? -10.842 10.137 -46.298 1.00 47.04 61 ARG C C 1
ATOM 2395 O O . ARG C 1 53 ? -11.885 10.776 -46.460 1.00 43.49 61 ARG C O 1
ATOM 2397 N N . ASP C 1 54 ? -9.630 10.572 -46.645 1.00 53.26 62 ASP C N 1
ATOM 2398 C CA . ASP C 1 54 ? -9.367 11.865 -47.292 1.00 56.03 62 ASP C CA 1
ATOM 2399 C C . ASP C 1 54 ? -10.250 12.974 -46.736 1.00 54.06 62 ASP C C 1
ATOM 2400 O O . ASP C 1 54 ? -10.866 13.711 -47.495 1.00 53.46 62 ASP C O 1
ATOM 2402 N N . GLY C 1 55 ? -10.316 13.068 -45.407 1.00 53.98 63 GLY C N 1
ATOM 2403 C CA . GLY C 1 55 ? -11.089 14.108 -44.725 1.00 52.69 63 GLY C CA 1
ATOM 2404 C C . GLY C 1 55 ? -12.611 14.024 -44.841 1.00 49.93 63 GLY C C 1
ATOM 2405 O O . GLY C 1 55 ? -13.305 14.994 -44.524 1.00 50.37 63 GLY C O 1
ATOM 2406 N N . LYS C 1 56 ? -13.136 12.882 -45.281 1.00 46.79 64 LYS C N 1
ATOM 2407 C CA . LYS C 1 56 ? -14.581 12.688 -45.391 1.00 44.12 64 LYS C CA 1
ATOM 2408 C C . LYS C 1 56 ? -14.988 11.528 -44.483 1.00 40.56 64 LYS C C 1
ATOM 2409 O O . LYS C 1 56 ? -14.129 10.792 -44.007 1.00 43.41 64 LYS C O 1
ATOM 2411 N N . THR C 1 57 ? -16.283 11.363 -44.233 1.00 35.88 65 THR C N 1
ATOM 2412 C CA . THR C 1 57 ? -16.758 10.267 -43.373 1.00 32.20 65 THR C CA 1
ATOM 2413 C C . THR C 1 57 ? -17.856 9.369 -44.022 1.00 33.62 65 THR C C 1
ATOM 2414 O O . THR C 1 57 ? -18.912 9.847 -44.499 1.00 30.57 65 THR C O 1
ATOM 2418 N N . TYR C 1 58 ? -17.591 8.058 -44.009 1.00 34.09 66 TYR C N 1
ATOM 2419 C CA . TYR C 1 58 ? -18.365 7.076 -44.772 1.00 35.07 66 TYR C CA 1
ATOM 2420 C C . TYR C 1 58 ? -18.890 5.922 -43.907 1.00 34.32 66 TYR C C 1
ATOM 2421 O O . TYR C 1 58 ? -18.191 5.452 -43.012 1.00 35.61 66 TYR C O 1
ATOM 2430 N N . CYS C 1 59 ? -20.109 5.458 -44.194 1.00 31.89 67 CYS C N 1
ATOM 2431 C CA . CYS C 1 59 ? -20.633 4.244 -43.588 1.00 28.46 67 CYS C CA 1
ATOM 2432 C C . CYS C 1 59 ? -19.935 3.043 -44.239 1.00 31.36 67 CYS C C 1
ATOM 2433 O O . CYS C 1 59 ? -19.540 3.110 -45.406 1.00 32.40 67 CYS C O 1
ATOM 2436 N N . LYS C 1 60 ? -19.768 1.957 -43.482 1.00 32.35 68 LYS C N 1
ATOM 2437 C CA . LYS C 1 60 ? -19.000 0.798 -43.950 1.00 34.61 68 LYS C CA 1
ATOM 2438 C C . LYS C 1 60 ? -19.368 0.338 -45.380 1.00 37.54 68 LYS C C 1
ATOM 2439 O O . LYS C 1 60 ? -18.487 0.130 -46.223 1.00 39.04 68 LYS C O 1
ATOM 2441 N N . ARG C 1 61 ? -20.652 0.184 -45.670 1.00 37.56 69 ARG C N 1
ATOM 2442 C CA . ARG C 1 61 ? -21.042 -0.206 -47.022 1.00 40.19 69 ARG C CA 1
ATOM 2443 C C . ARG C 1 61 ? -20.306 0.651 -48.022 1.00 40.67 69 ARG C C 1
ATOM 2444 O O . ARG C 1 61 ? -19.638 0.131 -48.918 1.00 44.66 69 ARG C O 1
ATOM 2452 N N . ASP C 1 62 ? -20.436 1.965 -47.863 1.00 39.30 70 ASP C N 1
ATOM 2453 C CA . ASP C 1 62 ? -19.939 2.911 -48.863 1.00 41.33 70 ASP C CA 1
ATOM 2454 C C . ASP C 1 62 ? -18.425 3.070 -48.840 1.00 41.26 70 ASP C C 1
ATOM 2455 O O . ASP C 1 62 ? -17.830 3.444 -49.844 1.00 44.56 70 ASP C O 1
ATOM 2460 N N . TYR C 1 63 ? -17.798 2.776 -47.709 1.00 39.13 71 TYR C N 1
ATOM 2461 C CA . TYR C 1 63 ? -16.351 2.773 -47.651 1.00 39.24 71 TYR C CA 1
ATOM 2462 C C . TYR C 1 63 ? -15.799 1.652 -48.510 1.00 41.36 71 TYR C C 1
ATOM 2463 O O . TYR C 1 63 ? -14.999 1.884 -49.405 1.00 46.62 71 TYR C O 1
ATOM 2472 N N . ILE C 1 64 ? -16.230 0.434 -48.235 1.00 39.68 72 ILE C N 1
ATOM 2473 C CA . ILE C 1 64 ? -15.784 -0.715 -49.009 1.00 42.40 72 ILE C CA 1
ATOM 2474 C C . ILE C 1 64 ? -15.985 -0.484 -50.508 1.00 44.81 72 ILE C C 1
ATOM 2475 O O . ILE C 1 64 ? -15.079 -0.719 -51.313 1.00 43.97 72 ILE C O 1
ATOM 2480 N N . ARG C 1 65 ? -17.178 -0.029 -50.877 1.00 46.14 73 ARG C N 1
ATOM 2481 C CA . ARG C 1 65 ? -17.445 0.300 -52.262 1.00 50.91 73 ARG C CA 1
ATOM 2482 C C . ARG C 1 65 ? -16.399 1.262 -52.769 1.00 51.47 73 ARG C C 1
ATOM 2483 O O . ARG C 1 65 ? -15.796 1.010 -53.803 1.00 56.18 73 ARG C O 1
ATOM 2491 N N . LEU C 1 66 ? -16.165 2.348 -52.037 1.00 48.08 74 LEU C N 1
ATOM 2492 C CA . LEU C 1 66 ? -15.261 3.390 -52.519 1.00 50.21 74 LEU C CA 1
ATOM 2493 C C . LEU C 1 66 ? -13.772 3.176 -52.224 1.00 52.98 74 LEU C C 1
ATOM 2494 O O . LEU C 1 66 ? -12.930 3.755 -52.906 1.00 56.56 74 LEU C O 1
ATOM 2499 N N . TYR C 1 67 ? -13.437 2.375 -51.219 1.00 53.00 75 TYR C N 1
ATOM 2500 C CA . TYR C 1 67 ? -12.047 2.308 -50.747 1.00 54.89 75 TYR C CA 1
ATOM 2501 C C . TYR C 1 67 ? -11.493 0.920 -50.453 1.00 57.20 75 TYR C C 1
ATOM 2502 O O . TYR C 1 67 ? -10.276 0.755 -50.386 1.00 60.66 75 TYR C O 1
ATOM 2511 N N . GLY C 1 68 ? -12.366 -0.071 -50.289 1.00 74.94 76 GLY C N 1
ATOM 2512 C CA . GLY C 1 68 ? -11.934 -1.423 -49.954 1.00 71.23 76 GLY C CA 1
ATOM 2513 C C . GLY C 1 68 ? -11.297 -2.118 -51.132 1.00 67.43 76 GLY C C 1
ATOM 2514 O O . GLY C 1 68 ? -11.588 -1.803 -52.277 1.00 65.07 76 GLY C O 1
ATOM 2515 N N . ILE C 1 69 ? -10.419 -3.070 -50.852 1.00 68.17 77 ILE C N 1
ATOM 2516 C CA . ILE C 1 69 ? -9.835 -3.864 -51.917 1.00 67.71 77 ILE C CA 1
ATOM 2517 C C . ILE C 1 69 ? -10.990 -4.488 -52.702 1.00 68.20 77 ILE C C 1
ATOM 2518 O O . ILE C 1 69 ? -12.052 -4.784 -52.137 1.00 67.51 77 ILE C O 1
ATOM 2520 N N . LYS C 1 70 ? -10.789 -4.637 -54.007 1.00 69.63 78 LYS C N 1
ATOM 2521 C CA . LYS C 1 70 ? -11.819 -5.159 -54.903 1.00 71.29 78 LYS C CA 1
ATOM 2522 C C . LYS C 1 70 ? -11.343 -6.468 -55.540 1.00 69.57 78 LYS C C 1
ATOM 2523 O O . LYS C 1 70 ? -10.331 -6.484 -56.232 1.00 70.26 78 LYS C O 1
ATOM 2525 N N . CYS C 1 71 ? -12.063 -7.561 -55.289 1.00 69.65 79 CYS C N 1
ATOM 2526 C CA . CYS C 1 71 ? -11.754 -8.865 -55.886 1.00 68.73 79 CYS C CA 1
ATOM 2527 C C . CYS C 1 71 ? -11.379 -8.720 -57.352 1.00 69.89 79 CYS C C 1
ATOM 2528 O O . CYS C 1 71 ? -12.096 -8.067 -58.114 1.00 72.60 79 CYS C O 1
ATOM 2531 N N . ALA C 1 72 ? -10.266 -9.331 -57.751 1.00 68.04 80 ALA C N 1
ATOM 2532 C CA . ALA C 1 72 ? -9.782 -9.185 -59.120 1.00 68.77 80 ALA C CA 1
ATOM 2533 C C . ALA C 1 72 ? -10.770 -9.757 -60.154 1.00 70.27 80 ALA C C 1
ATOM 2534 O O . ALA C 1 72 ? -10.836 -9.273 -61.278 1.00 70.18 80 ALA C O 1
ATOM 2536 N N . LYS C 1 73 ? -11.551 -10.762 -59.760 1.00 72.26 81 LYS C N 1
ATOM 2537 C CA . LYS C 1 73 ? -12.584 -11.344 -60.631 1.00 74.87 81 LYS C CA 1
ATOM 2538 C C . LYS C 1 73 ? -13.899 -10.530 -60.659 1.00 79.01 81 LYS C C 1
ATOM 2539 O O . LYS C 1 73 ? -14.091 -9.706 -61.558 1.00 81.01 81 LYS C O 1
ATOM 2541 N N . CYS C 1 74 ? -14.799 -10.750 -59.695 1.00 80.70 82 CYS C N 1
ATOM 2542 C CA . CYS C 1 74 ? -16.139 -10.129 -59.751 1.00 84.15 82 CYS C CA 1
ATOM 2543 C C . CYS C 1 74 ? -16.149 -8.633 -59.420 1.00 84.52 82 CYS C C 1
ATOM 2544 O O . CYS C 1 74 ? -17.139 -7.956 -59.691 1.00 87.58 82 CYS C O 1
ATOM 2547 N N . SER C 1 75 ? -15.066 -8.133 -58.824 1.00 81.54 83 SER C N 1
ATOM 2548 C CA . SER C 1 75 ? -14.832 -6.684 -58.661 1.00 82.66 83 SER C CA 1
ATOM 2549 C C . SER C 1 75 ? -15.438 -6.077 -57.386 1.00 82.62 83 SER C C 1
ATOM 2550 O O . SER C 1 75 ? -14.997 -5.016 -56.941 1.00 82.73 83 SER C O 1
ATOM 2553 N N . ILE C 1 76 ? -16.439 -6.749 -56.814 1.00 81.76 84 ILE C N 1
ATOM 2554 C CA . ILE C 1 76 ? -17.025 -6.387 -55.511 1.00 81.87 84 ILE C CA 1
ATOM 2555 C C . ILE C 1 76 ? -15.976 -6.419 -54.384 1.00 80.92 84 ILE C C 1
ATOM 2556 O O . ILE C 1 76 ? -14.939 -7.081 -54.500 1.00 78.63 84 ILE C O 1
ATOM 2561 N N . GLY C 1 77 ? -16.239 -5.690 -53.304 1.00 83.05 85 GLY C N 1
ATOM 2562 C CA . GLY C 1 77 ? -15.377 -5.731 -52.123 1.00 82.65 85 GLY C CA 1
ATOM 2563 C C . GLY C 1 77 ? -15.714 -6.880 -51.187 1.00 82.35 85 GLY C C 1
ATOM 2564 O O . GLY C 1 77 ? -16.563 -7.723 -51.493 1.00 83.26 85 GLY C O 1
ATOM 2565 N N . PHE C 1 78 ? -15.054 -6.908 -50.034 1.00 81.59 86 PHE C N 1
ATOM 2566 C CA . PHE C 1 78 ? -15.275 -7.976 -49.055 1.00 81.48 86 PHE C CA 1
ATOM 2567 C C . PHE C 1 78 ? -15.068 -7.546 -47.603 1.00 83.96 86 PHE C C 1
ATOM 2568 O O . PHE C 1 78 ? -14.166 -6.770 -47.293 1.00 84.08 86 PHE C O 1
ATOM 2576 N N . SER C 1 79 ? -15.924 -8.070 -46.728 1.00 86.10 87 SER C N 1
ATOM 2577 C CA . SER C 1 79 ? -15.850 -7.817 -45.299 1.00 88.83 87 SER C CA 1
ATOM 2578 C C . SER C 1 79 ? -14.564 -8.415 -44.729 1.00 87.11 87 SER C C 1
ATOM 2579 O O . SER C 1 79 ? -14.091 -9.451 -45.201 1.00 84.43 87 SER C O 1
ATOM 2582 N N . LYS C 1 80 ? -14.003 -7.758 -43.715 1.00 89.02 88 LYS C N 1
ATOM 2583 C CA . LYS C 1 80 ? -12.746 -8.195 -43.099 1.00 87.94 88 LYS C CA 1
ATOM 2584 C C . LYS C 1 80 ? -12.788 -9.664 -42.680 1.00 87.92 88 LYS C C 1
ATOM 2585 O O . LYS C 1 80 ? -11.777 -10.357 -42.732 1.00 85.94 88 LYS C O 1
ATOM 2587 N N . ASN C 1 81 ? -13.970 -10.129 -42.282 1.00 91.24 89 ASN C N 1
ATOM 2588 C CA . ASN C 1 81 ? -14.161 -11.487 -41.760 1.00 92.47 89 ASN C CA 1
ATOM 2589 C C . ASN C 1 81 ? -14.393 -12.548 -42.832 1.00 89.03 89 ASN C C 1
ATOM 2590 O O . ASN C 1 81 ? -14.774 -13.675 -42.513 1.00 91.38 89 ASN C O 1
ATOM 2595 N N . ASP C 1 82 ? -14.180 -12.194 -44.096 1.00 84.40 90 ASP C N 1
ATOM 2596 C CA . ASP C 1 82 ? -14.365 -13.145 -45.180 1.00 82.06 90 ASP C CA 1
ATOM 2597 C C . ASP C 1 82 ? -13.028 -13.772 -45.616 1.00 78.88 90 ASP C C 1
ATOM 2598 O O . ASP C 1 82 ? -11.988 -13.104 -45.645 1.00 75.30 90 ASP C O 1
ATOM 2603 N N . PHE C 1 83 ? -13.073 -15.063 -45.943 1.00 79.79 91 PHE C N 1
ATOM 2604 C CA . PHE C 1 83 ? -11.927 -15.770 -46.509 1.00 78.02 91 PHE C CA 1
ATOM 2605 C C . PHE C 1 83 ? -11.699 -15.316 -47.943 1.00 74.57 91 PHE C C 1
ATOM 2606 O O . PHE C 1 83 ? -12.628 -14.875 -48.614 1.00 72.93 91 PHE C O 1
ATOM 2608 N N . VAL C 1 84 ? -10.458 -15.432 -48.402 1.00 74.02 92 VAL C N 1
ATOM 2609 C CA . VAL C 1 84 ? -10.074 -14.930 -49.714 1.00 72.78 92 VAL C CA 1
ATOM 2610 C C . VAL C 1 84 ? -8.732 -15.500 -50.174 1.00 73.50 92 VAL C C 1
ATOM 2611 O O . VAL C 1 84 ? -7.794 -15.595 -49.389 1.00 75.32 92 VAL C O 1
ATOM 2613 N N . MET C 1 85 ? -8.646 -15.883 -51.443 1.00 74.40 93 MET C N 1
ATOM 2614 C CA . MET C 1 85 ? -7.377 -16.307 -52.033 1.00 75.96 93 MET C CA 1
ATOM 2615 C C . MET C 1 85 ? -6.644 -15.087 -52.574 1.00 76.82 93 MET C C 1
ATOM 2616 O O . MET C 1 85 ? -7.260 -14.188 -53.151 1.00 77.07 93 MET C O 1
ATOM 2621 N N . ARG C 1 86 ? -5.330 -15.055 -52.380 1.00 79.17 94 ARG C N 1
ATOM 2622 C CA . ARG C 1 86 ? -4.506 -13.924 -52.808 1.00 80.48 94 ARG C CA 1
ATOM 2623 C C . ARG C 1 86 ? -3.543 -14.378 -53.900 1.00 80.78 94 ARG C C 1
ATOM 2624 O O . ARG C 1 86 ? -3.207 -15.561 -53.990 1.00 80.19 94 ARG C O 1
ATOM 2626 N N . ALA C 1 87 ? -3.109 -13.430 -54.730 1.00 82.37 95 ALA C N 1
ATOM 2627 C CA . ALA C 1 87 ? -2.254 -13.729 -55.882 1.00 82.17 95 ALA C CA 1
ATOM 2628 C C . ALA C 1 87 ? -1.538 -12.468 -56.384 1.00 84.78 95 ALA C C 1
ATOM 2629 O O . ALA C 1 87 ? -2.110 -11.685 -57.149 1.00 86.14 95 ALA C O 1
ATOM 2631 N N . ARG C 1 88 ? -0.294 -12.278 -55.938 1.00 85.55 96 ARG C N 1
ATOM 2632 C CA . ARG C 1 88 ? 0.547 -11.161 -56.370 1.00 86.11 96 ARG C CA 1
ATOM 2633 C C . ARG C 1 88 ? -0.165 -9.815 -56.209 1.00 86.43 96 ARG C C 1
ATOM 2634 O O . ARG C 1 88 ? -0.288 -9.033 -57.160 1.00 89.42 96 ARG C O 1
ATOM 2636 N N . SER C 1 89 ? -0.651 -9.552 -55.004 1.00 83.70 97 SER C N 1
ATOM 2637 C CA . SER C 1 89 ? -1.280 -8.271 -54.723 1.00 83.71 97 SER C CA 1
ATOM 2638 C C . SER C 1 89 ? -2.632 -8.100 -55.432 1.00 81.11 97 SER C C 1
ATOM 2639 O O . SER C 1 89 ? -3.167 -6.996 -55.471 1.00 83.34 97 SER C O 1
ATOM 2641 N N . LYS C 1 90 ? -3.169 -9.184 -55.993 1.00 76.66 98 LYS C N 1
ATOM 2642 C CA . LYS C 1 90 ? -4.569 -9.239 -56.414 1.00 74.31 98 LYS C CA 1
ATOM 2643 C C . LYS C 1 90 ? -5.273 -10.296 -55.542 1.00 71.42 98 LYS C C 1
ATOM 2644 O O . LYS C 1 90 ? -4.692 -11.342 -55.250 1.00 69.93 98 LYS C O 1
ATOM 2646 N N . VAL C 1 91 ? -6.498 -10.009 -55.098 1.00 69.72 99 VAL C N 1
ATOM 2647 C CA . VAL C 1 91 ? -7.214 -10.890 -54.167 1.00 68.02 99 VAL C CA 1
ATOM 2648 C C . VAL C 1 91 ? -8.507 -11.421 -54.777 1.00 66.06 99 VAL C C 1
ATOM 2649 O O . VAL C 1 91 ? -8.997 -10.888 -55.775 1.00 67.81 99 VAL C O 1
ATOM 2651 N N . TYR C 1 92 ? -9.050 -12.479 -54.178 1.00 63.50 100 TYR C N 1
ATOM 2652 C CA . TYR C 1 92 ? -10.170 -13.212 -54.768 1.00 61.97 100 TYR C CA 1
ATOM 2653 C C . TYR C 1 92 ? -11.062 -13.866 -53.725 1.00 62.21 100 TYR C C 1
ATOM 2654 O O . TYR C 1 92 ? -10.578 -14.360 -52.710 1.00 60.80 100 TYR C O 1
ATOM 2663 N N . HIS C 1 93 ? -12.363 -13.892 -53.995 1.00 63.66 101 HIS C N 1
ATOM 2664 C CA . HIS C 1 93 ? -13.287 -14.735 -53.236 1.00 66.94 101 HIS C CA 1
ATOM 2665 C C . HIS C 1 93 ? -12.996 -16.193 -53.571 1.00 65.34 101 HIS C C 1
ATOM 2666 O O . HIS C 1 93 ? -12.659 -16.507 -54.718 1.00 63.46 101 HIS C O 1
ATOM 2673 N N . ILE C 1 94 ? -13.141 -17.091 -52.599 1.00 66.14 102 ILE C N 1
ATOM 2674 C CA . ILE C 1 94 ? -12.907 -18.515 -52.864 1.00 64.74 102 ILE C CA 1
ATOM 2675 C C . ILE C 1 94 ? -13.578 -18.917 -54.186 1.00 63.47 102 ILE C C 1
ATOM 2676 O O . ILE C 1 94 ? -12.907 -19.359 -55.112 1.00 59.70 102 ILE C O 1
ATOM 2678 N N . GLU C 1 95 ? -14.890 -18.702 -54.279 1.00 66.59 103 GLU C N 1
ATOM 2679 C CA . GLU C 1 95 ? -15.675 -19.112 -55.447 1.00 67.48 103 GLU C CA 1
ATOM 2680 C C . GLU C 1 95 ? -15.264 -18.442 -56.761 1.00 66.35 103 GLU C C 1
ATOM 2681 O O . GLU C 1 95 ? -15.518 -18.985 -57.838 1.00 65.99 103 GLU C O 1
ATOM 2683 N N . CYS C 1 96 ? -14.648 -17.264 -56.672 1.00 66.64 104 CYS C N 1
ATOM 2684 C CA . CYS C 1 96 ? -14.157 -16.553 -57.855 1.00 66.35 104 CYS C CA 1
ATOM 2685 C C . CYS C 1 96 ? -12.681 -16.825 -58.162 1.00 64.37 104 CYS C C 1
ATOM 2686 O O . CYS C 1 96 ? -12.163 -16.312 -59.151 1.00 66.74 104 CYS C O 1
ATOM 2689 N N . PHE C 1 97 ? -11.992 -17.600 -57.328 1.00 62.38 105 PHE C N 1
ATOM 2690 C CA . PHE C 1 97 ? -10.572 -17.881 -57.560 1.00 58.50 105 PHE C CA 1
ATOM 2691 C C . PHE C 1 97 ? -10.406 -19.058 -58.485 1.00 58.02 105 PHE C C 1
ATOM 2692 O O . PHE C 1 97 ? -10.183 -20.188 -58.030 1.00 58.64 105 PHE C O 1
ATOM 2700 N N . ARG C 1 98 ? -10.505 -18.809 -59.785 1.00 57.66 106 ARG C N 1
ATOM 2701 C CA . ARG C 1 98 ? -10.499 -19.914 -60.740 1.00 58.38 106 ARG C CA 1
ATOM 2702 C C . ARG C 1 98 ? -9.964 -19.543 -62.112 1.00 56.65 106 ARG C C 1
ATOM 2703 O O . ARG C 1 98 ? -9.720 -18.376 -62.393 1.00 57.21 106 ARG C O 1
ATOM 2711 N N . CYS C 1 99 ? -9.784 -20.557 -62.956 1.00 55.13 107 CYS C N 1
ATOM 2712 C CA . CYS C 1 99 ? -9.069 -20.406 -64.222 1.00 52.21 107 CYS C CA 1
ATOM 2713 C C . CYS C 1 99 ? -9.973 -19.826 -65.303 1.00 51.87 107 CYS C C 1
ATOM 2714 O O . CYS C 1 99 ? -11.025 -20.387 -65.601 1.00 52.27 107 CYS C O 1
ATOM 2717 N N . VAL C 1 100 ? -9.550 -18.701 -65.875 1.00 51.16 108 VAL C N 1
ATOM 2718 C CA . VAL C 1 100 ? -10.275 -18.036 -66.960 1.00 55.16 108 VAL C CA 1
ATOM 2719 C C . VAL C 1 100 ? -10.739 -19.030 -68.021 1.00 56.45 108 VAL C C 1
ATOM 2720 O O . VAL C 1 100 ? -11.921 -19.086 -68.360 1.00 58.48 108 VAL C O 1
ATOM 2724 N N . ALA C 1 101 ? -9.785 -19.802 -68.532 1.00 56.28 109 ALA C N 1
ATOM 2725 C CA . ALA C 1 101 ? -10.010 -20.735 -69.626 1.00 57.50 109 ALA C CA 1
ATOM 2726 C C . ALA C 1 101 ? -11.015 -21.844 -69.288 1.00 58.10 109 ALA C C 1
ATOM 2727 O O . ALA C 1 101 ? -12.085 -21.922 -69.906 1.00 60.20 109 ALA C O 1
ATOM 2729 N N . CYS C 1 102 ? -10.689 -22.698 -68.319 1.00 55.46 110 CYS C N 1
ATOM 2730 C CA . CYS C 1 102 ? -11.568 -23.833 -68.019 1.00 56.06 110 CYS C CA 1
ATOM 2731 C C . CYS C 1 102 ? -12.670 -23.530 -66.995 1.00 55.52 110 CYS C C 1
ATOM 2732 O O . CYS C 1 102 ? -13.628 -24.299 -66.873 1.00 57.97 110 CYS C O 1
ATOM 2735 N N . SER C 1 103 ? -12.555 -22.417 -66.276 1.00 51.72 111 SER C N 1
ATOM 2736 C CA . SER C 1 103 ? -13.592 -22.016 -65.328 1.00 51.20 111 SER C CA 1
ATOM 2737 C C . SER C 1 103 ? -13.702 -23.006 -64.174 1.00 52.03 111 SER C C 1
ATOM 2738 O O . SER C 1 103 ? -14.717 -23.028 -63.476 1.00 54.91 111 SER C O 1
ATOM 2740 N N . ARG C 1 104 ? -12.644 -23.798 -63.967 1.00 50.64 112 ARG C N 1
ATOM 2741 C CA . ARG C 1 104 ? -12.551 -24.761 -62.859 1.00 49.58 112 ARG C CA 1
ATOM 2742 C C . ARG C 1 104 ? -11.753 -24.158 -61.676 1.00 48.56 112 ARG C C 1
ATOM 2743 O O . ARG C 1 104 ? -10.756 -23.453 -61.876 1.00 42.58 112 ARG C O 1
ATOM 2745 N N . GLN C 1 105 ? -12.205 -24.437 -60.451 1.00 51.61 113 GLN C N 1
ATOM 2746 C CA . GLN C 1 105 ? -11.641 -23.813 -59.248 1.00 52.28 113 GLN C CA 1
ATOM 2747 C C . GLN C 1 105 ? -10.229 -24.273 -58.949 1.00 51.52 113 GLN C C 1
ATOM 2748 O O . GLN C 1 105 ? -9.965 -25.467 -58.927 1.00 54.88 113 GLN C O 1
ATOM 2754 N N . LEU C 1 106 ? -9.340 -23.319 -58.675 1.00 50.34 114 LEU C N 1
ATOM 2755 C CA . LEU C 1 106 ? -7.948 -23.621 -58.339 1.00 47.71 114 LEU C CA 1
ATOM 2756 C C . LEU C 1 106 ? -7.871 -23.908 -56.848 1.00 48.73 114 LEU C C 1
ATOM 2757 O O . LEU C 1 106 ? -8.402 -23.152 -56.050 1.00 49.16 114 LEU C O 1
ATOM 2762 N N . ILE C 1 107 ? -7.235 -25.015 -56.481 1.00 50.08 115 ILE C N 1
ATOM 2763 C CA . ILE C 1 107 ? -7.101 -25.405 -55.079 1.00 52.72 115 ILE C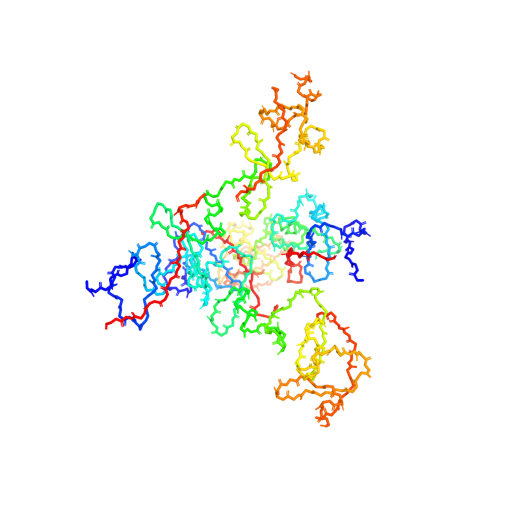 CA 1
ATOM 2764 C C . ILE C 1 107 ? -5.700 -25.121 -54.522 1.00 53.24 115 ILE C C 1
ATOM 2765 O O . ILE C 1 107 ? -4.754 -24.923 -55.283 1.00 50.96 115 ILE C O 1
ATOM 2770 N N . PRO C 1 108 ? -5.567 -25.102 -53.185 1.00 56.62 116 PRO C N 1
ATOM 2771 C CA . PRO C 1 108 ? -4.248 -24.937 -52.601 1.00 58.28 116 PRO C CA 1
ATOM 2772 C C . PRO C 1 108 ? -3.349 -26.089 -52.992 1.00 59.18 116 PRO C C 1
ATOM 2773 O O . PRO C 1 108 ? -3.668 -27.238 -52.688 1.00 61.97 116 PRO C O 1
ATOM 2777 N N . GLY C 1 109 ? -2.241 -25.773 -53.660 1.00 58.61 117 GLY C N 1
ATOM 2778 C CA . GLY C 1 109 ? -1.333 -26.779 -54.224 1.00 58.55 117 GLY C CA 1
ATOM 2779 C C . GLY C 1 109 ? -1.233 -26.754 -55.745 1.00 54.88 117 GLY C C 1
ATOM 2780 O O . GLY C 1 109 ? -0.373 -27.423 -56.316 1.00 54.57 117 GLY C O 1
ATOM 2781 N N . ASP C 1 110 ? -2.104 -25.987 -56.401 1.00 51.64 118 ASP C N 1
ATOM 2782 C CA . ASP C 1 110 ? -2.124 -25.920 -57.862 1.00 50.45 118 ASP C CA 1
ATOM 2783 C C . ASP C 1 110 ? -1.034 -25.020 -58.426 1.00 50.09 118 ASP C C 1
ATOM 2784 O O . ASP C 1 110 ? -0.626 -24.072 -57.784 1.00 50.96 118 ASP C O 1
ATOM 2789 N N . GLU C 1 111 ? -0.558 -25.340 -59.625 1.00 51.83 119 GLU C N 1
ATOM 2790 C CA . GLU C 1 111 ? 0.332 -24.458 -60.368 1.00 54.35 119 GLU C CA 1
ATOM 2791 C C . GLU C 1 111 ? -0.534 -23.586 -61.259 1.00 54.65 119 GLU C C 1
ATOM 2792 O O . GLU C 1 111 ? -1.456 -24.074 -61.913 1.00 51.26 119 GLU C O 1
ATOM 2798 N N . PHE C 1 112 ? -0.220 -22.298 -61.292 1.00 58.70 120 PHE C N 1
ATOM 2799 C CA . PHE C 1 112 ? -0.973 -21.339 -62.087 1.00 62.40 120 PHE C CA 1
ATOM 2800 C C . PHE C 1 112 ? -0.124 -20.104 -62.356 1.00 65.41 120 PHE C C 1
ATOM 2801 O O . PHE C 1 112 ? 0.968 -19.962 -61.803 1.00 68.08 120 PHE C O 1
ATOM 2809 N N . ALA C 1 113 ? -0.640 -19.205 -63.186 1.00 66.82 121 ALA C N 1
ATOM 2810 C CA . ALA C 1 113 ? -0.075 -17.863 -63.300 1.00 69.95 121 ALA C CA 1
ATOM 2811 C C . ALA C 1 113 ? -1.195 -16.826 -63.426 1.00 69.58 121 ALA C C 1
ATOM 2812 O O . ALA C 1 113 ? -2.295 -17.140 -63.898 1.00 66.32 121 ALA C O 1
ATOM 2814 N N . LEU C 1 114 ? -0.920 -15.608 -62.962 1.00 71.55 122 LEU C N 1
ATOM 2815 C CA . LEU C 1 114 ? -1.799 -14.471 -63.208 1.00 73.52 122 LEU C CA 1
ATOM 2816 C C . LEU C 1 114 ? -1.285 -13.799 -64.477 1.00 78.33 122 LEU C C 1
ATOM 2817 O O . LEU C 1 114 ? -0.349 -12.999 -64.429 1.00 82.97 122 LEU C O 1
ATOM 2819 N N . ARG C 1 115 ? -1.870 -14.161 -65.618 1.00 79.82 123 ARG C N 1
ATOM 2820 C CA . ARG C 1 115 ? -1.487 -13.577 -66.906 1.00 83.37 123 ARG C CA 1
ATOM 2821 C C . ARG C 1 115 ? -2.299 -12.311 -67.153 1.00 85.06 123 ARG C C 1
ATOM 2822 O O . ARG C 1 115 ? -3.255 -12.027 -66.428 1.00 81.06 123 ARG C O 1
ATOM 2824 N N . GLU C 1 116 ? -1.922 -11.558 -68.182 1.00 90.34 124 GLU C N 1
ATOM 2825 C CA . GLU C 1 116 ? -2.588 -10.285 -68.495 1.00 93.81 124 GLU C CA 1
ATOM 2826 C C . GLU C 1 116 ? -4.115 -10.402 -68.665 1.00 92.21 124 GLU C C 1
ATOM 2827 O O . GLU C 1 116 ? -4.828 -9.431 -68.431 1.00 92.02 124 GLU C O 1
ATOM 2829 N N . ASP C 1 117 ? -4.605 -11.577 -69.073 1.00 90.52 125 ASP C N 1
ATOM 2830 C CA . ASP C 1 117 ? -6.047 -11.805 -69.273 1.00 89.15 125 ASP C CA 1
ATOM 2831 C C . ASP C 1 117 ? -6.707 -12.513 -68.083 1.00 84.30 125 ASP C C 1
ATOM 2832 O O . ASP C 1 117 ? -7.889 -12.877 -68.142 1.00 83.86 125 ASP C O 1
ATOM 2837 N N . GLY C 1 118 ? -5.940 -12.710 -67.011 1.00 80.34 126 GLY C N 1
ATOM 2838 C CA . GLY C 1 118 ? -6.486 -13.192 -65.748 1.00 74.85 126 GLY C CA 1
ATOM 2839 C C . GLY C 1 118 ? -5.756 -14.379 -65.152 1.00 70.03 126 GLY C C 1
ATOM 2840 O O . GLY C 1 118 ? -4.529 -14.463 -65.186 1.00 68.52 126 GLY C O 1
ATOM 2841 N N . LEU C 1 119 ? -6.542 -15.290 -64.591 1.00 66.34 127 LEU C N 1
ATOM 2842 C CA . LEU C 1 119 ? -6.035 -16.467 -63.917 1.00 63.27 127 LEU C CA 1
ATOM 2843 C C . LEU C 1 119 ? -6.135 -17.647 -64.886 1.00 64.76 127 LEU C C 1
ATOM 2844 O O . LEU C 1 119 ? -7.234 -18.051 -65.284 1.00 67.20 127 LEU C O 1
ATOM 2849 N N . PHE C 1 120 ? -4.986 -18.166 -65.304 1.00 63.62 128 PHE C N 1
ATOM 2850 C CA . PHE C 1 120 ? -4.934 -19.399 -66.068 1.00 60.71 128 PHE C CA 1
ATOM 2851 C C . PHE C 1 120 ? -4.550 -20.484 -65.081 1.00 58.24 128 PHE C C 1
ATOM 2852 O O . PHE C 1 120 ? -4.048 -20.182 -64.007 1.00 58.26 128 PHE C O 1
ATOM 2854 N N . CYS C 1 121 ? -4.806 -21.741 -65.416 1.00 57.86 129 CYS C N 1
ATOM 2855 C CA . CYS C 1 121 ? -4.225 -22.845 -64.663 1.00 55.67 129 CYS C CA 1
ATOM 2856 C C . CYS C 1 121 ? -2.927 -23.199 -65.368 1.00 57.30 129 CYS C C 1
ATOM 2857 O O . CYS C 1 121 ? -2.563 -22.541 -66.343 1.00 57.42 129 CYS C O 1
ATOM 2860 N N . ARG C 1 122 ? -2.218 -24.211 -64.871 1.00 58.80 130 ARG C N 1
ATOM 2861 C CA . ARG C 1 122 ? -0.977 -24.665 -65.502 1.00 60.44 130 ARG C CA 1
ATOM 2862 C C . ARG C 1 122 ? -1.253 -25.207 -66.904 1.00 61.55 130 ARG C C 1
ATOM 2863 O O . ARG C 1 122 ? -0.570 -24.835 -67.853 1.00 63.87 130 ARG C O 1
ATOM 2871 N N . ALA C 1 123 ? -2.255 -26.075 -67.025 1.00 61.88 131 ALA C N 1
ATOM 2872 C CA . ALA C 1 123 ? -2.667 -26.646 -68.322 1.00 64.59 131 ALA C CA 1
ATOM 2873 C C . ALA C 1 123 ? -2.976 -25.600 -69.405 1.00 66.85 131 ALA C C 1
ATOM 2874 O O . ALA C 1 123 ? -2.483 -25.692 -70.535 1.00 68.66 131 ALA C O 1
ATOM 2876 N N . ASP C 1 124 ? -3.800 -24.618 -69.050 1.00 68.29 132 ASP C N 1
ATOM 2877 C CA . ASP C 1 124 ? -4.212 -23.564 -69.980 1.00 70.32 132 ASP C CA 1
ATOM 2878 C C . ASP C 1 124 ? -3.138 -22.481 -70.193 1.00 73.29 132 ASP C C 1
ATOM 2879 O O . ASP C 1 124 ? -3.231 -21.707 -71.145 1.00 76.77 132 ASP C O 1
ATOM 2884 N N . HIS C 1 125 ? -2.124 -22.431 -69.327 1.00 73.38 133 HIS C N 1
ATOM 2885 C CA . HIS C 1 125 ? -1.005 -21.497 -69.496 1.00 76.13 133 HIS C CA 1
ATOM 2886 C C . HIS C 1 125 ? 0.047 -22.029 -70.467 1.00 80.11 133 HIS C C 1
ATOM 2887 O O . HIS C 1 125 ? 0.678 -21.256 -71.192 1.00 85.11 133 HIS C O 1
ATOM 2889 N N . ASP C 1 126 ? 0.231 -23.347 -70.495 1.00 79.72 134 ASP C N 1
ATOM 2890 C CA . ASP C 1 126 ? 1.214 -23.960 -71.393 1.00 82.40 134 ASP C CA 1
ATOM 2891 C C . ASP C 1 126 ? 0.807 -23.868 -72.873 1.00 85.17 134 ASP C C 1
ATOM 2892 O O . ASP C 1 126 ? 1.497 -24.418 -73.730 1.00 89.20 134 ASP C O 1
ATOM 2894 N N . VAL C 1 127 ? -0.302 -23.182 -73.169 1.00 84.17 135 VAL C N 1
ATOM 2895 C CA . VAL C 1 127 ? -0.652 -22.809 -74.550 1.00 86.99 135 VAL C CA 1
ATOM 2896 C C . VAL C 1 127 ? 0.063 -21.511 -75.000 1.00 91.69 135 VAL C C 1
ATOM 2897 O O . VAL C 1 127 ? 0.032 -21.162 -76.186 1.00 95.74 135 VAL C O 1
ATOM 2901 N N . VAL C 1 128 ? 0.696 -20.815 -74.048 1.00 90.63 136 VAL C N 1
ATOM 2902 C CA . VAL C 1 128 ? 1.354 -19.516 -74.275 1.00 93.15 136 VAL C CA 1
ATOM 2903 C C . VAL C 1 128 ? 2.236 -19.442 -75.528 1.00 98.43 136 VAL C C 1
ATOM 2904 O O . VAL C 1 128 ? 2.848 -20.426 -75.939 1.00 99.69 136 VAL C O 1
ATOM 2908 N N . ASP C 1 143 ? 5.435 -17.321 -66.395 1.00 112.74 300 ASP C N 1
ATOM 2909 C CA . ASP C 1 143 ? 6.030 -17.938 -65.211 1.00 112.15 300 ASP C CA 1
ATOM 2910 C C . ASP C 1 143 ? 4.965 -18.191 -64.130 1.00 101.19 300 ASP C C 1
ATOM 2911 O O . ASP C 1 143 ? 4.106 -17.339 -63.858 1.00 95.70 300 ASP C O 1
ATOM 2916 N N . VAL C 1 144 ? 5.030 -19.376 -63.525 1.00 99.63 301 VAL C N 1
ATOM 2917 C CA . VAL C 1 144 ? 3.966 -19.868 -62.650 1.00 91.19 301 VAL C CA 1
ATOM 2918 C C . VAL C 1 144 ? 4.279 -19.705 -61.161 1.00 90.82 301 VAL C C 1
ATOM 2919 O O . VAL C 1 144 ? 5.399 -19.371 -60.777 1.00 98.59 301 VAL C O 1
ATOM 2921 N N . MET C 1 145 ? 3.259 -19.933 -60.337 1.00 83.28 302 MET C N 1
ATOM 2922 C CA . MET C 1 145 ? 3.377 -19.914 -58.882 1.00 81.55 302 MET C CA 1
ATOM 2923 C C . MET C 1 145 ? 2.552 -21.085 -58.353 1.00 79.60 302 MET C C 1
ATOM 2924 O O . MET C 1 145 ? 1.934 -21.805 -59.137 1.00 78.65 302 MET C O 1
ATOM 2929 N N . VAL C 1 146 ? 2.533 -21.266 -57.035 1.00 81.06 303 VAL C N 1
ATOM 2930 C CA . VAL C 1 146 ? 1.690 -22.297 -56.414 1.00 81.43 303 VAL C CA 1
ATOM 2931 C C . VAL C 1 146 ? 0.533 -21.661 -55.628 1.00 74.54 303 VAL C C 1
ATOM 2932 O O . VAL C 1 146 ? 0.653 -20.544 -55.144 1.00 71.62 303 VAL C O 1
ATOM 2936 N N . VAL C 1 147 ? -0.586 -22.370 -55.514 1.00 74.19 304 VAL C N 1
ATOM 2937 C CA . VAL C 1 147 ? -1.736 -21.886 -54.756 1.00 70.58 304 VAL C CA 1
ATOM 2938 C C . VAL C 1 147 ? -1.524 -22.165 -53.270 1.00 74.95 304 VAL C C 1
ATOM 2939 O O . VAL C 1 147 ? -1.321 -23.311 -52.880 1.00 83.79 304 VAL C O 1
ATOM 2943 N N . GLY C 1 148 ? -1.570 -21.116 -52.448 1.00 74.15 305 GLY C N 1
ATOM 2944 C CA . GLY C 1 148 ? -1.518 -21.244 -50.982 1.00 79.96 305 GLY C CA 1
ATOM 2945 C C . GLY C 1 148 ? -2.912 -21.235 -50.366 1.00 80.92 305 GLY C C 1
ATOM 2946 O O . GLY C 1 148 ? -3.856 -20.716 -50.975 1.00 76.56 305 GLY C O 1
ATOM 2947 N N . GLU C 1 149 ? -3.042 -21.796 -49.158 1.00 88.03 306 GLU C N 1
ATOM 2948 C CA . GLU C 1 149 ? -4.358 -21.990 -48.525 1.00 90.42 306 GLU C CA 1
ATOM 2949 C C . GLU C 1 149 ? -5.107 -20.658 -48.294 1.00 85.84 306 GLU C C 1
ATOM 2950 O O . GLU C 1 149 ? -4.483 -19.648 -47.960 1.00 82.41 306 GLU C O 1
ATOM 2952 N N . PRO C 1 150 ? -6.446 -20.654 -48.488 1.00 88.42 307 PRO C N 1
ATOM 2953 C CA . PRO C 1 150 ? -7.270 -19.437 -48.480 1.00 87.47 307 PRO C CA 1
ATOM 2954 C C . PRO C 1 150 ? -7.433 -18.824 -47.095 1.00 90.44 307 PRO C C 1
ATOM 2955 O O . PRO C 1 150 ? -7.838 -19.519 -46.166 1.00 97.94 307 PRO C O 1
ATOM 2959 N N . THR C 1 151 ? -7.158 -17.530 -46.971 1.00 87.32 308 THR C N 1
ATOM 2960 C CA . THR C 1 151 ? -7.094 -16.888 -45.663 1.00 90.50 308 THR C CA 1
ATOM 2961 C C . THR C 1 151 ? -8.157 -15.820 -45.469 1.00 96.56 308 THR C C 1
ATOM 2962 O O . THR C 1 151 ? -8.741 -15.329 -46.430 1.00 96.08 308 THR C O 1
ATOM 2966 N N . LEU C 1 152 ? -8.388 -15.473 -44.204 1.00 105.23 309 LEU C N 1
ATOM 2967 C CA . LEU C 1 152 ? -9.223 -14.333 -43.833 1.00 113.86 309 LEU C CA 1
ATOM 2968 C C . LEU C 1 152 ? -8.425 -13.044 -44.012 1.00 115.15 309 LEU C C 1
ATOM 2969 O O . LEU C 1 152 ? -7.193 -13.050 -43.930 1.00 110.94 309 LEU C O 1
ATOM 2971 N N . MET C 1 153 ? -9.132 -11.942 -44.245 1.00 125.36 310 MET C N 1
ATOM 2972 C CA . MET C 1 153 ? -8.494 -10.689 -44.635 1.00 130.34 310 MET C CA 1
ATOM 2973 C C . MET C 1 153 ? -8.248 -9.743 -43.463 1.00 141.47 310 MET C C 1
ATOM 2974 O O . MET C 1 153 ? -7.164 -9.164 -43.350 1.00 141.98 310 MET C O 1
ATOM 2979 N N . GLY C 1 154 ? -9.254 -9.576 -42.606 1.00 44.78 311 GLY C N 1
ATOM 2980 C CA . GLY C 1 154 ? -9.139 -8.694 -41.439 1.00 48.31 311 GLY C CA 1
ATOM 2981 C C . GLY C 1 154 ? -8.970 -7.237 -41.841 1.00 51.11 311 GLY C C 1
ATOM 2982 O O . GLY C 1 154 ? -9.421 -6.833 -42.919 1.00 54.64 311 GLY C O 1
ATOM 2983 N N . GLY C 1 158 ? -6.947 -0.505 -44.401 1.00 93.30 315 GLY C N 1
ATOM 2984 C CA . GLY C 1 158 ? -8.164 -0.074 -43.715 1.00 88.05 315 GLY C CA 1
ATOM 2985 C C . GLY C 1 158 ? -7.976 -0.030 -42.215 1.00 86.15 315 GLY C C 1
ATOM 2986 O O . GLY C 1 158 ? -8.918 0.240 -41.458 1.00 79.83 315 GLY C O 1
ATOM 2987 N N . ASP C 1 159 ? -6.742 -0.297 -41.792 1.00 91.51 316 ASP C N 1
ATOM 2988 C CA . ASP C 1 159 ? -6.373 -0.293 -40.378 1.00 90.66 316 ASP C CA 1
ATOM 2989 C C . ASP C 1 159 ? -6.616 1.105 -39.798 1.00 86.01 316 ASP C C 1
ATOM 2990 O O . ASP C 1 159 ? -7.465 1.291 -38.912 1.00 84.04 316 ASP C O 1
ATOM 2995 N N . GLU C 1 160 ? -5.899 2.088 -40.342 1.00 84.26 317 GLU C N 1
ATOM 2996 C CA . GLU C 1 160 ? -6.039 3.478 -39.923 1.00 76.98 317 GLU C CA 1
ATOM 2997 C C . GLU C 1 160 ? -7.489 3.963 -40.007 1.00 68.76 317 GLU C C 1
ATOM 2998 O O . GLU C 1 160 ? -7.926 4.759 -39.189 1.00 63.55 317 GLU C O 1
ATOM 3000 N N . ASP C 1 161 ? -8.239 3.460 -40.977 1.00 65.97 318 ASP C N 1
ATOM 3001 C CA . ASP C 1 161 ? -9.458 4.139 -41.396 1.00 62.87 318 ASP C CA 1
ATOM 3002 C C . ASP C 1 161 ? -10.689 3.923 -40.524 1.00 59.08 318 ASP C C 1
ATOM 3003 O O . ASP C 1 161 ? -11.541 4.804 -40.477 1.00 54.26 318 ASP C O 1
ATOM 3008 N N . GLU C 1 162 ? -10.798 2.786 -39.837 1.00 59.89 319 GLU C N 1
ATOM 3009 C CA . GLU C 1 162 ? -11.988 2.541 -39.008 1.00 57.42 319 GLU C CA 1
ATOM 3010 C C . GLU C 1 162 ? -11.910 3.274 -37.677 1.00 54.03 319 GLU C C 1
ATOM 3011 O O . GLU C 1 162 ? -10.883 3.234 -36.993 1.00 56.76 319 GLU C O 1
ATOM 3017 N N . ARG C 1 163 ? -13.029 3.890 -37.303 1.00 48.58 320 ARG C N 1
ATOM 3018 C CA . ARG C 1 163 ? -13.077 4.814 -36.197 1.00 45.52 320 ARG C CA 1
ATOM 3019 C C . ARG C 1 163 ? -14.279 4.603 -35.292 1.00 43.68 320 ARG C C 1
ATOM 3020 O O . ARG C 1 163 ? -15.394 4.403 -35.776 1.00 46.27 320 ARG C O 1
ATOM 3028 N N . LEU C 1 164 ? -14.053 4.695 -33.981 1.00 41.37 321 LEU C N 1
ATOM 3029 C CA . LEU C 1 164 ? -15.069 4.357 -32.980 1.00 41.23 321 LEU C CA 1
ATOM 3030 C C . LEU C 1 164 ? -15.906 5.559 -32.569 1.00 40.89 321 LEU C C 1
ATOM 3031 O O . LEU C 1 164 ? -15.365 6.514 -32.026 1.00 44.22 321 LEU C O 1
ATOM 3036 N N . ILE C 1 165 ? -17.222 5.498 -32.780 1.00 40.26 322 ILE C N 1
ATOM 3037 C CA . ILE C 1 165 ? -18.131 6.574 -32.339 1.00 39.57 322 ILE C CA 1
ATOM 3038 C C . ILE C 1 165 ? -18.475 6.454 -30.853 1.00 39.04 322 ILE C C 1
ATOM 3039 O O . ILE C 1 165 ? -18.786 5.373 -30.371 1.00 39.79 322 ILE C O 1
ATOM 3044 N N . THR C 1 166 ? -18.461 7.582 -30.150 1.00 40.16 323 THR C N 1
ATOM 3045 C CA . THR C 1 166 ? -18.631 7.627 -28.697 1.00 42.34 323 THR C CA 1
ATOM 3046 C C . THR C 1 166 ? -19.484 8.854 -28.351 1.00 44.69 323 THR C C 1
ATOM 3047 O O . THR C 1 166 ? -19.152 9.955 -28.770 1.00 44.82 323 THR C O 1
ATOM 3051 N N . ARG C 1 167 ? -20.591 8.669 -27.628 1.00 47.17 324 ARG C N 1
ATOM 3052 C CA . ARG C 1 167 ? -21.457 9.796 -27.231 1.00 50.48 324 ARG C CA 1
ATOM 3053 C C . ARG C 1 167 ? -20.939 10.362 -25.918 1.00 53.48 324 ARG C C 1
ATOM 3054 O O . ARG C 1 167 ? -20.844 9.638 -24.935 1.00 54.65 324 ARG C O 1
ATOM 3056 N N . LEU C 1 168 ? -20.578 11.643 -25.917 1.00 55.17 325 LEU C N 1
ATOM 3057 C CA . LEU C 1 168 ? -20.060 12.323 -24.723 1.00 58.95 325 LEU C CA 1
ATOM 3058 C C . LEU C 1 168 ? -20.956 13.506 -24.299 1.00 65.19 325 LEU C C 1
ATOM 3059 O O . LEU C 1 168 ? -21.192 14.423 -25.093 1.00 69.26 325 LEU C O 1
ATOM 3064 N N . GLU C 1 169 ? -21.463 13.487 -23.065 1.00 68.85 326 GLU C N 1
ATOM 3065 C CA . GLU C 1 169 ? -22.264 14.606 -22.544 1.00 75.19 326 GLU C CA 1
ATOM 3066 C C . GLU C 1 169 ? -21.360 15.810 -22.308 1.00 78.13 326 GLU C C 1
ATOM 3067 O O . GLU C 1 169 ? -20.376 15.696 -21.585 1.00 78.66 326 GLU C O 1
ATOM 3069 N N . ASN C 1 170 ? -21.685 16.954 -22.910 1.00 80.51 327 ASN C N 1
ATOM 3070 C CA . ASN C 1 170 ? -20.817 18.142 -22.826 1.00 83.81 327 ASN C CA 1
ATOM 3071 C C . ASN C 1 170 ? -21.094 18.982 -21.587 1.00 92.34 327 ASN C C 1
ATOM 3072 O O . ASN C 1 170 ? -21.925 18.609 -20.762 1.00 95.56 327 ASN C O 1
ATOM 3077 N N . THR C 1 171 ? -20.391 20.106 -21.456 1.00 96.66 328 THR C N 1
ATOM 3078 C CA . THR C 1 171 ? -20.554 20.996 -20.305 1.00 105.88 328 THR C CA 1
ATOM 3079 C C . THR C 1 171 ? -20.627 22.462 -20.718 1.00 111.65 328 THR C C 1
ATOM 3080 O O . THR C 1 171 ? -21.409 23.232 -20.163 1.00 119.59 328 THR C O 1
#

GO terms:
  GO:0031252 cell leading edge (C, IDA)
  GO:0043549 regulation of kinase activity (P, IDA)
  GO:0030334 regulation of cell migration (P, IDA)
  GO:0051893 regulation of focal adhesion assembly (P, IDA)
  GO:0005515 protein binding (F, IPI)
  GO:0019899 enzyme binding (F, IPI)
  GO:0005634 nucleus (C, IDA)
  GO:0003682 chromatin binding (F, IDA)
  GO:0005667 transcription regulator complex (C, IDA)
  GO:0090575 RNA polymerase II transcription regulator complex (C, IDA)
  GO:0001942 hair follicle development (P, IGI)
  GO:0035019 somatic stem cell population maintenance (P, IGI)
  GO:0045785 positive regulation of cell adhesion (P, IGI)
  GO:0045944 positive regulation of transcription by RNA polymerase II (P, IGI)
  GO:0010669 epithelial structure maintenance (P, IGI)
  GO:0001702 gastrulation with mouth forming second (P, IMP)
  GO:0009948 anterior/posterior axis specification (P, IMP)
  GO:0045944 positive regulation of transcription by RNA polymerase II (P, IMP)
  GO:0016055 Wnt signaling pathway (P, IMP)
  GO:0021549 cerebellum development (P, IMP)